Protein 8VZO (pdb70)

Radius of gyration: 27.66 Å; Cα contacts (8 Å, |Δi|>4): 1252; chains: 3; bounding box: 53×48×89 Å

GO terms:
  GO:0005886 plasma membrane (C, IDA)
  GO:0015871 choline transport (P, IDA)
  GO:0015220 choline transmembrane transporter activity (F, IDA)
  GO:0150104 transport across blood-brain barrier (P, IDA)
  GO:0031966 mitochondrial membrane (C, EXP)
  GO:0005515 protein binding (F, IPI)
  GO:0033265 choline binding (F, IDA)
  GO:0001701 in utero embryonic development (P, IMP)
  GO:0002040 sprouting angiogenesis (P, IMP)
  GO:0010467 gene expression (P, IMP)
  GO:0015871 choline transport (P, IMP)
  GO:0150104 transport across blood-brain barrier (P, IMP)
  GO:0030324 lung development (P, IMP)
  GO:0097102 endothelial tip cell fate specification (P, IMP)
  GO:0007420 brain development (P, IMP)

InterPro domains:
  IPR011701 Major facilitator superfamily [PF07690] (115-476)
  IPR020846 Major facilitator superfamily domain [PS50850] (110-515)
  IPR036259 MFS transporter superfamily [G3DSA:1.20.1250.20] (101-304)
  IPR036259 MFS transporter superfamily [G3DSA:1.20.1250.20] (325-524)
  IPR036259 MFS transporter superfamily [SSF103473] (97-521)
  IPR049680 Choline/ethanolamine transporter FLVCR1-2/SLC49-like [PTHR10924] (92-529)

Sequence (615 aa):
SVIKVSKRRWVVVLVFSCYSLCNAFQWIQYGSINNIFMNFYGVSAFAIDWLSMCYMLTYIPLLLPVAWMLEKFGLRTIAITGSALNCLGAWVKLGSLEPHLFPVTMVGQVICSVAQVFILGMPSRIASVWFGADEVSTACSVAVFGNQLGIAIGFLVPPVLVPNIKDPEKLAYHISIMFYIIGGVATFLFILVIIVFKEKPKHPPSRAQSLSYASYLSSIVRLFKNLNFVLLVITYGLNAGAFYALSTLLNRMVILHFPGEEVNAGRIGLTIVIAGMFGAMISGIWLDKSKTYKETTLVVYIMTLVGMVVYTFTLNLNHLWVVFITAGTLGFFMTGYLPLGFEFAVELTYPESEGVSSGLLNVSAQVFGIVFTISQGQIIDNHGTMFGNIFLCVFLALGSALTAFIKSDLRRQRANEISEVQLVESGGGLVQPGGSLRLSCAASGFNLSSYSIHWVRQAPGKGLEWVASISSYYGSTSYADSVKGRFTISADTSKNTAYLQMNSLRAEDTAVYYCARSSRYEFFYSNSWWYWPAMDYWGQGTLVTSSAVAWYQQKPGKAPKLLIYSASSLYSGVPSRFSGSRSGTDFTLTISSLQPEDFATYYCQQSYVNPITFG

Foldseek 3Di:
DDAAADPLLVVQLVLLLQVLLLLLLQLCLCVLCVVLLCLLQVHDSVLSVCLNVLLLVLLLPCLLVLVVCCVVPFLLVLLLQLLVLLLQLLVQCLVQLHSNRSVSNSVSSNSSSNSVSSRQLCQLLSLQQRPEFLCSLQSSLSNLLSNLNSNLVSSVPNCVQAPSDNPNVVNSVSVNVVSVVSSVSSVVSSVVSVVSVDRGDPRRNYLLSNVLVVPSVVLVVVLCVQLLLVLLLQLLQLLLLLVLLCLVCQLVLLCVQPPPCNVLSSVLSSLLSVLLSVLSNVLSNVCSVVVPLLVVLLVLLVQLLVLLVQLLVCSNPSDSVSSSVSSNSNSNSSNNNLSSSLVQQCQSSVSRRSSSSSSSSSSSNSVSNVVLNVVLVVCCVPPRNSVSSVVSSVSSVVSSVSSNVNDSRGRSVVSD/DQPDWAWAKDFADEADALGKTKIKIAIPRDFLQFWKKWKWWAAPPGGIHTAWIARNPVRDIGGDPVQPPQKDWAADRVRSMIMIIRRGDDPVNFTWIKMFIWPWTDDPPTDPVPPRIDGDGIHPTGTHD/DQQKWKWWDAPPGDTHTAAGSQFHGDPPHPPLWGKHDDPPDIDIGRNDQDPPNPTDMWMWGPPDDVIDID

Structure (mmCIF, N/CA/C/O backbone):
data_8VZO
#
_entry.id   8VZO
#
loop_
_entity.id
_entity.type
_entity.pdbx_description
1 polymer 'Feline leukemia virus subgroup C cellular receptor 2'
2 polymer 'Fab FLV23 heavy chain'
3 polymer 'Fab FLV23 light chain'
4 non-polymer 'CHOLINE ION'
#
loop_
_atom_site.group_PDB
_atom_site.id
_atom_site.type_symbol
_atom_site.label_atom_id
_atom_site.label_alt_id
_atom_site.label_comp_id
_atom_site.label_asym_id
_atom_site.label_entity_id
_atom_site.label_seq_id
_atom_site.pdbx_PDB_ins_code
_atom_site.Cartn_x
_atom_site.Cartn_y
_atom_site.Cartn_z
_atom_site.occupancy
_atom_site.B_iso_or_equiv
_atom_site.auth_seq_id
_atom_site.auth_comp_id
_atom_site.auth_asym_id
_atom_site.auth_atom_id
_atom_site.pdbx_PDB_model_num
ATOM 1 N N . SER A 1 99 ? 126.362 141.411 111.153 1.00 60.25 99 SER A N 1
ATOM 2 C CA . SER A 1 99 ? 126.611 141.295 109.721 1.00 60.25 99 SER A CA 1
ATOM 3 C C . SER A 1 99 ? 128.007 140.744 109.453 1.00 60.25 99 SER A C 1
ATOM 4 O O . SER A 1 99 ? 128.159 139.592 109.043 1.00 60.25 99 SER A O 1
ATOM 7 N N . VAL A 1 100 ? 129.026 141.567 109.687 1.00 53.01 100 VAL A N 1
ATOM 8 C CA . VAL A 1 100 ? 130.415 141.167 109.509 1.00 53.01 100 VAL A CA 1
ATOM 9 C C . VAL A 1 100 ? 131.144 141.371 110.831 1.00 53.01 100 VAL A C 1
ATOM 10 O O . VAL A 1 100 ? 130.977 142.405 111.489 1.00 53.01 100 VAL A O 1
ATOM 14 N N . ILE A 1 101 ? 131.797 140.327 111.287 1.00 47.79 101 ILE A N 1
ATOM 15 C CA . ILE A 1 101 ? 132.525 140.391 112.575 1.00 47.79 101 ILE A CA 1
ATOM 16 C C . ILE A 1 101 ? 133.985 140.211 112.174 1.00 47.79 101 ILE A C 1
ATOM 17 O O . ILE A 1 101 ? 134.335 139.128 111.704 1.00 47.79 101 ILE A O 1
ATOM 22 N N . LYS A 1 102 ? 134.765 141.281 112.248 1.00 47.89 102 LYS A N 1
ATOM 23 C CA . LYS A 1 102 ? 136.204 141.246 111.901 1.00 47.89 102 LYS A CA 1
ATOM 24 C C . LYS A 1 102 ? 136.991 141.910 113.020 1.00 47.89 102 LYS A C 1
ATOM 25 O O . LYS A 1 102 ? 136.507 142.894 113.575 1.00 47.89 102 LYS A O 1
ATOM 31 N N . VAL A 1 103 ? 138.152 141.373 113.342 1.00 44.44 103 VAL A N 1
ATOM 32 C CA . VAL A 1 103 ? 139.064 141.974 114.356 1.00 44.44 103 VAL A CA 1
ATOM 33 C C . VAL A 1 103 ? 140.164 142.740 113.624 1.00 44.44 103 VAL A C 1
ATOM 34 O O . VAL A 1 103 ? 140.532 142.347 112.526 1.00 44.44 103 VAL A O 1
ATOM 38 N N . SER A 1 104 ? 140.618 143.841 114.190 1.00 41.98 104 SER A N 1
ATOM 39 C CA . SER A 1 104 ? 141.709 144.628 113.650 1.00 41.98 104 SER A CA 1
ATOM 40 C C . SER A 1 104 ? 142.918 144.436 114.545 1.00 41.98 104 SER A C 1
ATOM 41 O O . SER A 1 104 ? 142.812 143.931 115.660 1.00 41.98 104 SER A O 1
ATOM 44 N N . LYS A 1 105 ? 144.080 144.847 114.053 1.00 42.61 105 LYS A N 1
ATOM 45 C CA . LYS A 1 105 ? 145.318 144.744 114.808 1.00 42.61 105 LYS A CA 1
ATOM 46 C C . LYS A 1 105 ? 145.517 145.912 115.764 1.00 42.61 105 LYS A C 1
ATOM 47 O O . LYS A 1 105 ? 146.422 145.869 116.599 1.00 42.61 105 LYS A O 1
ATOM 53 N N . ARG A 1 106 ? 144.685 146.949 115.672 1.00 42.60 106 ARG A N 1
ATOM 54 C CA . ARG A 1 106 ? 144.813 148.081 116.582 1.00 42.60 106 ARG A CA 1
ATOM 55 C C . ARG A 1 106 ? 144.325 147.719 117.979 1.00 42.60 106 ARG A C 1
ATOM 56 O O . ARG A 1 106 ? 144.513 148.483 118.931 1.00 42.60 106 ARG A O 1
ATOM 64 N N . ARG A 1 107 ? 143.683 146.559 118.120 1.00 41.45 107 ARG A N 1
ATOM 65 C CA . ARG A 1 107 ? 143.235 146.082 119.421 1.00 41.45 107 ARG A CA 1
ATOM 66 C C . ARG A 1 107 ? 144.415 145.963 120.377 1.00 41.45 107 ARG A C 1
ATOM 67 O O . ARG A 1 107 ? 144.322 146.356 121.544 1.00 41.45 107 ARG A O 1
ATOM 75 N N . TRP A 1 108 ? 145.539 145.451 119.866 1.00 42.29 108 TRP A N 1
ATOM 76 C CA . TRP A 1 108 ? 146.752 145.294 120.703 1.00 42.29 108 TRP A CA 1
ATOM 77 C C . TRP A 1 108 ? 147.265 146.677 121.080 1.00 42.29 108 TRP A C 1
ATOM 78 O O . TRP A 1 108 ? 147.598 146.905 122.258 1.00 42.29 108 TRP A O 1
ATOM 89 N N . VAL A 1 109 ? 147.317 147.524 120.074 1.00 41.60 109 VAL A N 1
ATOM 90 C CA . VAL A 1 109 ? 147.835 148.887 120.248 1.00 41.60 109 VAL A CA 1
ATOM 91 C C . VAL A 1 109 ? 147.013 149.541 121.331 1.00 41.60 109 VAL A C 1
ATOM 92 O O . VAL A 1 109 ? 147.612 150.156 122.188 1.00 41.60 109 VAL A O 1
ATOM 96 N N . VAL A 1 110 ? 145.713 149.468 121.255 1.00 40.77 110 VAL A N 1
ATOM 97 C CA . VAL A 1 110 ? 144.847 150.127 122.265 1.00 40.77 110 VAL A CA 1
ATOM 98 C C . VAL A 1 110 ? 145.067 149.453 123.622 1.00 40.77 110 VAL A C 1
ATOM 99 O O . VAL A 1 110 ? 145.205 150.180 124.603 1.00 40.77 110 VAL A O 1
ATOM 103 N N . VAL A 1 111 ? 145.126 148.126 123.681 1.00 41.57 111 VAL A N 1
ATOM 104 C CA . VAL A 1 111 ? 145.261 147.428 124.994 1.00 41.57 111 VAL A CA 1
ATOM 105 C C . VAL A 1 111 ? 146.616 147.787 125.616 1.00 41.57 111 VAL A C 1
ATOM 106 O O . VAL A 1 111 ? 146.642 148.079 126.804 1.00 41.57 111 VAL A O 1
ATOM 110 N N . LEU A 1 112 ? 147.679 147.802 124.819 1.00 41.45 112 LEU A N 1
ATOM 111 C CA . LEU A 1 112 ? 149.038 148.158 125.289 1.00 41.45 112 LEU A CA 1
ATOM 112 C C . LEU A 1 112 ? 149.129 149.610 125.750 1.00 41.45 112 LEU A C 1
ATOM 113 O O . LEU A 1 112 ? 149.807 149.853 126.732 1.00 41.45 112 LEU A O 1
ATOM 118 N N . VAL A 1 113 ? 148.485 150.538 125.058 1.00 40.66 113 VAL A N 1
ATOM 119 C CA . VAL A 1 113 ? 148.518 151.958 125.474 1.00 40.66 113 VAL A CA 1
ATOM 120 C C . VAL A 1 113 ? 147.731 152.087 126.769 1.00 40.66 113 VAL A C 1
ATOM 121 O O . VAL A 1 113 ? 148.206 152.811 127.628 1.00 40.66 113 VAL A O 1
ATOM 125 N N . PHE A 1 114 ? 146.582 151.441 126.888 1.00 41.39 114 PHE A N 1
ATOM 126 C CA . PHE A 1 114 ? 145.843 151.480 128.160 1.00 41.39 114 PHE A CA 1
ATOM 127 C C . PHE A 1 114 ? 146.621 150.811 129.281 1.00 41.39 114 PHE A C 1
ATOM 128 O O . PHE A 1 114 ? 146.669 151.380 130.360 1.00 41.39 114 PHE A O 1
ATOM 136 N N . SER A 1 115 ? 147.239 149.682 129.009 1.00 41.47 115 SER A N 1
ATOM 137 C CA . SER A 1 115 ? 147.921 148.880 130.040 1.00 41.47 115 SER A CA 1
ATOM 138 C C . SER A 1 115 ? 149.138 149.637 130.525 1.00 41.47 115 SER A C 1
ATOM 139 O O . SER A 1 115 ? 149.466 149.531 131.693 1.00 41.47 115 SER A O 1
ATOM 142 N N . CYS A 1 116 ? 149.717 150.418 129.639 1.00 42.25 116 CYS A N 1
ATOM 143 C CA . CYS A 1 116 ? 150.885 151.206 129.994 1.00 42.25 116 CYS A CA 1
ATOM 144 C C . CYS A 1 116 ? 150.545 152.425 130.836 1.00 42.25 116 CYS A C 1
ATOM 145 O O . CYS A 1 116 ? 151.244 152.696 131.820 1.00 42.25 116 CYS A O 1
ATOM 148 N N . TYR A 1 117 ? 149.484 153.168 130.522 1.00 41.13 117 TYR A N 1
ATOM 149 C CA . TYR A 1 117 ? 149.206 154.273 131.434 1.00 41.13 117 TYR A CA 1
ATOM 150 C C . TYR A 1 117 ? 148.460 153.826 132.686 1.00 41.13 117 TYR A C 1
ATOM 151 O O . TYR A 1 117 ? 148.493 154.539 133.692 1.00 41.13 117 TYR A O 1
ATOM 160 N N . SER A 1 118 ? 147.861 152.636 132.683 1.00 41.86 118 SER A N 1
ATOM 161 C CA . SER A 1 118 ? 147.425 152.025 133.933 1.00 41.86 118 SER A CA 1
ATOM 162 C C . SER A 1 118 ? 148.620 151.650 134.803 1.00 41.86 118 SER A C 1
ATOM 163 O O . SER A 1 118 ? 148.585 151.820 136.027 1.00 41.86 118 SER A O 1
ATOM 166 N N . LEU A 1 119 ? 149.688 151.146 134.179 1.00 42.59 119 LEU A N 1
ATOM 167 C CA . LEU A 1 119 ? 150.955 150.935 134.870 1.00 42.59 119 LEU A CA 1
ATOM 168 C C . LEU A 1 119 ? 151.477 152.238 135.462 1.00 42.59 119 LEU A C 1
ATOM 169 O O . LEU A 1 119 ? 151.942 152.273 136.605 1.00 42.59 119 LEU A O 1
ATOM 174 N N . CYS A 1 120 ? 151.408 153.323 134.689 1.00 42.55 120 CYS A N 1
ATOM 175 C CA . CYS A 1 120 ? 151.890 154.613 135.178 1.00 42.55 120 CYS A CA 1
ATOM 176 C C . CYS A 1 120 ? 151.055 155.113 136.356 1.00 42.55 120 CYS A C 1
ATOM 177 O O . CYS A 1 120 ? 151.598 155.636 137.337 1.00 42.55 120 CYS A O 1
ATOM 180 N N . ASN A 1 121 ? 149.732 154.963 136.275 1.00 42.61 121 ASN A N 1
ATOM 181 C CA . ASN A 1 121 ? 148.859 155.363 137.374 1.00 42.61 121 ASN A CA 1
ATOM 182 C C . ASN A 1 121 ? 149.148 154.552 138.630 1.00 42.61 121 ASN A C 1
ATOM 183 O O . ASN A 1 121 ? 149.241 155.104 139.734 1.00 42.61 121 ASN A O 1
ATOM 188 N N . ALA A 1 122 ? 149.363 153.264 138.496 1.00 43.03 122 ALA A N 1
ATOM 189 C CA . ALA A 1 122 ? 149.639 152.386 139.634 1.00 43.03 122 ALA A CA 1
ATOM 190 C C . ALA A 1 122 ? 151.015 152.720 140.204 1.00 43.03 122 ALA A C 1
ATOM 191 O O . ALA A 1 122 ? 151.171 152.623 141.395 1.00 43.03 122 ALA A O 1
ATOM 193 N N . PHE A 1 123 ? 151.954 153.154 139.385 1.00 43.28 123 PHE A N 1
ATOM 194 C CA . PHE A 1 123 ? 153.259 153.624 139.889 1.00 43.28 123 PHE A CA 1
ATOM 195 C C . PHE A 1 123 ? 153.051 154.876 140.755 1.00 43.28 123 PHE A C 1
ATOM 196 O O . PHE A 1 123 ? 153.667 154.919 141.806 1.00 43.28 123 PHE A O 1
ATOM 204 N N . GLN A 1 124 ? 152.232 155.832 140.336 1.00 42.65 124 GLN A N 1
ATOM 205 C CA . GLN A 1 124 ? 151.956 157.100 141.067 1.00 42.65 124 GLN A CA 1
ATOM 206 C C . GLN A 1 124 ? 151.295 156.812 142.408 1.00 42.65 124 GLN A C 1
ATOM 207 O O . GLN A 1 124 ? 151.571 157.538 143.350 1.00 42.65 124 GLN A O 1
ATOM 213 N N . TRP A 1 125 ? 150.408 155.847 142.465 1.00 44.49 125 TRP A N 1
ATOM 214 C CA . TRP A 1 125 ? 149.793 155.426 143.728 1.00 44.49 125 TRP A CA 1
ATOM 215 C C . TRP A 1 125 ? 150.836 154.994 144.743 1.00 44.49 125 TRP A C 1
ATOM 216 O O . TRP A 1 125 ? 150.680 155.404 145.889 1.00 44.49 125 TRP A O 1
ATOM 227 N N . ILE A 1 126 ? 151.865 154.240 144.370 1.00 45.03 126 ILE A N 1
ATOM 228 C CA . ILE A 1 126 ? 152.785 153.627 145.367 1.00 45.03 126 ILE A CA 1
ATOM 229 C C . ILE A 1 126 ? 154.124 154.356 145.477 1.00 45.03 126 ILE A C 1
ATOM 230 O O . ILE A 1 126 ? 154.881 153.986 146.337 1.00 45.03 126 ILE A O 1
ATOM 235 N N . GLN A 1 127 ? 154.423 155.288 144.567 1.00 44.06 127 GLN A N 1
ATOM 236 C CA . GLN A 1 127 ? 155.775 155.917 144.563 1.00 44.06 127 GLN A CA 1
ATOM 237 C C . GLN A 1 127 ? 156.073 156.544 145.930 1.00 44.06 127 GLN A C 1
ATOM 238 O O . GLN A 1 127 ? 157.196 156.342 146.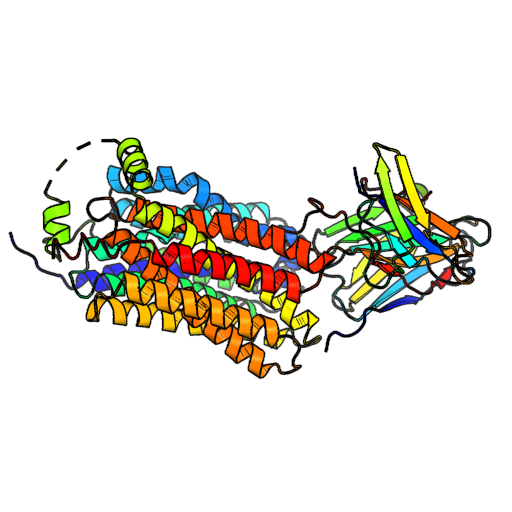433 1.00 44.06 127 GLN A O 1
ATOM 244 N N . TYR A 1 128 ? 155.110 157.267 146.508 1.00 44.20 128 TYR A N 1
ATOM 245 C CA . TYR A 1 128 ? 155.357 157.974 147.794 1.00 44.20 128 TYR A CA 1
ATOM 246 C C . TYR A 1 128 ? 155.666 156.959 148.894 1.00 44.20 128 TYR A C 1
ATOM 247 O O . TYR A 1 128 ? 156.582 157.215 149.700 1.00 44.20 128 TYR A O 1
ATOM 256 N N . GLY A 1 129 ? 154.942 155.836 148.917 1.00 45.16 129 GLY A N 1
ATOM 257 C CA . GLY A 1 129 ? 155.128 154.834 149.985 1.00 45.16 129 GLY A CA 1
ATOM 258 C C . GLY A 1 129 ? 156.477 154.144 149.894 1.00 45.16 129 GLY A C 1
ATOM 259 O O . GLY A 1 129 ? 157.165 154.060 150.928 1.00 45.16 129 GLY A O 1
ATOM 260 N N . SER A 1 130 ? 156.840 153.656 148.706 1.00 45.74 130 SER A N 1
ATOM 261 C CA . SER A 1 130 ? 158.120 152.943 148.519 1.00 45.74 130 SER A CA 1
ATOM 262 C C . SER A 1 130 ? 159.233 153.675 149.272 1.00 45.74 130 SER A C 1
ATOM 263 O O . SER A 1 130 ? 160.115 152.999 149.781 1.00 45.74 130 SER A O 1
ATOM 266 N N . ILE A 1 131 ? 159.230 155.004 149.272 1.00 44.91 131 ILE A N 1
ATOM 267 C CA . ILE A 1 131 ? 160.262 155.827 149.957 1.00 44.91 131 ILE A CA 1
ATOM 268 C C . ILE A 1 131 ? 159.560 156.761 150.950 1.00 44.91 131 ILE A C 1
ATOM 269 O O . ILE A 1 131 ? 159.941 157.914 151.009 1.00 44.91 131 ILE A O 1
ATOM 274 N N . ASN A 1 132 ? 158.660 156.240 151.769 1.00 46.22 132 ASN A N 1
ATOM 275 C CA . ASN A 1 132 ? 157.837 157.035 152.708 1.00 46.22 132 ASN A CA 1
ATOM 276 C C . ASN A 1 132 ? 158.691 157.795 153.707 1.00 46.22 132 ASN A C 1
ATOM 277 O O . ASN A 1 132 ? 158.373 158.949 153.968 1.00 46.22 132 ASN A O 1
ATOM 282 N N . ASN A 1 133 ? 159.737 157.170 154.217 1.00 47.62 133 ASN A N 1
ATOM 283 C CA . ASN A 1 133 ? 160.543 157.758 155.294 1.00 47.62 133 ASN A CA 1
ATOM 284 C C . ASN A 1 133 ? 161.374 158.845 154.676 1.00 47.62 133 ASN A C 1
ATOM 285 O O . ASN A 1 133 ? 161.807 159.738 155.374 1.00 47.62 133 ASN A O 1
ATOM 290 N N . ILE A 1 134 ? 161.591 158.730 153.382 1.00 46.23 134 ILE A N 1
ATOM 291 C CA . ILE A 1 134 ? 162.311 159.805 152.717 1.00 46.23 134 ILE A CA 1
ATOM 292 C C . ILE A 1 134 ? 161.416 161.009 152.478 1.00 46.23 134 ILE A C 1
ATOM 293 O O . ILE A 1 134 ? 161.883 162.149 152.572 1.00 46.23 134 ILE A O 1
ATOM 298 N N . PHE A 1 135 ? 160.133 160.791 152.193 1.00 45.25 135 PHE A N 1
ATOM 299 C CA . PHE A 1 135 ? 159.187 161.880 152.009 1.00 45.25 135 PHE A CA 1
ATOM 300 C C . PHE A 1 135 ? 158.718 162.490 153.319 1.00 45.25 135 PHE A C 1
ATOM 301 O O . PHE A 1 135 ? 158.322 163.660 153.331 1.00 45.25 135 PHE A O 1
ATOM 309 N N . MET A 1 136 ? 158.813 161.716 154.405 1.00 45.45 136 MET A N 1
ATOM 310 C CA . MET A 1 136 ? 158.448 162.240 155.740 1.00 45.45 136 MET A CA 1
ATOM 311 C C . MET A 1 136 ? 159.469 163.320 156.064 1.00 45.45 136 MET A C 1
ATOM 312 O O . MET A 1 136 ? 159.048 164.416 156.399 1.00 45.45 136 MET A O 1
ATOM 317 N N . ASN A 1 137 ? 160.738 163.053 155.895 1.00 47.31 137 ASN A N 1
ATOM 318 C CA . ASN A 1 137 ? 161.840 164.002 156.138 1.00 47.31 137 ASN A CA 1
ATOM 319 C C . ASN A 1 137 ? 161.878 165.163 155.160 1.00 47.31 137 ASN A C 1
ATOM 320 O O . ASN A 1 137 ? 162.087 166.283 155.592 1.00 47.31 137 ASN A O 1
ATOM 325 N N . PHE A 1 138 ? 161.695 164.896 153.889 1.00 43.09 138 PHE A N 1
ATOM 326 C CA . PHE A 1 138 ? 161.688 165.973 152.867 1.00 43.09 138 PHE A CA 1
ATOM 327 C C . PHE A 1 138 ? 160.607 166.979 153.167 1.00 43.09 138 PHE A C 1
ATOM 328 O O . PHE A 1 138 ? 160.903 168.139 153.109 1.00 43.09 138 PHE A O 1
ATOM 336 N N . TYR A 1 139 ? 159.426 166.528 153.554 1.00 43.38 139 TYR A N 1
ATOM 337 C CA . TYR A 1 139 ? 158.318 167.441 153.801 1.00 43.38 139 TYR A CA 1
ATOM 338 C C . TYR A 1 139 ? 158.150 167.806 155.267 1.00 43.38 139 TYR A C 1
ATOM 339 O O . TYR A 1 139 ? 157.547 168.841 155.566 1.00 43.38 139 TYR A O 1
ATOM 348 N N . GLY A 1 140 ? 158.669 166.998 156.182 1.00 42.72 140 GLY A N 1
ATOM 349 C CA . GLY A 1 140 ? 158.466 167.263 157.590 1.00 42.72 140 GLY A CA 1
ATOM 350 C C . GLY A 1 140 ? 157.101 166.836 158.068 1.00 42.72 140 GLY A C 1
ATOM 351 O O . GLY A 1 140 ? 156.543 167.460 158.977 1.00 42.72 140 GLY A O 1
ATOM 352 N N . VAL A 1 141 ? 156.546 165.786 157.475 1.00 42.05 141 VAL A N 1
ATOM 353 C CA . VAL A 1 141 ? 155.210 165.320 157.797 1.00 42.05 141 VAL A CA 1
ATOM 354 C C . VAL A 1 141 ? 155.310 163.934 158.426 1.00 42.05 141 VAL A C 1
ATOM 355 O O . VAL A 1 141 ? 156.385 163.350 158.533 1.00 42.05 141 VAL A O 1
ATOM 359 N N . SER A 1 142 ? 154.162 163.444 158.820 1.00 42.39 142 SER A N 1
ATOM 360 C CA . SER A 1 142 ? 154.088 162.153 159.501 1.00 42.39 142 SER A CA 1
ATOM 361 C C . SER A 1 142 ? 153.965 161.030 158.487 1.00 42.39 142 SER A C 1
ATOM 362 O O . SER A 1 142 ? 153.772 161.313 157.325 1.00 42.39 142 SER A O 1
ATOM 365 N N . ALA A 1 143 ? 154.138 159.818 158.931 1.00 42.56 143 ALA A N 1
ATOM 366 C CA . ALA A 1 143 ? 153.866 158.649 158.108 1.00 42.56 143 ALA A CA 1
ATOM 367 C C . ALA A 1 143 ? 152.369 158.592 157.807 1.00 42.56 143 ALA A C 1
ATOM 368 O O . ALA A 1 143 ? 152.032 158.046 156.790 1.00 42.56 143 ALA A O 1
ATOM 370 N N . PHE A 1 144 ? 151.531 159.214 158.627 1.00 41.59 144 PHE A N 1
ATOM 371 C CA . PHE A 1 144 ? 150.074 159.294 158.433 1.00 41.59 144 PHE A CA 1
ATOM 372 C C . PHE A 1 144 ? 149.819 160.168 157.213 1.00 41.59 144 PHE A C 1
ATOM 373 O O . PHE A 1 144 ? 149.034 159.792 156.344 1.00 41.59 144 PHE A O 1
ATOM 381 N N . ALA A 1 145 ? 150.463 161.316 157.190 1.00 42.27 145 ALA A N 1
ATOM 382 C CA . ALA A 1 145 ? 150.297 162.232 156.070 1.00 42.27 145 ALA A CA 1
ATOM 383 C C . ALA A 1 145 ? 150.758 161.599 154.764 1.00 42.27 145 ALA A C 1
ATOM 384 O O . ALA A 1 145 ? 150.174 161.849 153.704 1.00 42.27 145 ALA A O 1
ATOM 386 N N . ILE A 1 146 ? 151.854 160.858 154.743 1.00 42.90 146 ILE A N 1
ATOM 387 C CA . ILE A 1 146 ? 152.358 160.196 153.512 1.00 42.90 146 ILE A CA 1
ATOM 388 C C . ILE A 1 146 ? 151.428 159.047 153.118 1.00 42.90 146 ILE A C 1
ATOM 389 O O . ILE A 1 146 ? 151.341 158.752 151.943 1.00 42.90 146 ILE A O 1
ATOM 394 N N . ASP A 1 147 ? 150.822 158.351 154.059 1.00 43.32 147 ASP A N 1
ATOM 395 C CA . ASP A 1 147 ? 149.821 157.292 153.761 1.00 43.32 147 ASP A CA 1
ATOM 396 C C . ASP A 1 147 ? 148.605 157.889 153.044 1.00 43.32 147 ASP A C 1
ATOM 397 O O . ASP A 1 147 ? 148.147 157.283 152.120 1.00 43.32 147 ASP A O 1
ATOM 402 N N . TRP A 1 148 ? 148.075 159.009 153.504 1.00 43.15 148 TRP A N 1
ATOM 403 C CA . TRP A 1 148 ? 146.914 159.686 152.888 1.00 43.15 148 TRP A CA 1
ATOM 404 C C . TRP A 1 148 ? 147.104 159.777 151.390 1.00 43.15 148 TRP A C 1
ATOM 405 O O . TRP A 1 148 ? 146.137 159.731 150.644 1.00 43.15 148 TRP A O 1
ATOM 416 N N . LEU A 1 149 ? 148.328 159.934 150.969 1.00 43.20 149 LEU A N 1
ATOM 417 C CA . LEU A 1 149 ? 148.662 159.906 149.521 1.00 43.20 149 LEU A CA 1
ATOM 418 C C . LEU A 1 149 ? 148.184 158.577 148.920 1.00 43.20 149 LEU A C 1
ATOM 419 O O . LEU A 1 149 ? 147.567 158.611 147.841 1.00 43.20 149 LEU A O 1
ATOM 424 N N . SER A 1 150 ? 148.449 157.439 149.569 1.00 44.69 150 SER A N 1
ATOM 425 C CA . SER A 1 150 ? 148.062 156.131 148.971 1.00 44.69 150 SER A CA 1
ATOM 426 C C . SER A 1 150 ? 146.578 155.857 149.242 1.00 44.69 150 SER A C 1
ATOM 427 O O . SER A 1 150 ? 145.910 155.292 148.356 1.00 44.69 150 SER A O 1
ATOM 430 N N . MET A 1 151 ? 146.048 156.363 150.299 1.00 44.54 151 MET A N 1
ATOM 431 C CA . MET A 1 151 ? 144.669 156.060 150.670 1.00 44.54 151 MET A CA 1
ATOM 432 C C . MET A 1 151 ? 143.704 156.901 149.864 1.00 44.54 151 MET A C 1
ATOM 433 O O . MET A 1 151 ? 142.574 156.534 149.748 1.00 44.54 151 MET A O 1
ATOM 438 N N . CYS A 1 152 ? 144.163 158.020 149.392 1.00 44.19 152 CYS A N 1
ATOM 439 C CA . CYS A 1 152 ? 143.294 158.897 148.561 1.00 44.19 152 CYS A CA 1
ATOM 440 C C . CYS A 1 152 ? 142.912 158.164 147.270 1.00 44.19 152 CYS A C 1
ATOM 441 O O . CYS A 1 152 ? 141.769 158.353 146.824 1.00 44.19 152 CYS A O 1
ATOM 444 N N . TYR A 1 153 ? 143.729 157.287 146.698 1.00 44.14 153 TYR A N 1
ATOM 445 C CA . TYR A 1 153 ? 143.304 156.621 145.437 1.00 44.14 153 TYR A CA 1
ATOM 446 C C . TYR A 1 153 ? 142.063 155.848 145.695 1.00 44.14 153 TYR A C 1
ATOM 447 O O . TYR A 1 153 ? 141.099 155.874 144.926 1.00 44.14 153 TYR A O 1
ATOM 456 N N . MET A 1 154 ? 142.044 155.223 146.825 1.00 45.24 154 MET A N 1
ATOM 457 C CA . MET A 1 154 ? 140.933 154.274 147.171 1.00 45.24 154 MET A CA 1
ATOM 458 C C . MET A 1 154 ? 139.645 154.971 147.579 1.00 45.24 154 MET A C 1
ATOM 459 O O . MET A 1 154 ? 138.580 154.485 147.271 1.00 45.24 154 MET A O 1
ATOM 464 N N . LEU A 1 155 ? 139.762 156.105 148.265 1.00 45.49 155 LEU A N 1
ATOM 465 C CA . LEU A 1 155 ? 138.549 156.869 148.650 1.00 45.49 155 LEU A CA 1
ATOM 466 C C . LEU A 1 155 ? 137.803 157.547 147.499 1.00 45.49 155 LEU A C 1
ATOM 467 O O . LEU A 1 155 ? 136.569 157.453 147.484 1.00 45.49 155 LEU A O 1
ATOM 472 N N . THR A 1 156 ? 138.525 158.149 146.555 1.00 45.78 156 THR A N 1
ATOM 473 C CA . THR A 1 156 ? 137.931 158.786 145.351 1.00 45.78 156 THR A CA 1
ATOM 474 C C . THR A 1 156 ? 137.078 157.827 144.524 1.00 45.78 156 THR A C 1
ATOM 475 O O . THR A 1 156 ? 136.064 158.268 144.021 1.00 45.78 156 THR A O 1
ATOM 479 N N . TYR A 1 157 ? 137.495 156.579 144.377 1.00 45.34 157 TYR A N 1
ATOM 480 C CA . TYR A 1 157 ? 136.812 155.626 143.477 1.00 45.34 157 TYR A CA 1
ATOM 481 C C . TYR A 1 157 ? 135.409 155.316 143.884 1.00 45.34 157 TYR A C 1
ATOM 482 O O . TYR A 1 157 ? 134.543 155.286 143.013 1.00 45.34 157 TYR A O 1
ATOM 491 N N . ILE A 1 158 ? 135.169 155.123 145.169 1.00 46.37 158 ILE A N 1
ATOM 492 C CA . ILE A 1 158 ? 133.813 154.693 145.603 1.00 46.37 158 ILE A CA 1
ATOM 493 C C . ILE A 1 158 ? 132.797 155.744 145.157 1.00 46.37 158 ILE A C 1
ATOM 494 O O . ILE A 1 158 ? 131.788 155.338 144.588 1.00 46.37 158 ILE A O 1
ATOM 499 N N . PRO A 1 159 ? 132.992 157.066 145.351 1.00 47.21 159 PRO A N 1
ATOM 500 C CA . PRO A 1 159 ? 131.944 158.022 144.941 1.00 47.21 159 PRO A CA 1
ATOM 501 C C . PRO A 1 159 ? 131.878 158.259 143.426 1.00 47.21 159 PRO A C 1
ATOM 502 O O . PRO A 1 159 ? 130.788 158.297 142.888 1.00 47.21 159 PRO A O 1
ATOM 506 N N . LEU A 1 160 ? 133.043 158.517 142.853 1.00 47.52 160 LEU A N 1
ATOM 507 C CA . LEU A 1 160 ? 133.121 158.938 141.449 1.00 47.52 160 LEU A CA 1
ATOM 508 C C . LEU A 1 160 ? 132.874 157.777 140.509 1.00 47.52 160 LEU A C 1
ATOM 509 O O . LEU A 1 160 ? 132.783 158.039 139.340 1.00 47.52 160 LEU A O 1
ATOM 514 N N . LEU A 1 161 ? 132.686 156.576 141.016 1.00 48.62 161 LEU A N 1
ATOM 515 C CA . LEU A 1 161 ? 132.359 155.479 140.076 1.00 48.62 161 LEU A CA 1
ATOM 516 C C . LEU A 1 161 ? 131.061 155.775 139.322 1.00 48.62 161 LEU A C 1
ATOM 517 O O . LEU A 1 161 ? 131.105 155.762 138.098 1.00 48.62 161 LEU A O 1
ATOM 522 N N . LEU A 1 162 ? 129.954 156.039 140.009 1.00 50.70 162 LEU A N 1
ATOM 523 C CA . LEU A 1 162 ? 128.701 156.183 139.269 1.00 50.70 162 LEU A CA 1
ATOM 524 C C . LEU A 1 162 ? 128.736 157.298 138.230 1.00 50.70 162 LEU A C 1
ATOM 525 O O . LEU A 1 162 ? 128.310 157.055 137.089 1.00 50.70 162 LEU A O 1
ATOM 530 N N . PRO A 1 163 ? 129.228 158.509 138.523 1.00 49.33 163 PRO A N 1
ATOM 531 C CA . PRO A 1 163 ? 129.349 159.503 137.446 1.00 49.33 163 PRO A CA 1
ATOM 532 C C . PRO A 1 163 ? 130.318 159.105 136.346 1.00 49.33 163 PRO A C 1
ATOM 533 O O . PRO A 1 163 ? 130.062 159.404 135.175 1.00 49.33 163 PRO A O 1
ATOM 537 N N . VAL A 1 164 ? 131.424 158.439 136.678 1.00 48.41 164 VAL A N 1
ATOM 538 C CA . VAL A 1 164 ? 132.379 158.046 135.645 1.00 48.41 164 VAL A CA 1
ATOM 539 C C . VAL A 1 164 ? 131.788 156.981 134.727 1.00 48.41 164 VAL A C 1
ATOM 540 O O . VAL A 1 164 ? 131.907 157.076 133.499 1.00 48.41 164 VAL A O 1
ATOM 544 N N . ALA A 1 165 ? 131.049 156.023 135.263 1.00 49.67 165 ALA A N 1
ATOM 545 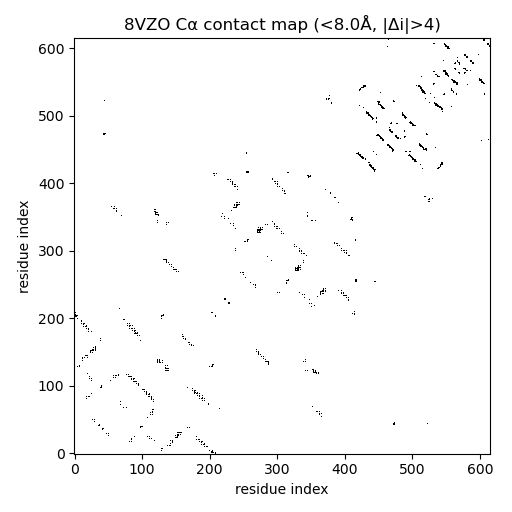C CA . ALA A 1 165 ? 130.407 154.996 134.413 1.00 49.67 165 ALA A CA 1
ATOM 546 C C . ALA A 1 165 ? 129.285 155.579 133.557 1.00 49.67 165 ALA A C 1
ATOM 547 O O . ALA A 1 165 ? 128.996 154.978 132.536 1.00 49.67 165 ALA A O 1
ATOM 549 N N . TRP A 1 166 ? 128.674 156.689 133.941 1.00 51.52 166 TRP A N 1
ATOM 550 C CA . TRP A 1 166 ? 127.658 157.380 133.126 1.00 51.52 166 TRP A CA 1
ATOM 551 C C . TRP A 1 166 ? 128.350 158.028 131.961 1.00 51.52 166 TRP A C 1
ATOM 552 O O . TRP A 1 166 ? 127.889 157.853 130.821 1.00 51.52 166 TRP A O 1
ATOM 563 N N . MET A 1 167 ? 129.391 158.776 132.188 1.00 50.37 167 MET A N 1
ATOM 564 C CA . MET A 1 167 ? 130.194 159.388 131.136 1.00 50.37 167 MET A CA 1
ATOM 565 C C . MET A 1 167 ? 130.622 158.265 130.214 1.00 50.37 167 MET A C 1
ATOM 566 O O . MET A 1 167 ? 130.610 158.465 129.047 1.00 50.37 167 MET A O 1
ATOM 571 N N . LEU A 1 168 ? 130.863 157.083 130.750 1.00 48.66 168 LEU A N 1
ATOM 572 C CA . LEU A 1 168 ? 131.237 156.044 129.801 1.00 48.66 168 LEU A CA 1
ATOM 573 C C . LEU A 1 168 ? 130.172 155.851 128.730 1.00 48.66 168 LEU A C 1
ATOM 574 O O . LEU A 1 168 ? 130.490 155.861 127.537 1.00 48.66 168 LEU A O 1
ATOM 579 N N . GLU A 1 169 ? 128.913 155.675 129.124 1.00 51.98 169 GLU A N 1
ATOM 580 C CA . GLU A 1 169 ? 127.851 155.449 128.153 1.00 51.98 169 GLU A CA 1
ATOM 581 C C . GLU A 1 169 ? 127.321 156.736 127.547 1.00 51.98 169 GLU A C 1
ATOM 582 O O . GLU A 1 169 ? 126.756 156.706 126.449 1.00 51.98 169 GLU A O 1
ATOM 588 N N . LYS A 1 170 ? 127.486 157.866 128.233 1.00 50.99 170 LYS A N 1
ATOM 589 C CA . LYS A 1 170 ? 126.990 159.128 127.703 1.00 50.99 170 LYS A CA 1
ATOM 590 C C . LYS A 1 170 ? 127.969 159.737 126.709 1.00 50.99 170 LYS A C 1
ATOM 591 O O . LYS A 1 170 ? 127.557 160.449 125.786 1.00 50.99 170 LYS A O 1
ATOM 597 N N . PHE A 1 171 ? 129.264 159.460 126.868 1.00 47.69 171 PHE A N 1
ATOM 598 C CA . PHE A 1 171 ? 130.288 160.081 126.044 1.00 47.69 171 PHE A CA 1
ATOM 599 C C . PHE A 1 171 ? 131.131 159.104 125.242 1.00 47.69 171 PHE A C 1
ATOM 600 O O . PHE A 1 171 ? 131.541 159.450 124.130 1.00 47.69 171 PHE A O 1
ATOM 608 N N . GLY A 1 172 ? 131.401 157.913 125.752 1.00 43.86 172 GLY A N 1
ATOM 609 C CA . GLY A 1 172 ? 132.123 156.903 125.011 1.00 43.86 172 GLY A CA 1
ATOM 610 C C . GLY A 1 172 ? 133.380 156.454 125.727 1.00 43.86 172 GLY A C 1
ATOM 611 O O . GLY A 1 172 ? 133.682 156.869 126.843 1.00 43.86 172 GLY A O 1
ATOM 612 N N . LEU A 1 173 ? 134.121 155.586 125.045 1.00 42.32 173 LEU A N 1
ATOM 613 C CA . LEU A 1 173 ? 135.334 155.005 125.593 1.00 42.32 173 LEU A CA 1
ATOM 614 C C . LEU A 1 173 ? 136.590 155.763 125.199 1.00 42.32 173 LEU A C 1
ATOM 615 O O . LEU A 1 173 ? 137.593 155.675 125.913 1.00 42.32 173 LEU A O 1
ATOM 620 N N . ARG A 1 174 ? 136.532 156.512 124.098 1.00 43.39 174 ARG A N 1
ATOM 621 C CA . ARG A 1 174 ? 137.697 157.367 123.755 1.00 43.39 174 ARG A CA 1
ATOM 622 C C . ARG A 1 174 ? 137.723 158.527 124.755 1.00 43.39 174 ARG A C 1
ATOM 623 O O . ARG A 1 174 ? 138.811 158.830 125.277 1.00 43.39 174 ARG A O 1
ATOM 631 N N . THR A 1 175 ? 136.559 159.127 125.032 1.00 41.69 175 THR A N 1
ATOM 632 C CA . THR A 1 175 ? 136.503 160.211 125.997 1.00 41.69 175 THR A CA 1
ATOM 633 C C . THR A 1 175 ? 137.015 159.772 127.358 1.00 41.69 175 THR A C 1
ATOM 634 O O . THR A 1 175 ? 137.773 160.506 127.993 1.00 41.69 175 THR A O 1
ATOM 638 N N . ILE A 1 176 ? 136.630 158.577 127.807 1.00 41.63 176 ILE A N 1
ATOM 639 C CA . ILE A 1 176 ? 137.110 158.066 129.085 1.00 41.63 176 ILE A CA 1
ATOM 640 C C . ILE A 1 176 ? 138.614 157.846 129.044 1.00 41.63 176 ILE A C 1
ATOM 641 O O . ILE A 1 176 ? 139.325 158.156 130.006 1.00 41.63 176 ILE A O 1
ATOM 646 N N . ALA A 1 177 ? 139.130 157.336 127.925 1.00 40.97 177 ALA A N 1
ATOM 647 C CA . ALA A 1 177 ? 140.569 157.128 127.798 1.00 40.97 177 ALA A CA 1
ATOM 648 C C . ALA A 1 177 ? 141.327 158.448 127.820 1.00 40.97 177 ALA A C 1
ATOM 649 O O . ALA A 1 177 ? 142.333 158.578 128.525 1.00 40.97 177 ALA A O 1
ATOM 651 N N . ILE A 1 178 ? 140.862 159.436 127.053 1.00 40.89 178 ILE A N 1
ATOM 652 C CA . ILE A 1 178 ? 141.519 160.736 127.038 1.00 40.89 178 ILE A CA 1
ATOM 653 C C . ILE A 1 178 ? 141.455 161.384 128.410 1.00 40.89 178 ILE A C 1
ATOM 654 O O . ILE A 1 178 ? 142.443 161.957 128.874 1.00 40.89 178 ILE A O 1
ATOM 659 N N . THR A 1 179 ? 140.312 161.291 129.095 1.00 40.28 179 THR A N 1
ATOM 660 C CA . THR A 1 179 ? 140.183 161.902 130.413 1.00 40.28 179 THR A CA 1
ATOM 661 C C . THR A 1 179 ? 141.206 161.231 131.315 1.00 40.28 179 THR A C 1
ATOM 662 O O . THR A 1 179 ? 142.054 161.903 131.909 1.00 40.28 179 THR A O 1
ATOM 666 N N . GLY A 1 180 ? 141.151 159.905 131.421 1.00 39.37 180 GLY A N 1
ATOM 667 C CA . GLY A 1 180 ? 142.022 159.209 132.349 1.00 39.37 180 GLY A CA 1
ATOM 668 C C . GLY A 1 180 ? 143.486 159.497 132.096 1.00 39.37 180 GLY A C 1
ATOM 669 O O . GLY A 1 180 ? 144.246 159.776 133.028 1.00 39.37 180 GLY A O 1
ATOM 670 N N . SER A 1 181 ? 143.899 159.459 130.828 1.00 40.41 181 SER A N 1
ATOM 671 C CA . SER A 1 181 ? 145.290 159.736 130.489 1.00 40.41 181 SER A CA 1
ATOM 672 C C . SER A 1 181 ? 145.669 161.175 130.820 1.00 40.41 181 SER A C 1
ATOM 673 O O . SER A 1 181 ? 146.754 161.430 131.354 1.00 40.41 181 SER A O 1
ATOM 676 N N . ALA A 1 182 ? 144.820 162.134 130.508 1.00 39.92 182 ALA A N 1
ATOM 677 C CA . ALA A 1 182 ? 145.065 163.558 130.791 1.00 39.92 182 ALA A CA 1
ATOM 678 C C . ALA A 1 182 ? 145.195 163.828 132.290 1.00 39.92 182 ALA A C 1
ATOM 679 O O . ALA A 1 182 ? 146.051 164.603 132.659 1.00 39.92 182 ALA A O 1
ATOM 681 N N . LEU A 1 183 ? 144.328 163.269 133.108 1.00 39.77 183 LEU A N 1
ATOM 682 C CA . LEU A 1 183 ? 144.387 163.411 134.571 1.00 39.77 183 LEU A CA 1
ATOM 683 C C . LEU A 1 183 ? 145.678 162.782 135.094 1.00 39.77 183 LEU A C 1
ATOM 684 O O . LEU A 1 183 ? 146.239 163.341 136.021 1.00 39.77 183 LEU A O 1
ATOM 689 N N . ASN A 1 184 ? 146.087 161.641 134.548 1.00 40.66 184 ASN A N 1
ATOM 690 C CA . ASN A 1 184 ? 147.327 160.947 134.957 1.00 40.66 184 ASN A CA 1
ATOM 691 C C . ASN A 1 184 ? 148.493 161.858 134.595 1.00 40.66 184 ASN A C 1
ATOM 692 O O . ASN A 1 184 ? 149.412 161.927 135.388 1.00 40.66 184 ASN A O 1
ATOM 697 N N . CYS A 1 185 ? 148.405 162.558 133.468 1.00 41.98 185 CYS A N 1
ATOM 698 C CA . CYS A 1 185 ? 149.450 163.502 133.090 1.00 41.98 185 CYS A CA 1
ATOM 699 C C . CYS A 1 185 ? 149.435 164.747 133.967 1.00 41.98 185 CYS A C 1
ATOM 700 O O . CYS A 1 185 ? 150.494 165.215 134.399 1.00 41.98 185 CYS A O 1
ATOM 703 N N . LEU A 1 186 ? 148.251 165.288 134.256 1.00 41.40 186 LEU A N 1
ATOM 704 C CA . LEU A 1 186 ? 148.119 166.464 135.105 1.00 41.40 186 LEU A CA 1
ATOM 705 C C . LEU A 1 186 ? 148.547 166.201 136.538 1.00 41.40 186 LEU A C 1
ATOM 706 O O . LEU A 1 186 ? 149.285 167.009 137.108 1.00 41.40 186 LEU A O 1
ATOM 711 N N . GLY A 1 187 ? 148.104 165.074 137.099 1.00 40.02 187 GLY A N 1
ATOM 712 C CA . GLY A 1 187 ? 148.541 164.712 138.459 1.00 40.02 187 GLY A CA 1
ATOM 713 C C . GLY A 1 187 ? 150.055 164.748 138.563 1.00 40.02 187 GLY A C 1
ATOM 714 O O . GLY A 1 187 ? 150.567 165.414 139.477 1.00 40.02 187 GLY A O 1
ATOM 715 N N . ALA A 1 188 ? 150.724 164.176 137.583 1.00 40.93 188 ALA A N 1
ATOM 716 C CA . ALA A 1 188 ? 152.181 164.038 137.483 1.00 40.93 188 ALA A CA 1
ATOM 717 C C . ALA A 1 188 ? 152.944 165.337 137.373 1.00 40.93 188 ALA A C 1
ATOM 718 O O . ALA A 1 188 ? 154.025 165.360 137.875 1.00 40.93 188 ALA A O 1
ATOM 720 N N . TRP A 1 189 ? 152.456 166.306 136.681 1.00 40.43 189 TRP A N 1
ATOM 721 C CA . TRP A 1 189 ? 153.089 167.606 136.472 1.00 40.43 189 TRP A CA 1
ATOM 722 C C . TRP A 1 189 ? 152.856 168.560 137.576 1.00 40.43 189 TRP A C 1
ATOM 723 O O . TRP A 1 189 ? 153.631 169.464 137.710 1.00 40.43 189 TRP A O 1
ATOM 734 N N . VAL A 1 190 ? 151.810 168.364 138.350 1.00 41.41 190 VAL A N 1
ATOM 735 C CA . VAL A 1 190 ? 151.438 169.279 139.434 1.00 41.41 190 VAL A CA 1
ATOM 736 C C . VAL A 1 190 ? 152.409 168.942 140.549 1.00 41.41 190 VAL A C 1
ATOM 737 O O . VAL A 1 190 ? 152.737 169.805 141.302 1.00 41.41 190 VAL A O 1
ATOM 741 N N . LYS A 1 191 ? 152.913 167.717 140.543 1.00 40.68 191 LYS A N 1
ATOM 742 C CA . LYS A 1 191 ? 153.919 167.217 141.525 1.00 40.68 191 LYS A CA 1
ATOM 743 C C . LYS A 1 191 ? 155.330 167.770 141.271 1.00 40.68 191 LYS A C 1
ATOM 744 O O . LYS A 1 191 ? 156.185 167.379 141.996 1.00 40.68 191 LYS A O 1
ATOM 750 N N . LEU A 1 192 ? 155.546 168.722 140.379 1.00 40.74 192 LEU A N 1
ATOM 751 C CA . LEU A 1 192 ? 156.791 169.492 140.153 1.00 40.74 192 LEU A CA 1
ATOM 752 C C . LEU A 1 192 ? 156.699 170.876 140.802 1.00 40.74 192 LEU A C 1
ATOM 753 O O . LEU A 1 192 ? 157.716 171.528 140.730 1.00 40.74 192 LEU A O 1
ATOM 758 N N . GLY A 1 193 ? 155.566 171.356 141.348 1.00 42.03 193 GLY A N 1
ATOM 759 C CA . GLY A 1 193 ? 155.442 172.507 142.211 1.00 42.03 193 GLY A CA 1
ATOM 760 C C . GLY A 1 193 ? 155.307 172.083 143.653 1.00 42.03 193 GLY A C 1
ATOM 761 O O . GLY A 1 193 ? 154.842 172.845 144.502 1.00 42.03 193 GLY A O 1
ATOM 762 N N . SER A 1 194 ? 155.786 170.870 143.906 1.00 41.47 194 SER A N 1
ATOM 763 C CA . SER A 1 194 ? 155.838 170.273 145.256 1.00 41.47 194 SER A CA 1
ATOM 764 C C . SER A 1 194 ? 157.279 169.989 145.720 1.00 41.47 194 SER A C 1
ATOM 765 O O . SER A 1 194 ? 157.374 169.377 146.774 1.00 41.47 194 SER A O 1
ATOM 768 N N . LEU A 1 195 ? 158.292 170.325 144.917 1.00 42.33 195 LEU A N 1
ATOM 769 C CA . LEU A 1 195 ? 159.693 169.936 145.245 1.00 42.33 195 LEU A CA 1
ATOM 770 C C . LEU A 1 195 ? 160.284 170.823 146.344 1.00 42.33 195 LEU A C 1
ATOM 771 O O . LEU A 1 195 ? 161.524 170.928 146.399 1.00 42.33 195 LEU A O 1
ATOM 776 N N . GLU A 1 196 ? 159.444 171.453 147.167 1.00 44.21 196 GLU A N 1
ATOM 777 C CA . GLU A 1 196 ? 159.987 172.221 148.322 1.00 44.21 196 GLU A CA 1
ATOM 778 C C . GLU A 1 196 ? 159.396 171.642 149.610 1.00 44.21 196 GLU A C 1
ATOM 779 O O . GLU A 1 196 ? 158.176 171.404 149.647 1.00 44.21 196 GLU A O 1
ATOM 785 N N . PRO A 1 197 ? 160.218 171.372 150.644 1.00 43.81 197 PRO A N 1
ATOM 786 C CA . PRO A 1 197 ? 159.736 170.781 151.892 1.00 43.81 197 PRO A CA 1
ATOM 787 C C . PRO A 1 197 ? 158.369 171.300 152.355 1.00 43.81 197 PRO A C 1
ATOM 788 O O . PRO A 1 197 ? 157.659 170.556 152.998 1.00 43.81 197 PRO A O 1
ATOM 792 N N . HIS A 1 198 ? 158.032 172.549 152.027 1.00 44.04 198 HIS A N 1
ATOM 793 C CA . HIS A 1 198 ? 156.773 173.123 152.550 1.00 44.04 198 HIS A CA 1
ATOM 794 C C . HIS A 1 198 ? 155.657 173.031 151.553 1.00 44.04 198 HIS A C 1
ATOM 795 O O . HIS A 1 198 ? 154.724 173.678 151.837 1.00 44.04 198 HIS A O 1
ATOM 802 N N . LEU A 1 199 ? 155.722 172.166 150.550 1.00 42.91 199 LEU A N 1
ATOM 803 C CA . LEU A 1 199 ? 154.744 172.059 149.460 1.00 42.91 199 LEU A CA 1
ATOM 804 C C . LEU A 1 199 ? 154.088 170.688 149.457 1.00 42.91 199 LEU A C 1
ATOM 805 O O . LEU A 1 199 ? 153.797 170.235 148.390 1.00 42.91 199 LEU A O 1
ATOM 810 N N . PHE A 1 200 ? 153.814 170.065 150.603 1.00 42.61 200 PHE A N 1
ATOM 811 C CA . PHE A 1 200 ? 152.963 168.888 150.734 1.00 42.61 200 PHE A CA 1
ATOM 812 C C . PHE A 1 200 ? 151.515 169.050 150.281 1.00 42.61 200 PHE A C 1
ATOM 813 O O . PHE A 1 200 ? 150.984 168.105 149.670 1.00 42.61 200 PHE A O 1
ATOM 821 N N . PRO A 1 201 ? 150.811 170.168 150.561 1.00 43.17 201 PRO A N 1
ATOM 822 C CA . PRO A 1 201 ? 149.469 170.343 149.995 1.00 43.17 201 PRO A CA 1
ATOM 823 C C . PRO A 1 201 ? 149.416 170.137 148.491 1.00 43.17 201 PRO A C 1
ATOM 824 O O . PRO A 1 201 ? 148.461 169.554 147.973 1.00 43.17 201 PRO A O 1
ATOM 828 N N . VAL A 1 202 ? 150.449 170.578 147.782 1.00 42.92 202 VAL A N 1
ATOM 829 C CA . VAL A 1 202 ? 150.440 170.511 146.326 1.00 42.92 202 VAL A CA 1
ATOM 830 C C . VAL A 1 202 ? 150.675 169.091 145.823 1.00 42.92 202 VAL A C 1
ATOM 831 O O . VAL A 1 202 ? 150.037 168.658 144.860 1.00 42.92 202 VAL A O 1
ATOM 835 N N . THR A 1 203 ? 151.522 168.305 146.407 1.00 43.26 203 THR A N 1
ATOM 836 C CA . THR A 1 203 ? 151.693 166.862 146.105 1.00 43.26 203 THR A CA 1
ATOM 837 C C . THR A 1 203 ? 150.391 166.095 146.341 1.00 43.26 203 THR A C 1
ATOM 838 O O . THR A 1 203 ? 150.176 165.155 145.602 1.00 43.26 203 THR A O 1
ATOM 842 N N . MET A 1 204 ? 149.639 166.377 147.389 1.00 44.41 204 MET A N 1
ATOM 843 C CA . MET A 1 204 ? 148.300 165.815 147.667 1.00 44.41 204 MET A CA 1
ATOM 844 C C . MET A 1 204 ? 147.331 166.261 146.566 1.00 44.41 204 MET A C 1
ATOM 845 O O . MET A 1 204 ? 146.628 165.403 146.052 1.00 44.41 204 MET A O 1
ATOM 850 N N . VAL A 1 205 ? 147.341 167.525 146.171 1.00 41.92 205 VAL A N 1
ATOM 851 C CA . VAL A 1 205 ? 146.547 168.006 145.016 1.00 41.92 205 VAL A CA 1
ATOM 852 C C . VAL A 1 205 ? 146.877 167.146 143.802 1.00 41.92 205 VAL A C 1
ATOM 853 O O . VAL A 1 205 ? 145.951 166.777 143.086 1.00 41.92 205 VAL A O 1
ATOM 857 N N . GLY A 1 206 ? 148.140 166.819 143.607 1.00 40.69 206 GLY A N 1
ATOM 858 C CA . GLY A 1 206 ? 148.569 165.959 142.519 1.00 40.69 206 GLY A CA 1
ATOM 859 C C . GLY A 1 206 ? 148.070 164.540 142.667 1.00 40.69 206 GLY A C 1
ATOM 860 O O . GLY A 1 206 ? 147.583 163.935 141.708 1.00 40.69 206 GLY A O 1
ATOM 861 N N . GLN A 1 207 ? 148.161 163.998 143.875 1.00 41.44 207 GLN A N 1
ATOM 862 C CA . GLN A 1 207 ? 147.741 162.622 144.081 1.00 41.44 207 GLN A CA 1
ATOM 863 C C . GLN A 1 207 ? 146.223 162.480 144.062 1.00 41.44 207 GLN A C 1
ATOM 864 O O . GLN A 1 207 ? 145.714 161.420 143.695 1.00 41.44 207 GLN A O 1
ATOM 870 N N . VAL A 1 208 ? 145.479 163.533 144.405 1.00 41.53 208 VAL A N 1
ATOM 871 C CA . VAL A 1 208 ? 144.024 163.460 144.262 1.00 41.53 208 VAL A CA 1
ATOM 872 C C . VAL A 1 208 ? 143.729 163.379 142.765 1.00 41.53 208 VAL A C 1
ATOM 873 O O . VAL A 1 208 ? 142.995 162.484 142.310 1.00 41.53 208 VAL A O 1
ATOM 877 N N . ILE A 1 209 ? 144.300 164.289 141.974 1.00 40.46 209 ILE A N 1
ATOM 878 C CA . ILE A 1 209 ? 144.062 164.248 140.532 1.00 40.46 209 ILE A CA 1
ATOM 879 C C . ILE A 1 209 ? 144.386 162.864 139.977 1.00 40.46 209 ILE A C 1
ATOM 880 O O . ILE A 1 209 ? 143.637 162.309 139.159 1.00 40.46 209 ILE A O 1
ATOM 885 N N . CYS A 1 210 ? 145.491 162.297 140.388 1.00 41.43 210 CYS A N 1
ATOM 886 C CA . CYS A 1 210 ? 145.888 160.924 140.014 1.00 41.43 210 CYS A CA 1
ATOM 887 C C . CYS A 1 210 ? 144.886 159.891 140.549 1.00 41.43 210 CYS A C 1
ATOM 888 O O . CYS A 1 210 ? 144.773 158.849 139.934 1.00 41.43 210 CYS A O 1
ATOM 891 N N . SER A 1 211 ? 144.180 160.155 141.652 1.00 42.84 211 SER A N 1
ATOM 892 C CA . SER A 1 211 ? 143.121 159.276 142.131 1.00 42.84 211 SER A CA 1
ATOM 893 C C . SER A 1 211 ? 141.909 159.311 141.213 1.00 42.84 211 SER A C 1
ATOM 894 O O . SER A 1 211 ? 141.325 158.263 140.921 1.00 42.84 211 SER A O 1
ATOM 897 N N . VAL A 1 212 ? 141.527 160.500 140.774 1.00 41.66 212 VAL A N 1
ATOM 898 C CA . VAL A 1 212 ? 140.340 160.689 139.904 1.00 41.66 212 VAL A CA 1
ATOM 899 C C . VAL A 1 212 ? 140.608 160.000 138.577 1.00 41.6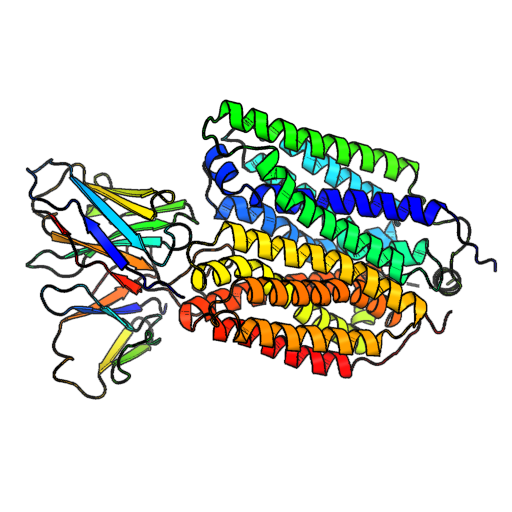6 212 VAL A C 1
ATOM 900 O O . VAL A 1 212 ? 139.676 159.439 138.028 1.00 41.66 212 VAL A O 1
ATOM 904 N N . ALA A 1 213 ? 141.856 159.949 138.146 1.00 40.94 213 ALA A N 1
ATOM 905 C CA . ALA A 1 213 ? 142.235 159.333 136.866 1.00 40.94 213 ALA A CA 1
ATOM 906 C C . ALA A 1 213 ? 141.983 157.842 136.926 1.00 40.94 213 ALA A C 1
ATOM 907 O O . ALA A 1 213 ? 141.628 157.321 135.907 1.00 40.94 213 ALA A O 1
ATOM 909 N N . GLN A 1 214 ? 142.171 157.214 138.074 1.00 42.46 214 GLN A N 1
ATOM 910 C CA . GLN A 1 214 ? 141.973 155.764 138.290 1.00 42.46 214 GLN A CA 1
ATOM 911 C C . GLN A 1 214 ? 140.509 155.378 138.081 1.00 42.46 214 GLN A C 1
ATOM 912 O O . GLN A 1 214 ? 140.269 154.268 137.642 1.00 42.46 214 GLN A O 1
ATOM 918 N N . VAL A 1 215 ? 139.580 156.219 138.508 1.00 43.33 215 VAL A N 1
ATOM 919 C CA . VAL A 1 215 ? 138.133 155.936 138.313 1.00 43.33 215 VAL A CA 1
ATOM 920 C C . VAL A 1 215 ? 137.849 155.799 136.820 1.00 43.33 215 VAL A C 1
ATOM 921 O O . VAL A 1 215 ? 136.960 155.019 136.487 1.00 43.33 215 VAL A O 1
ATOM 925 N N . PHE A 1 216 ? 138.658 156.408 135.968 1.00 40.84 216 PHE A N 1
ATOM 926 C CA . PHE A 1 216 ? 138.513 156.272 134.502 1.00 40.84 216 PHE A CA 1
ATOM 927 C C . PHE A 1 216 ? 139.384 155.140 133.952 1.00 40.84 216 PHE A C 1
ATOM 928 O O . PHE A 1 216 ? 139.434 155.025 132.744 1.00 40.84 216 PHE A O 1
ATOM 936 N N . ILE A 1 217 ? 140.136 154.435 134.782 1.00 42.64 217 ILE A N 1
ATOM 937 C CA . ILE A 1 217 ? 141.038 153.327 134.371 1.00 42.64 217 ILE A CA 1
ATOM 938 C C . ILE A 1 217 ? 140.693 151.964 134.991 1.00 42.64 217 ILE A C 1
ATOM 939 O O . ILE A 1 217 ? 140.619 151.010 134.247 1.00 42.64 217 ILE A O 1
ATOM 944 N N . LEU A 1 218 ? 140.425 151.868 136.287 1.00 45.17 218 LEU A N 1
ATOM 945 C CA . LEU A 1 218 ? 140.352 150.552 136.989 1.00 45.17 218 LEU A CA 1
ATOM 946 C C . LEU A 1 218 ? 139.272 149.573 136.494 1.00 45.17 218 LEU A C 1
ATOM 947 O O . LEU A 1 218 ? 139.569 148.383 136.469 1.00 45.17 218 LEU A O 1
ATOM 952 N N . GLY A 1 219 ? 138.073 150.023 136.158 1.00 46.04 219 GLY A N 1
ATOM 953 C CA . GLY A 1 219 ? 137.031 149.074 135.731 1.00 46.04 219 GLY A CA 1
ATOM 954 C C . GLY A 1 219 ? 136.921 148.973 134.233 1.00 46.04 219 GLY A C 1
ATOM 955 O O . GLY A 1 219 ? 136.093 148.199 133.752 1.00 46.04 219 GLY A O 1
ATOM 956 N N . MET A 1 220 ? 137.698 149.768 133.509 1.00 45.65 220 MET A N 1
ATOM 957 C CA . MET A 1 220 ? 137.690 149.766 132.026 1.00 45.65 220 MET A CA 1
ATOM 958 C C . MET A 1 220 ? 138.265 148.590 131.234 1.00 45.65 220 MET A C 1
ATOM 959 O O . MET A 1 220 ? 137.846 148.439 130.112 1.00 45.65 220 MET A O 1
ATOM 964 N N . PRO A 1 221 ? 139.182 147.751 131.747 1.00 45.81 221 PRO A N 1
ATOM 965 C CA . PRO A 1 221 ? 139.629 146.539 131.053 1.00 45.81 221 PRO A CA 1
ATOM 966 C C . PRO A 1 221 ? 138.592 145.680 130.313 1.00 45.81 221 PRO A C 1
ATOM 967 O O . PRO A 1 221 ? 138.864 145.301 129.219 1.00 45.81 221 PRO A O 1
ATOM 971 N N . SER A 1 222 ? 137.465 145.380 130.936 1.00 45.70 222 SER A N 1
ATOM 972 C CA . SER A 1 222 ? 136.404 144.558 130.324 1.00 45.70 222 SER A CA 1
ATOM 973 C C . SER A 1 222 ? 135.614 145.303 129.240 1.00 45.70 222 SER A C 1
ATOM 974 O O . SER A 1 222 ? 135.180 144.622 128.372 1.00 45.70 222 SER A O 1
ATOM 977 N N . ARG A 1 223 ? 135.510 146.632 129.328 1.00 46.16 223 ARG A N 1
ATOM 978 C CA . ARG A 1 223 ? 134.851 147.419 128.254 1.00 46.16 223 ARG A CA 1
ATOM 979 C C . ARG A 1 223 ? 135.760 147.385 127.023 1.00 46.16 223 ARG A C 1
ATOM 980 O O . ARG A 1 223 ? 135.257 147.118 125.922 1.00 46.16 223 ARG A O 1
ATOM 988 N N . ILE A 1 224 ? 137.056 147.621 127.218 1.00 44.41 224 ILE A N 1
ATOM 989 C CA . ILE A 1 224 ? 138.023 147.620 126.105 1.00 44.41 224 ILE A CA 1
ATOM 990 C C . ILE A 1 224 ? 138.067 146.217 125.495 1.00 44.41 224 ILE A C 1
ATOM 991 O O . ILE A 1 224 ? 138.050 146.157 124.293 1.00 44.41 224 ILE A O 1
ATOM 996 N N . ALA A 1 225 ? 138.039 145.157 126.283 1.00 44.17 225 ALA A N 1
ATOM 997 C CA . ALA A 1 225 ? 138.070 143.791 125.754 1.00 44.17 225 ALA A CA 1
ATOM 998 C C . ALA A 1 225 ? 136.838 143.610 124.889 1.00 44.17 225 ALA A C 1
ATOM 999 O O . ALA A 1 225 ? 136.954 143.165 123.771 1.00 44.17 225 ALA A O 1
ATOM 1001 N N . SER A 1 226 ? 135.704 144.021 125.417 1.00 44.32 226 SER A N 1
ATOM 1002 C CA . SER A 1 226 ? 134.462 143.808 124.684 1.00 44.32 226 SER A CA 1
ATOM 1003 C C . SER A 1 226 ? 134.460 144.582 123.373 1.00 44.32 226 SER A C 1
ATOM 1004 O O . SER A 1 226 ? 133.995 144.085 122.342 1.00 44.32 226 SER A O 1
ATOM 1007 N N . VAL A 1 227 ? 134.988 145.805 123.392 1.00 43.96 227 VAL A N 1
ATOM 1008 C CA . VAL A 1 227 ? 134.898 146.671 122.223 1.00 43.96 227 VAL A CA 1
ATOM 1009 C C . VAL A 1 227 ? 135.874 146.227 121.146 1.00 43.96 227 VAL A C 1
ATOM 1010 O O . VAL A 1 227 ? 135.545 146.219 119.955 1.00 43.96 227 VAL A O 1
ATOM 1014 N N . TRP A 1 228 ? 137.087 145.842 121.542 1.00 42.72 228 TRP A N 1
ATOM 1015 C CA . TRP A 1 228 ? 138.165 145.637 120.589 1.00 42.72 228 TRP A CA 1
ATOM 1016 C C . TRP A 1 228 ? 138.524 144.185 120.336 1.00 42.72 228 TRP A C 1
ATOM 1017 O O . TRP A 1 228 ? 138.950 143.866 119.224 1.00 42.72 228 TRP A O 1
ATOM 1028 N N . PHE A 1 229 ? 138.347 143.298 121.306 1.00 43.19 229 PHE A N 1
ATOM 1029 C CA . PHE A 1 229 ? 138.792 141.919 121.189 1.00 43.19 229 PHE A CA 1
ATOM 1030 C C . PHE A 1 229 ? 137.596 141.012 120.961 1.00 43.19 229 PHE A C 1
ATOM 1031 O O . PHE A 1 229 ? 136.525 141.233 121.534 1.00 43.19 229 PHE A O 1
ATOM 1039 N N . GLY A 1 230 ? 137.780 140.003 120.120 1.00 44.62 230 GLY A N 1
ATOM 1040 C CA . GLY A 1 230 ? 136.714 139.094 119.780 1.00 44.62 230 GLY A CA 1
ATOM 1041 C C . GLY A 1 230 ? 136.656 137.911 120.717 1.00 44.62 230 GLY A C 1
ATOM 1042 O O . GLY A 1 230 ? 137.427 137.784 121.669 1.00 44.62 230 GLY A O 1
ATOM 1043 N N . ALA A 1 231 ? 135.766 136.965 120.413 1.00 47.78 231 ALA A N 1
ATOM 1044 C CA . ALA A 1 231 ? 135.667 135.744 121.247 1.00 47.78 231 ALA A CA 1
ATOM 1045 C C . ALA A 1 231 ? 137.021 135.026 121.310 1.00 47.78 231 ALA A C 1
ATOM 1046 O O . ALA A 1 231 ? 137.790 135.147 120.331 1.00 47.78 231 ALA A O 1
ATOM 1048 N N . ASP A 1 232 ? 137.299 134.317 122.412 1.00 49.26 232 ASP A N 1
ATOM 1049 C CA . ASP A 1 232 ? 138.555 133.523 122.567 1.00 49.26 232 ASP A CA 1
ATOM 1050 C C . ASP A 1 232 ? 139.768 134.437 122.789 1.00 49.26 232 ASP A C 1
ATOM 1051 O O . ASP A 1 232 ? 140.897 133.909 122.765 1.00 49.26 232 ASP A O 1
ATOM 1056 N N . GLU A 1 233 ? 139.556 135.738 123.003 1.00 46.08 233 GLU A N 1
ATOM 1057 C CA . GLU A 1 233 ? 140.684 136.651 123.349 1.00 46.08 233 GLU A CA 1
ATOM 1058 C C . GLU A 1 233 ? 140.192 137.799 124.244 1.00 46.08 233 GLU A C 1
ATOM 1059 O O . GLU A 1 233 ? 141.041 138.592 124.697 1.00 46.08 233 GLU A O 1
ATOM 1065 N N . VAL A 1 234 ? 138.897 137.863 124.550 1.00 45.84 234 VAL A N 1
ATOM 1066 C CA . VAL A 1 234 ? 138.310 138.969 125.373 1.00 45.84 234 VAL A CA 1
ATOM 1067 C C . VAL A 1 234 ? 138.805 138.853 126.810 1.00 45.84 234 VAL A C 1
ATOM 1068 O O . VAL A 1 234 ? 139.192 139.849 127.371 1.00 45.84 234 VAL A O 1
ATOM 1072 N N . SER A 1 235 ? 138.778 137.659 127.378 1.00 44.66 235 SER A N 1
ATOM 1073 C CA . SER A 1 235 ? 139.316 137.456 128.736 1.00 44.66 235 SER A CA 1
ATOM 1074 C C . SER A 1 235 ? 140.808 137.733 128.889 1.00 44.66 235 SER A C 1
ATOM 1075 O O . SER A 1 235 ? 141.225 137.959 130.010 1.00 44.66 235 SER A O 1
ATOM 1078 N N . THR A 1 236 ? 141.575 137.737 127.800 1.00 44.57 236 THR A N 1
ATOM 1079 C CA . THR A 1 236 ? 143.044 137.928 127.846 1.00 44.57 236 THR A CA 1
ATOM 1080 C C . THR A 1 236 ? 143.402 139.425 127.790 1.00 44.57 236 THR A C 1
ATOM 1081 O O . THR A 1 236 ? 144.353 139.788 128.488 1.00 44.57 236 THR A O 1
ATOM 1085 N N . ALA A 1 237 ? 142.697 140.276 127.020 1.00 44.32 237 ALA A N 1
ATOM 1086 C CA . ALA A 1 237 ? 142.917 141.717 127.052 1.00 44.32 237 ALA A CA 1
ATOM 1087 C C . ALA A 1 237 ? 142.674 142.274 128.451 1.00 44.32 237 ALA A C 1
ATOM 1088 O O . ALA A 1 237 ? 143.438 143.114 128.948 1.00 44.32 237 ALA A O 1
ATOM 1090 N N . CYS A 1 238 ? 141.583 141.807 129.048 1.00 45.40 238 CYS A N 1
ATOM 1091 C CA . CYS A 1 238 ? 141.220 142.221 130.415 1.00 45.40 238 CYS A CA 1
ATOM 1092 C C . CYS A 1 238 ? 142.358 141.865 131.367 1.00 45.40 238 CYS A C 1
ATOM 1093 O O . CYS A 1 238 ? 142.610 142.626 132.294 1.00 45.40 238 CYS A O 1
ATOM 1096 N N . SER A 1 239 ? 143.032 140.754 131.111 1.00 44.41 239 SER A N 1
ATOM 1097 C CA . SER A 1 239 ? 144.137 140.314 131.984 1.00 44.41 239 SER A CA 1
ATOM 1098 C C . SER A 1 239 ? 145.414 141.062 131.619 1.00 44.41 239 SER A C 1
ATOM 1099 O O . SER A 1 239 ? 146.261 141.182 132.490 1.00 44.41 239 SER A O 1
ATOM 1102 N N . VAL A 1 240 ? 145.548 141.541 130.389 1.00 43.15 240 VAL A N 1
ATOM 1103 C CA . VAL A 1 240 ? 146.741 142.289 129.929 1.00 43.15 240 VAL A CA 1
ATOM 1104 C C . VAL A 1 240 ? 146.657 143.651 130.594 1.00 43.15 240 VAL A C 1
ATOM 1105 O O . VAL A 1 240 ? 147.707 144.231 130.893 1.00 43.15 240 VAL A O 1
ATOM 1109 N N . ALA A 1 241 ? 145.448 144.095 130.894 1.00 43.85 241 ALA A N 1
ATOM 1110 C CA . ALA A 1 241 ? 145.289 145.376 131.576 1.00 43.85 241 ALA A CA 1
ATOM 1111 C C . ALA A 1 241 ? 145.540 145.250 133.077 1.00 43.85 241 ALA A C 1
ATOM 1112 O O . ALA A 1 241 ? 146.239 146.085 133.674 1.00 43.85 241 ALA A O 1
ATOM 1114 N N . VAL A 1 242 ? 144.905 144.259 133.675 1.00 43.94 242 VAL A N 1
ATOM 1115 C CA . VAL A 1 242 ? 145.134 143.983 135.115 1.00 43.94 242 VAL A CA 1
ATOM 1116 C C . VAL A 1 242 ? 146.639 143.802 135.307 1.00 43.94 242 VAL A C 1
ATOM 1117 O O . VAL A 1 242 ? 147.134 144.312 136.288 1.00 43.94 242 VAL A O 1
ATOM 1121 N N . PHE A 1 243 ? 147.320 143.145 134.383 1.00 44.14 243 PHE A N 1
ATOM 1122 C CA . PHE A 1 243 ? 148.787 142.956 134.435 1.00 44.14 243 PHE A CA 1
ATOM 1123 C C . PHE A 1 243 ? 149.508 144.300 134.350 1.00 44.14 243 PHE A C 1
ATOM 1124 O O . PHE A 1 243 ? 150.489 144.474 135.059 1.00 44.14 243 PHE A O 1
ATOM 1132 N N . GLY A 1 244 ? 149.049 145.193 133.489 1.00 43.12 244 GLY A N 1
ATOM 1133 C CA . GLY A 1 244 ? 149.645 146.523 133.353 1.00 43.12 244 GLY A CA 1
ATOM 1134 C C . GLY A 1 244 ? 149.574 147.246 134.663 1.00 43.12 244 GLY A C 1
ATOM 1135 O O . GLY A 1 244 ? 150.525 147.883 135.021 1.00 43.12 244 GLY A O 1
ATOM 1136 N N . ASN A 1 245 ? 148.519 147.013 135.413 1.00 43.06 245 ASN A N 1
ATOM 1137 C CA . ASN A 1 245 ? 148.362 147.665 136.709 1.00 43.06 245 ASN A CA 1
ATOM 1138 C C . ASN A 1 245 ? 149.281 147.039 137.754 1.00 43.06 245 ASN A C 1
ATOM 1139 O O . ASN A 1 245 ? 149.970 147.743 138.506 1.00 43.06 245 ASN A O 1
ATOM 1144 N N . GLN A 1 246 ? 149.364 145.747 137.756 1.00 44.35 246 GLN A N 1
ATOM 1145 C CA . GLN A 1 246 ? 150.143 145.068 138.785 1.00 44.35 246 GLN A CA 1
ATOM 1146 C C . GLN A 1 246 ? 151.612 145.329 138.534 1.00 44.35 246 GLN A C 1
ATOM 1147 O O . GLN A 1 246 ? 152.309 145.593 139.475 1.00 44.35 246 GLN A O 1
ATOM 1153 N N . LEU A 1 247 ? 152.002 145.369 137.276 1.00 44.84 247 LEU A N 1
ATOM 1154 C CA . LEU A 1 247 ? 153.397 145.633 136.952 1.00 44.84 247 LEU A CA 1
ATOM 1155 C C . LEU A 1 247 ? 153.789 147.055 137.317 1.00 44.84 247 LEU A C 1
ATOM 1156 O O . LEU A 1 247 ? 154.920 147.287 137.749 1.00 44.84 247 LEU A O 1
ATOM 1161 N N . GLY A 1 248 ? 152.867 148.016 137.269 1.00 43.90 248 GLY A N 1
ATOM 1162 C CA . GLY A 1 248 ? 153.153 149.374 137.757 1.00 43.90 248 GLY A CA 1
ATOM 1163 C C . GLY A 1 248 ? 153.318 149.440 139.255 1.00 43.90 248 GLY A C 1
ATOM 1164 O O . GLY A 1 248 ? 154.119 150.246 139.688 1.00 43.90 248 GLY A O 1
ATOM 1165 N N . ILE A 1 249 ? 152.548 148.678 140.022 1.00 44.39 249 ILE A N 1
ATOM 1166 C CA . ILE A 1 249 ? 152.713 148.561 141.496 1.00 44.39 249 ILE A CA 1
ATOM 1167 C C . ILE A 1 249 ? 154.078 147.942 141.812 1.00 44.39 249 ILE A C 1
ATOM 1168 O O . ILE A 1 249 ? 154.721 148.420 142.733 1.00 44.39 249 ILE A O 1
ATOM 1173 N N . ALA A 1 250 ? 154.496 146.939 141.054 1.00 45.26 250 ALA A N 1
ATOM 1174 C CA . ALA A 1 250 ? 155.794 146.278 141.243 1.00 45.26 250 ALA A CA 1
ATOM 1175 C C . ALA A 1 250 ? 156.891 147.262 140.910 1.00 45.26 250 ALA A C 1
ATOM 1176 O O . ALA A 1 250 ? 157.750 147.507 141.726 1.00 45.26 250 ALA A O 1
ATOM 1178 N N . ILE A 1 251 ? 156.898 147.678 139.661 1.00 45.13 251 ILE A N 1
ATOM 1179 C CA . ILE A 1 251 ? 157.973 148.622 139.236 1.00 45.13 251 ILE A CA 1
ATOM 1180 C C . ILE A 1 251 ? 158.100 149.686 140.329 1.00 45.13 251 ILE A C 1
ATOM 1181 O O . ILE A 1 251 ? 159.241 150.065 140.658 1.00 45.13 251 ILE A O 1
ATOM 1186 N N . GLY A 1 252 ? 156.976 150.250 140.784 1.00 45.72 252 GLY A N 1
ATOM 1187 C CA . GLY A 1 252 ? 156.896 151.318 141.804 1.00 45.72 252 GLY A CA 1
ATOM 1188 C C . GLY A 1 252 ? 157.488 150.979 143.147 1.00 45.72 252 GLY A C 1
ATOM 1189 O O . GLY A 1 252 ? 157.759 151.899 143.875 1.00 45.72 252 GLY A O 1
ATOM 1190 N N . PHE A 1 253 ? 157.457 149.734 143.560 1.00 46.84 253 PHE A N 1
ATOM 1191 C CA . PHE A 1 253 ? 158.188 149.267 144.752 1.00 46.84 253 PHE A CA 1
ATOM 1192 C C . PHE A 1 253 ? 159.682 149.392 144.493 1.00 46.84 253 PHE A C 1
ATOM 1193 O O . PHE A 1 253 ? 160.415 149.676 145.417 1.00 46.84 253 PHE A O 1
ATOM 1201 N N . LEU A 1 254 ? 160.111 149.095 143.281 1.00 45.26 254 LEU A N 1
ATOM 1202 C CA . LEU A 1 254 ? 161.550 149.026 142.955 1.00 45.26 254 LEU A CA 1
ATOM 1203 C C . LEU A 1 254 ? 162.147 150.341 142.456 1.00 45.26 254 LEU A C 1
ATOM 1204 O O . LEU A 1 254 ? 163.335 150.507 142.710 1.00 45.26 254 LEU A O 1
ATOM 1209 N N . VAL A 1 255 ? 161.404 151.203 141.741 1.00 44.75 255 VAL A N 1
ATOM 1210 C CA . VAL A 1 255 ? 162.072 152.425 141.178 1.00 44.75 255 VAL A CA 1
ATOM 1211 C C . VAL A 1 255 ? 162.408 153.543 142.185 1.00 44.75 255 VAL A C 1
ATOM 1212 O O . VAL A 1 255 ? 163.553 154.035 142.125 1.00 44.75 255 VAL A O 1
ATOM 1216 N N . PRO A 1 256 ? 161.537 153.946 143.139 1.00 43.67 256 PRO A N 1
ATOM 1217 C CA . PRO A 1 256 ? 161.848 155.080 144.029 1.00 43.67 256 PRO A CA 1
ATOM 1218 C C . PRO A 1 256 ? 163.064 154.886 144.949 1.00 43.67 256 PRO A C 1
ATOM 1219 O O . PRO A 1 256 ? 163.826 155.827 145.066 1.00 43.67 256 PRO A O 1
ATOM 1223 N N . PRO A 1 257 ? 163.297 153.715 145.586 1.00 43.12 257 PRO A N 1
ATOM 1224 C CA . PRO A 1 257 ? 164.506 153.524 146.380 1.00 43.12 257 PRO A CA 1
ATOM 1225 C C . PRO A 1 257 ? 165.755 153.626 145.498 1.00 43.12 257 PRO A C 1
ATOM 1226 O O . PRO A 1 257 ? 166.786 153.999 146.024 1.00 43.12 257 PRO A O 1
ATOM 1230 N N . VAL A 1 258 ? 165.726 153.277 144.228 1.00 44.60 258 VAL A N 1
ATOM 1231 C CA . VAL A 1 258 ? 166.913 153.431 143.347 1.00 44.60 258 VAL A CA 1
ATOM 1232 C C . VAL A 1 258 ? 167.088 154.903 142.960 1.00 44.60 258 VAL A C 1
ATOM 1233 O O . VAL A 1 258 ? 168.210 155.373 142.984 1.00 44.60 258 VAL A O 1
ATOM 1237 N N . LEU A 1 259 ? 166.045 155.564 142.512 1.00 44.62 259 LEU A N 1
ATOM 1238 C CA . LEU A 1 259 ? 166.072 156.960 142.040 1.00 44.62 259 LEU A CA 1
ATOM 1239 C C . LEU A 1 259 ? 166.384 157.956 143.171 1.00 44.62 259 LEU A C 1
ATOM 1240 O O . LEU A 1 259 ? 166.955 159.015 142.862 1.00 44.62 259 LEU A O 1
ATOM 1245 N N . VAL A 1 260 ? 165.875 157.719 144.383 1.00 45.10 260 VAL A N 1
ATOM 1246 C CA . VAL A 1 260 ? 166.032 158.665 145.526 1.00 45.10 260 VAL A CA 1
ATOM 1247 C C . VAL A 1 260 ? 166.772 157.976 146.666 1.00 45.10 260 VAL A C 1
ATOM 1248 O O . VAL A 1 260 ? 166.230 157.028 147.216 1.00 45.10 260 VAL A O 1
ATOM 1252 N N . PRO A 1 261 ? 167.987 158.420 147.043 1.00 47.29 261 PRO A N 1
ATOM 1253 C CA . PRO A 1 261 ? 168.704 157.860 148.192 1.00 47.29 261 PRO A CA 1
ATOM 1254 C C . PRO A 1 261 ? 168.160 158.361 149.516 1.00 47.29 261 PRO A C 1
ATOM 1255 O O . PRO A 1 261 ? 167.488 159.394 149.573 1.00 47.29 261 PRO A O 1
ATOM 1259 N N . ASN A 1 262 ? 168.459 157.670 150.600 1.00 51.11 262 ASN A N 1
ATOM 1260 C CA . ASN A 1 262 ? 168.021 158.124 151.944 1.00 51.11 262 ASN A CA 1
ATOM 1261 C C . ASN A 1 262 ? 169.010 159.124 152.545 1.00 51.11 262 ASN A C 1
ATOM 1262 O O . ASN A 1 262 ? 169.470 158.884 153.661 1.00 51.11 262 ASN A O 1
ATOM 1267 N N . ILE A 1 263 ? 169.273 160.212 151.812 1.00 51.38 263 ILE A N 1
ATOM 1268 C CA . ILE A 1 263 ? 170.127 161.317 152.335 1.00 51.38 263 ILE A CA 1
ATOM 1269 C C . ILE A 1 263 ? 169.163 162.339 152.948 1.00 51.38 263 ILE A C 1
ATOM 1270 O O . ILE A 1 263 ? 167.995 162.365 152.519 1.00 51.38 263 ILE A O 1
ATOM 1275 N N . LYS A 1 264 ? 169.612 163.130 153.923 1.00 54.13 264 LYS A N 1
ATOM 1276 C CA . LYS A 1 264 ? 168.684 164.069 154.622 1.00 54.13 264 LYS A CA 1
ATOM 1277 C C . LYS A 1 264 ? 168.733 165.496 154.097 1.00 54.13 264 LYS A C 1
ATOM 1278 O O . LYS A 1 264 ? 167.925 166.314 154.521 1.00 54.13 264 LYS A O 1
ATOM 1284 N N . ASP A 1 265 ? 169.662 165.756 153.207 1.00 53.75 265 ASP A N 1
ATOM 1285 C CA . ASP A 1 265 ? 169.858 167.075 152.623 1.00 53.75 265 ASP A CA 1
ATOM 1286 C C . ASP A 1 265 ? 168.615 167.559 151.891 1.00 53.75 265 ASP A C 1
ATOM 1287 O O . ASP A 1 265 ? 168.251 166.977 150.865 1.00 53.75 265 ASP A O 1
ATOM 1292 N N . PRO A 1 266 ? 167.943 168.608 152.370 1.00 53.02 266 PRO A N 1
ATOM 1293 C CA . PRO A 1 266 ? 166.687 169.042 151.746 1.00 53.02 266 PRO A CA 1
ATOM 1294 C C . PRO A 1 266 ? 166.829 169.526 150.315 1.00 53.02 266 PRO A C 1
ATOM 1295 O O . PRO A 1 266 ? 165.818 169.609 149.611 1.00 53.02 266 PRO A O 1
ATOM 1299 N N . GLU A 1 267 ? 168.040 169.839 149.862 1.00 53.14 267 GLU A N 1
ATOM 1300 C CA . GLU A 1 267 ? 168.246 170.380 148.526 1.00 53.14 267 GLU A CA 1
ATOM 1301 C C . GLU A 1 267 ? 168.635 169.320 147.508 1.00 53.14 267 GLU A C 1
ATOM 1302 O O . GLU A 1 267 ? 168.195 169.391 146.357 1.00 53.14 267 GLU A O 1
ATOM 1308 N N . LYS A 1 268 ? 169.445 168.341 147.902 1.00 50.08 268 LYS A N 1
ATOM 1309 C CA . LYS A 1 268 ? 169.776 167.209 147.051 1.00 50.08 268 LYS A CA 1
ATOM 1310 C C . LYS A 1 268 ? 168.660 166.175 147.005 1.00 50.08 268 LYS A C 1
ATOM 1311 O O . LYS A 1 268 ? 168.455 165.547 145.958 1.00 50.08 268 LYS A O 1
ATOM 1317 N N . LEU A 1 269 ? 167.861 166.018 148.031 1.00 46.53 269 LEU A N 1
ATOM 1318 C CA . LEU A 1 269 ? 166.708 165.087 147.953 1.00 46.53 269 LEU A CA 1
ATOM 1319 C C . LEU A 1 269 ? 165.689 165.698 146.996 1.00 46.53 269 LEU A C 1
ATOM 1320 O O . LEU A 1 269 ? 165.109 164.981 146.226 1.00 46.53 269 LEU A O 1
ATOM 1325 N N . ALA A 1 270 ? 165.481 166.996 147.050 1.00 44.86 270 ALA A N 1
ATOM 1326 C CA . ALA A 1 270 ? 164.616 167.573 146.037 1.00 44.86 270 ALA A CA 1
ATOM 1327 C C . ALA A 1 270 ? 165.104 167.287 144.632 1.00 44.86 270 ALA A C 1
ATOM 1328 O O . ALA A 1 270 ? 164.283 167.004 143.758 1.00 44.86 270 ALA A O 1
ATOM 1330 N N . TYR A 1 271 ? 166.418 167.333 144.401 1.00 44.49 271 TYR A N 1
ATOM 1331 C CA . TYR A 1 271 ? 166.953 166.989 143.089 1.00 44.49 271 TYR A CA 1
ATOM 1332 C C . TYR A 1 271 ? 166.724 165.527 142.755 1.00 44.49 271 TYR A C 1
ATOM 1333 O O . TYR A 1 271 ? 166.541 165.184 141.585 1.00 44.49 271 TYR A O 1
ATOM 1342 N N . HIS A 1 272 ? 166.728 164.655 143.758 1.00 43.38 272 HIS A N 1
ATOM 1343 C CA . HIS A 1 272 ? 166.535 163.232 143.499 1.00 43.38 272 HIS A CA 1
ATOM 1344 C C . HIS A 1 272 ? 165.068 162.883 143.291 1.00 43.38 272 HIS A C 1
ATOM 1345 O O . HIS A 1 272 ? 164.753 161.936 142.566 1.00 43.38 272 HIS A O 1
ATOM 1352 N N . ILE A 1 273 ? 164.142 163.692 143.807 1.00 42.78 273 ILE A N 1
ATOM 1353 C CA . ILE A 1 273 ? 162.677 163.480 143.570 1.00 42.78 273 ILE A CA 1
ATOM 1354 C C . ILE A 1 273 ? 162.262 164.141 142.245 1.00 42.78 273 ILE A C 1
ATOM 1355 O O . ILE A 1 273 ? 161.343 163.625 141.640 1.00 42.78 273 ILE A O 1
ATOM 1360 N N . SER A 1 274 ? 162.949 165.185 141.797 1.00 42.18 274 SER A N 1
ATOM 1361 C CA . SER A 1 274 ? 162.716 165.855 140.503 1.00 42.18 274 SER A CA 1
ATOM 1362 C C . SER A 1 274 ? 162.889 164.832 139.402 1.00 42.18 274 SER A C 1
ATOM 1363 O O . SER A 1 274 ? 162.086 164.851 138.471 1.00 42.18 274 SER A O 1
ATOM 1366 N N . ILE A 1 275 ? 163.896 163.955 139.531 1.00 42.91 275 ILE A N 1
ATOM 1367 C CA . ILE A 1 275 ? 164.231 163.015 138.428 1.00 42.91 275 ILE A CA 1
ATOM 1368 C C . ILE A 1 275 ? 163.195 161.898 138.377 1.00 42.91 275 ILE A C 1
ATOM 1369 O O . ILE A 1 275 ? 162.923 161.443 137.294 1.00 42.91 275 ILE A O 1
ATOM 1374 N N . MET A 1 276 ? 162.564 161.550 139.476 1.00 41.04 276 MET A N 1
ATOM 1375 C CA . MET A 1 276 ? 161.452 160.611 139.422 1.00 41.04 276 MET A CA 1
ATOM 1376 C C . MET A 1 276 ? 160.206 161.287 138.881 1.00 41.04 276 MET A C 1
ATOM 1377 O O . MET A 1 276 ? 159.520 160.752 138.000 1.00 41.04 276 MET A O 1
ATOM 1382 N N . PHE A 1 277 ? 159.903 162.480 139.396 1.00 41.79 277 PHE A N 1
ATOM 1383 C CA . PHE A 1 277 ? 158.709 163.186 138.951 1.00 41.79 277 PHE A CA 1
ATOM 1384 C C . PHE A 1 277 ? 158.786 163.524 137.467 1.00 41.79 277 PHE A C 1
ATOM 1385 O O . PHE A 1 277 ? 157.782 163.445 136.756 1.00 41.79 277 PHE A O 1
ATOM 1393 N N . TYR A 1 278 ? 159.980 163.855 136.972 1.00 41.25 278 TYR A N 1
ATOM 1394 C CA . TYR A 1 278 ? 160.162 164.143 135.550 1.00 41.25 278 TYR A CA 1
ATOM 1395 C C . TYR A 1 278 ? 159.971 162.894 134.699 1.00 41.25 278 TYR A C 1
ATOM 1396 O O . TYR A 1 278 ? 159.324 162.943 133.649 1.00 41.25 278 TYR A O 1
ATOM 1405 N N . ILE A 1 279 ? 160.535 161.766 135.132 1.00 41.04 279 ILE A N 1
ATOM 1406 C CA . ILE A 1 279 ? 160.373 160.522 134.383 1.00 41.04 279 ILE A CA 1
ATOM 1407 C C . ILE A 1 279 ? 158.873 160.304 134.248 1.00 41.04 279 ILE A C 1
ATOM 1408 O O . ILE A 1 279 ? 158.336 160.219 133.134 1.00 41.04 279 ILE A O 1
ATOM 1413 N N . ILE A 1 280 ? 158.179 160.224 135.349 1.00 41.72 280 ILE A N 1
ATOM 1414 C CA . ILE A 1 280 ? 156.765 159.829 135.322 1.00 41.72 280 ILE A CA 1
ATOM 1415 C C . ILE A 1 280 ? 155.954 160.867 134.535 1.00 41.72 280 ILE A C 1
ATOM 1416 O O . ILE A 1 280 ? 155.137 160.466 133.734 1.00 41.72 280 ILE A O 1
ATOM 1421 N N . GLY A 1 281 ? 156.214 162.144 134.720 1.00 40.49 281 GLY A N 1
ATOM 1422 C CA . GLY A 1 281 ? 155.511 163.135 133.925 1.00 40.49 281 GLY A CA 1
ATOM 1423 C C . GLY A 1 281 ? 155.715 162.930 132.438 1.00 40.49 281 GLY A C 1
ATOM 1424 O O . GLY A 1 281 ? 154.771 163.038 131.652 1.00 40.49 281 GLY A O 1
ATOM 1425 N N . GLY A 1 282 ? 156.958 162.702 132.046 1.00 39.46 282 GLY A N 1
ATOM 1426 C CA . GLY A 1 282 ? 157.280 162.500 130.643 1.00 39.46 282 GLY A CA 1
ATOM 1427 C C . GLY A 1 282 ? 156.825 161.189 130.042 1.00 39.46 282 GLY A C 1
ATOM 1428 O O . GLY A 1 282 ? 156.889 161.086 128.845 1.00 39.46 282 GLY A O 1
ATOM 1429 N N . VAL A 1 283 ? 156.383 160.234 130.816 1.00 39.80 283 VAL A N 1
ATOM 1430 C CA . VAL A 1 283 ? 155.836 158.976 130.295 1.00 39.80 283 VAL A CA 1
ATOM 1431 C C . VAL A 1 283 ? 154.326 159.134 130.276 1.00 39.80 283 VAL A C 1
ATOM 1432 O O . VAL A 1 283 ? 153.754 158.697 129.324 1.00 39.80 283 VAL A O 1
ATOM 1436 N N . ALA A 1 284 ? 153.732 159.808 131.253 1.00 40.61 284 ALA A N 1
ATOM 1437 C CA . ALA A 1 284 ? 152.281 160.064 131.298 1.00 40.61 284 ALA A CA 1
ATOM 1438 C C . ALA A 1 284 ? 151.924 161.012 130.165 1.00 40.61 284 ALA A C 1
ATOM 1439 O O . ALA A 1 284 ? 150.831 160.873 129.616 1.00 40.61 284 ALA A O 1
ATOM 1441 N N . THR A 1 285 ? 152.831 161.919 129.810 1.00 40.26 285 THR A N 1
ATOM 1442 C CA . THR A 1 285 ? 152.558 162.757 128.649 1.00 40.26 285 THR A CA 1
ATOM 1443 C C . THR A 1 285 ? 152.629 161.946 127.361 1.00 40.26 285 THR A C 1
ATOM 1444 O O . THR A 1 285 ? 151.780 162.089 126.470 1.00 40.26 285 THR A O 1
ATOM 1448 N N . PHE A 1 286 ? 153.634 161.077 127.250 1.00 40.79 286 PHE A N 1
ATOM 1449 C CA . PHE A 1 286 ? 153.784 160.261 126.054 1.00 40.79 286 PHE A CA 1
ATOM 1450 C C . PHE A 1 286 ? 152.601 159.315 125.882 1.00 40.79 286 PHE A C 1
ATOM 1451 O O . PHE A 1 286 ? 152.070 159.158 124.775 1.00 40.79 286 PHE A O 1
ATOM 1459 N N . LEU A 1 287 ? 152.166 158.680 126.971 1.00 41.29 287 LEU A N 1
ATOM 1460 C CA . LEU A 1 287 ? 151.032 157.769 126.883 1.00 41.29 287 LEU A CA 1
ATOM 1461 C C . LEU A 1 287 ? 149.740 158.522 126.601 1.00 41.29 287 LEU A C 1
ATOM 1462 O O . LEU A 1 287 ? 148.868 158.020 125.886 1.00 41.29 287 LEU A O 1
ATOM 1467 N N . PHE A 1 288 ? 149.611 159.736 127.132 1.00 41.15 288 PHE A N 1
ATOM 1468 C CA . PHE A 1 288 ? 148.468 160.585 126.820 1.00 41.15 288 PHE A CA 1
ATOM 1469 C C . PHE A 1 288 ? 148.407 160.884 125.327 1.00 41.15 288 PHE A C 1
ATOM 1470 O O . PHE A 1 288 ? 147.342 160.797 124.698 1.00 41.15 288 PHE A O 1
ATOM 1478 N N . ILE A 1 289 ? 149.489 161.420 124.761 1.00 42.41 289 ILE A N 1
ATOM 1479 C CA . ILE A 1 289 ? 149.499 161.886 123.345 1.00 42.41 289 ILE A CA 1
ATOM 1480 C C . ILE A 1 289 ? 149.206 160.725 122.397 1.00 42.41 289 ILE A C 1
ATOM 1481 O O . ILE A 1 289 ? 148.512 160.961 121.420 1.00 42.41 289 ILE A O 1
ATOM 1486 N N . LEU A 1 290 ? 149.645 159.510 122.717 1.00 42.18 290 LEU A N 1
ATOM 1487 C CA . LEU A 1 290 ? 149.352 158.292 121.907 1.00 42.18 290 LEU A CA 1
ATOM 1488 C C . LEU A 1 290 ? 147.871 157.938 122.018 1.00 42.18 290 LEU A C 1
ATOM 1489 O O . LEU A 1 290 ? 147.274 157.711 120.984 1.00 42.18 290 LEU A O 1
ATOM 1494 N N . VAL A 1 291 ? 147.313 157.912 123.216 1.00 41.48 291 VAL A N 1
ATOM 1495 C CA . VAL A 1 291 ? 145.883 157.592 123.451 1.00 41.48 291 VAL A CA 1
ATOM 1496 C C . VAL A 1 291 ? 145.095 158.538 122.572 1.00 41.48 291 VAL A C 1
ATOM 1497 O O . VAL A 1 291 ? 144.129 158.132 121.931 1.00 41.48 291 VAL A O 1
ATOM 1501 N N . ILE A 1 292 ? 145.423 159.813 122.495 1.00 42.65 292 ILE A N 1
ATOM 1502 C CA . ILE A 1 292 ? 144.745 160.757 121.561 1.00 42.65 292 ILE A CA 1
ATOM 1503 C C . ILE A 1 292 ? 145.076 160.367 120.117 1.00 42.65 292 ILE A C 1
ATOM 1504 O O . ILE A 1 292 ? 144.251 160.620 119.260 1.00 42.65 292 ILE A O 1
ATOM 1509 N N . ILE A 1 293 ? 146.198 159.704 119.860 1.00 43.18 293 ILE A N 1
ATOM 1510 C CA . ILE A 1 293 ? 146.470 159.379 118.460 1.00 43.18 293 ILE A CA 1
ATOM 1511 C C . ILE A 1 293 ? 145.800 158.082 118.016 1.00 43.18 293 ILE A C 1
ATOM 1512 O O . ILE A 1 293 ? 145.234 158.008 116.919 1.00 43.18 293 ILE A O 1
ATOM 1517 N N . VAL A 1 294 ? 145.985 157.043 118.842 1.00 43.38 294 VAL A N 1
ATOM 1518 C CA . VAL A 1 294 ? 145.619 155.662 118.418 1.00 43.38 294 VAL A CA 1
ATOM 1519 C C . VAL A 1 294 ? 144.392 155.085 119.126 1.00 43.38 294 VAL A C 1
ATOM 1520 O O . VAL A 1 294 ? 143.953 153.993 118.707 1.00 43.38 294 VAL A O 1
ATOM 1524 N N . PHE A 1 295 ? 143.814 155.771 120.112 1.00 43.85 295 PHE A N 1
ATOM 1525 C CA . PHE A 1 295 ? 142.683 155.080 120.783 1.00 43.85 295 PHE A CA 1
ATOM 1526 C C . PHE A 1 295 ? 141.406 155.410 120.016 1.00 43.85 295 PHE A C 1
ATOM 1527 O O . PHE A 1 295 ? 140.846 156.503 120.211 1.00 43.85 295 PHE A O 1
ATOM 1535 N N . LYS A 1 296 ? 140.975 154.484 119.157 1.00 46.48 296 LYS A N 1
ATOM 1536 C CA . LYS A 1 296 ? 139.685 154.658 118.440 1.00 46.48 296 LYS A CA 1
ATOM 1537 C C . LYS A 1 296 ? 138.551 154.396 119.435 1.00 46.48 296 LYS A C 1
ATOM 1538 O O . LYS A 1 296 ? 138.762 153.618 120.385 1.00 46.48 296 LYS A O 1
ATOM 1544 N N . GLU A 1 297 ? 137.399 155.025 119.227 1.00 46.41 297 GLU A N 1
ATOM 1545 C CA . GLU A 1 297 ? 136.230 154.781 120.108 1.00 46.41 297 GLU A CA 1
ATOM 1546 C C . GLU A 1 297 ? 135.682 153.372 119.858 1.00 46.41 297 GLU A C 1
ATOM 1547 O O . GLU A 1 297 ? 135.040 152.827 120.781 1.00 46.41 297 GLU A O 1
ATOM 1553 N N . LYS A 1 298 ? 136.002 152.756 118.712 1.00 46.11 298 LYS A N 1
ATOM 1554 C CA . LYS A 1 298 ? 135.354 151.481 118.365 1.00 46.11 298 LYS A CA 1
ATOM 1555 C C . LYS A 1 298 ? 136.064 151.068 117.106 1.00 46.11 298 LYS A C 1
ATOM 1556 O O . LYS A 1 298 ? 136.468 151.931 116.355 1.00 46.11 298 LYS A O 1
ATOM 1562 N N . PRO A 1 299 ? 136.343 149.784 116.904 1.00 44.88 299 PRO A N 1
ATOM 1563 C CA . PRO A 1 299 ? 136.847 149.400 115.587 1.00 44.88 299 PRO A CA 1
ATOM 1564 C C . PRO A 1 299 ? 135.786 149.636 114.519 1.00 44.88 299 PRO A C 1
ATOM 1565 O O . PRO A 1 299 ? 134.675 150.077 114.795 1.00 44.88 299 PRO A O 1
ATOM 1569 N N . LYS A 1 300 ? 136.157 149.340 113.273 1.00 48.62 300 LYS A N 1
ATOM 1570 C CA . LYS A 1 300 ? 135.224 149.516 112.166 1.00 48.62 300 LYS A CA 1
ATOM 1571 C C . LYS A 1 300 ? 134.099 148.494 112.234 1.00 48.62 300 LYS A C 1
ATOM 1572 O O . LYS A 1 300 ? 132.925 148.831 112.050 1.00 48.62 300 LYS A O 1
ATOM 1578 N N . HIS A 1 301 ? 134.440 147.235 112.498 1.00 48.33 301 HIS A N 1
ATOM 1579 C CA . HIS A 1 301 ? 133.477 146.158 112.644 1.00 48.33 301 HIS A CA 1
ATOM 1580 C C . HIS A 1 301 ? 133.538 145.590 114.054 1.00 48.33 301 HIS A C 1
ATOM 1581 O O . HIS A 1 301 ? 134.595 145.616 114.690 1.00 48.33 301 HIS A O 1
ATOM 1588 N N . PRO A 1 302 ? 132.425 145.082 114.574 1.00 44.75 302 PRO A N 1
ATOM 1589 C CA . PRO A 1 302 ? 132.447 144.437 115.884 1.00 44.75 302 PRO A CA 1
ATOM 1590 C C . PRO A 1 302 ? 133.351 143.221 115.872 1.00 44.75 302 PRO A C 1
ATOM 1591 O O . PRO A 1 302 ? 133.263 142.381 114.966 1.00 44.75 302 PRO A O 1
ATOM 1595 N N . PRO A 1 303 ? 134.240 143.089 116.854 1.00 42.98 303 PRO A N 1
ATOM 1596 C CA . PRO A 1 303 ? 135.179 141.965 116.873 1.00 42.98 303 PRO A CA 1
ATOM 1597 C C . PRO A 1 303 ? 134.542 140.632 117.216 1.00 42.98 303 PRO A C 1
ATOM 1598 O O . PRO A 1 303 ? 135.183 139.594 117.030 1.00 42.98 303 PRO A O 1
ATOM 1602 N N . SER A 1 304 ? 133.304 140.644 117.701 1.00 43.60 304 SER A N 1
ATOM 1603 C CA . SER A 1 304 ? 132.645 139.440 118.174 1.00 43.60 304 SER A CA 1
ATOM 1604 C C . SER A 1 304 ? 131.181 139.509 117.785 1.00 43.60 304 SER A C 1
ATOM 1605 O O . SER A 1 304 ? 130.684 140.562 117.385 1.00 43.60 304 SER A O 1
ATOM 1608 N N . ARG A 1 305 ? 130.506 138.367 117.877 1.00 46.18 305 ARG A N 1
ATOM 1609 C CA . ARG A 1 305 ? 129.071 138.322 117.642 1.00 46.18 305 ARG A CA 1
ATOM 1610 C C . ARG A 1 305 ? 128.276 138.851 118.823 1.00 46.18 305 ARG A C 1
ATOM 1611 O O . ARG A 1 305 ? 127.154 139.327 118.633 1.00 46.18 305 ARG A O 1
ATOM 1619 N N . ALA A 1 306 ? 128.833 138.793 120.031 1.00 44.87 306 ALA A N 1
ATOM 1620 C CA . ALA A 1 306 ? 128.169 139.389 121.180 1.00 44.87 306 ALA A CA 1
ATOM 1621 C C . ALA A 1 306 ? 128.239 140.906 121.138 1.00 44.87 306 ALA A C 1
ATOM 1622 O O . ALA A 1 306 ? 127.259 141.581 121.473 1.00 44.87 306 ALA A O 1
ATOM 1624 N N . GLN A 1 307 ? 129.377 141.461 120.729 1.00 44.89 307 GLN A N 1
ATOM 1625 C CA . GLN A 1 307 ? 129.483 142.905 120.575 1.00 44.89 307 GLN A CA 1
ATOM 1626 C C . GLN A 1 307 ? 128.611 143.413 119.438 1.00 44.89 307 GLN A C 1
ATOM 1627 O O . GLN A 1 307 ? 128.056 144.512 119.524 1.00 44.89 307 GLN A O 1
ATOM 1633 N N . SER A 1 308 ? 128.402 142.630 118.406 1.00 45.22 308 SER A N 1
ATOM 1634 C CA . SER A 1 308 ? 127.577 143.035 117.258 1.00 45.22 308 SER A CA 1
ATOM 1635 C C . SER A 1 308 ? 126.129 143.174 117.683 1.00 45.22 308 SER A C 1
ATOM 1636 O O . SER A 1 308 ? 125.452 144.010 117.098 1.00 45.22 308 SER A O 1
ATOM 1639 N N . LEU A 1 309 ? 125.682 142.410 118.674 1.00 46.95 309 LEU A N 1
ATOM 1640 C CA . LEU A 1 309 ? 124.272 142.347 119.093 1.00 46.95 309 LEU A CA 1
ATOM 1641 C C . LEU A 1 309 ? 124.067 143.278 120.258 1.00 46.95 309 LEU A C 1
ATOM 1642 O O . LEU A 1 309 ? 122.970 143.784 120.406 1.00 46.95 309 LEU A O 1
ATOM 1647 N N . SER A 1 310 ? 125.116 143.544 121.010 1.00 47.64 310 SER A N 1
ATOM 1648 C CA . SER A 1 310 ? 125.030 144.539 122.085 1.00 47.64 310 SER A CA 1
ATOM 1649 C C . SER A 1 310 ? 124.688 145.856 121.421 1.00 47.64 310 SER A C 1
ATOM 1650 O O . SER A 1 310 ? 123.863 146.599 121.968 1.00 47.64 310 SER A O 1
ATOM 1653 N N . TYR A 1 311 ? 125.267 146.108 120.269 1.00 47.58 311 TYR A N 1
ATOM 1654 C CA . TYR A 1 311 ? 125.089 147.368 119.564 1.00 47.58 311 TYR A CA 1
ATOM 1655 C C . TYR A 1 311 ? 123.717 147.505 118.930 1.00 47.58 311 TYR A C 1
ATOM 1656 O O . TYR A 1 311 ? 123.282 148.631 118.674 1.00 47.58 311 TYR A O 1
ATOM 1665 N N . ALA A 1 312 ? 123.027 146.396 118.675 1.00 51.99 312 ALA A N 1
ATOM 1666 C CA . ALA A 1 312 ? 121.751 146.406 117.975 1.00 51.99 312 ALA A CA 1
ATOM 1667 C C . ALA A 1 312 ? 120.582 146.082 118.897 1.00 51.99 312 ALA A C 1
ATOM 1668 O O . ALA A 1 312 ? 119.444 145.965 118.433 1.00 51.99 312 ALA A O 1
ATOM 1670 N N . SER A 1 319 ? 117.696 154.780 130.838 1.00 63.52 319 SER A N 1
ATOM 1671 C CA . SER A 1 319 ? 118.113 155.373 132.103 1.00 63.52 319 SER A CA 1
ATOM 1672 C C . SER A 1 319 ? 119.334 154.665 132.682 1.00 63.52 319 SER A C 1
ATOM 1673 O O . SER A 1 319 ? 119.480 153.447 132.548 1.00 63.52 319 SER A O 1
ATOM 1676 N N . TYR A 1 320 ? 120.216 155.433 133.324 1.00 55.51 320 TYR A N 1
ATOM 1677 C CA . TYR A 1 320 ? 121.374 154.857 133.996 1.00 55.51 320 TYR A CA 1
ATOM 1678 C C . TYR A 1 320 ? 120.967 154.163 135.293 1.00 55.51 320 TYR A C 1
ATOM 1679 O O . TYR A 1 320 ? 121.434 153.057 135.601 1.00 55.51 320 TYR A O 1
ATOM 1688 N N . LEU A 1 321 ? 120.071 154.791 136.055 1.00 57.07 321 LEU A N 1
ATOM 1689 C CA . LEU A 1 321 ? 119.608 154.205 137.304 1.00 57.07 321 LEU A CA 1
ATOM 1690 C C . LEU A 1 321 ? 118.739 152.980 137.072 1.00 57.07 321 LEU A C 1
ATOM 1691 O O . LEU A 1 321 ? 118.733 152.070 137.904 1.00 57.07 321 LEU A O 1
ATOM 1696 N N . SER A 1 322 ? 118.017 152.928 135.952 1.00 56.13 322 SER A N 1
ATOM 1697 C CA . SER A 1 322 ? 117.279 151.717 135.614 1.00 56.13 322 SER A CA 1
ATOM 1698 C C . SER A 1 322 ? 118.225 150.546 135.411 1.00 56.13 322 SER A C 1
ATOM 1699 O O . SER A 1 322 ? 117.949 149.429 135.858 1.00 56.13 322 SER A O 1
ATOM 1702 N N . SER A 1 323 ? 119.335 150.790 134.791 1.00 54.32 323 SER A N 1
ATOM 1703 C CA . SER A 1 323 ? 120.315 149.725 134.494 1.00 54.32 323 SER A CA 1
ATOM 1704 C C . SER A 1 323 ? 121.038 149.347 135.771 1.00 54.32 323 SER A C 1
ATOM 1705 O O . SER A 1 323 ? 121.367 148.210 135.907 1.00 54.32 323 SER A O 1
ATOM 1708 N N . ILE A 1 324 ? 121.208 150.289 136.691 1.00 54.01 324 ILE A N 1
ATOM 1709 C CA . ILE A 1 324 ? 121.811 149.972 138.022 1.00 54.01 324 ILE A CA 1
ATOM 1710 C C . ILE A 1 324 ? 120.789 149.200 138.858 1.00 54.01 324 ILE A C 1
ATOM 1711 O O . ILE A 1 324 ? 121.210 148.359 139.630 1.00 54.01 324 ILE A O 1
ATOM 1716 N N . VAL A 1 325 ? 119.496 149.470 138.663 1.00 53.21 325 VAL A N 1
ATOM 1717 C CA . VAL A 1 325 ? 118.432 148.725 139.399 1.00 53.21 325 VAL A CA 1
ATOM 1718 C C . VAL A 1 325 ? 118.465 147.275 138.903 1.00 53.21 325 VAL A C 1
ATOM 1719 O O . VAL A 1 325 ? 118.433 146.363 139.754 1.00 53.21 325 VAL A O 1
ATOM 1723 N N . ARG A 1 326 ? 118.594 147.069 137.591 1.00 52.94 326 ARG A N 1
ATOM 1724 C CA . ARG A 1 326 ? 118.549 145.759 136.899 1.00 52.94 326 ARG A CA 1
ATOM 1725 C C . ARG A 1 326 ? 119.732 144.851 137.208 1.00 52.94 326 ARG A C 1
ATOM 1726 O O . ARG A 1 326 ? 119.543 143.678 137.078 1.00 52.94 326 ARG A O 1
ATOM 1734 N N . LEU A 1 327 ? 120.906 145.398 137.484 1.00 50.01 327 LEU A N 1
ATOM 1735 C CA . LEU A 1 327 ? 122.105 144.635 137.927 1.00 50.01 327 LEU A CA 1
ATOM 1736 C C . LEU A 1 327 ? 121.979 144.169 139.379 1.00 50.01 327 LEU A C 1
ATOM 1737 O O . LEU A 1 327 ? 122.707 143.233 139.760 1.00 50.01 327 LEU A O 1
ATOM 1742 N N . PHE A 1 328 ? 121.080 144.782 140.149 1.00 51.53 328 PHE A N 1
ATOM 1743 C CA . PHE A 1 328 ? 120.969 144.464 141.592 1.00 51.53 328 PHE A CA 1
ATOM 1744 C C . PHE A 1 328 ? 119.688 143.679 141.807 1.00 51.53 328 PHE A C 1
ATOM 1745 O O . PHE A 1 328 ? 119.363 143.391 142.956 1.00 51.53 328 PHE A O 1
ATOM 1753 N N . LYS A 1 329 ? 118.979 143.384 140.730 1.00 52.03 329 LYS A N 1
ATOM 1754 C CA . LYS A 1 329 ? 117.770 142.538 140.761 1.00 52.03 329 LYS A CA 1
ATOM 1755 C C . LYS A 1 329 ? 118.253 141.205 140.185 1.00 52.03 329 LYS A C 1
ATOM 1756 O O . LYS A 1 329 ? 117.476 140.274 140.134 1.00 52.03 329 LYS A O 1
ATOM 1762 N N . ASN A 1 330 ? 119.528 141.148 139.802 1.00 48.30 330 ASN A N 1
ATOM 1763 C CA . ASN A 1 330 ? 120.211 139.931 139.294 1.00 48.30 330 ASN A CA 1
ATOM 1764 C C . ASN A 1 330 ? 121.018 139.280 140.418 1.00 48.30 330 ASN A C 1
ATOM 1765 O O . ASN A 1 330 ? 122.061 139.836 140.753 1.00 48.30 330 ASN A O 1
ATOM 1770 N N . LEU A 1 331 ? 120.570 138.141 140.957 1.00 46.68 331 LEU A N 1
ATOM 1771 C CA . LEU A 1 331 ? 121.176 137.440 142.129 1.00 46.68 331 LEU A CA 1
ATOM 1772 C C . LEU A 1 331 ? 122.583 136.939 141.869 1.00 46.68 331 LEU A C 1
ATOM 1773 O O . LEU A 1 331 ? 123.367 136.941 142.810 1.00 46.68 331 LEU A O 1
ATOM 1778 N N . ASN A 1 332 ? 122.892 136.556 140.651 1.00 44.68 332 ASN A N 1
ATOM 1779 C CA . ASN A 1 332 ? 124.209 135.966 140.320 1.00 44.68 332 ASN A CA 1
ATOM 1780 C C . ASN A 1 332 ? 125.240 137.076 140.325 1.00 44.68 332 ASN A C 1
ATOM 1781 O O . ASN A 1 332 ? 126.377 136.793 140.675 1.00 44.68 332 ASN A O 1
ATOM 1786 N N . PHE A 1 333 ? 124.828 138.308 140.049 1.00 44.00 333 PHE A N 1
ATOM 1787 C CA . PHE A 1 333 ? 125.730 139.484 140.076 1.00 44.00 333 PHE A CA 1
ATOM 1788 C C . PHE A 1 333 ? 125.816 140.034 141.496 1.00 44.00 333 PHE A C 1
ATOM 1789 O O . PHE A 1 333 ? 126.870 140.518 141.863 1.00 44.00 333 PHE A O 1
ATOM 1797 N N . VAL A 1 334 ? 124.754 139.925 142.279 1.00 43.20 334 VAL A N 1
ATOM 1798 C CA . VAL A 1 334 ? 124.847 140.334 143.678 1.00 43.20 334 VAL A CA 1
ATOM 1799 C C . VAL A 1 334 ? 125.816 139.428 144.425 1.00 43.20 334 VAL A C 1
ATOM 1800 O O . VAL A 1 334 ? 126.687 139.893 145.176 1.00 43.20 334 VAL A O 1
ATOM 1804 N N . LEU A 1 335 ? 125.672 138.116 144.229 1.00 41.52 335 LEU A N 1
ATOM 1805 C CA . LEU A 1 335 ? 126.597 137.169 144.833 1.00 41.52 335 LEU A CA 1
ATOM 1806 C C . LEU A 1 335 ? 128.023 137.449 144.398 1.00 41.52 335 LEU A C 1
ATOM 1807 O O . LEU A 1 335 ? 128.950 137.380 145.211 1.00 41.52 335 LEU A O 1
ATOM 1812 N N . LEU A 1 336 ? 128.221 137.774 143.120 1.00 41.36 336 LEU A N 1
ATOM 1813 C CA . LEU A 1 336 ? 129.571 138.008 142.621 1.00 41.36 336 LEU A CA 1
ATOM 1814 C C . LEU A 1 336 ? 130.150 139.294 143.186 1.00 41.36 336 LEU A C 1
ATOM 1815 O O . LEU A 1 336 ? 131.339 139.362 143.491 1.00 41.36 336 LEU A O 1
ATOM 1820 N N . VAL A 1 337 ? 129.320 140.322 143.352 1.00 40.45 337 VAL A N 1
ATOM 1821 C CA . VAL A 1 337 ? 129.782 141.561 143.974 1.00 40.45 337 VAL A CA 1
ATOM 1822 C C . VAL A 1 337 ? 130.244 141.285 145.398 1.00 40.45 337 VAL A C 1
ATOM 1823 O O . VAL A 1 337 ? 131.343 141.677 145.805 1.00 40.45 337 VAL A O 1
ATOM 1827 N N . ILE A 1 338 ? 129.429 140.551 146.158 1.00 40.61 338 ILE A N 1
ATOM 1828 C CA . ILE A 1 338 ? 129.775 140.260 147.549 1.00 40.61 338 ILE A CA 1
ATOM 1829 C C . ILE A 1 338 ? 131.050 139.427 147.625 1.00 40.61 338 ILE A C 1
ATOM 1830 O O . ILE A 1 338 ? 131.955 139.718 148.414 1.00 40.61 338 ILE A O 1
ATOM 1835 N N . THR A 1 339 ? 131.143 138.379 146.805 1.00 39.90 339 THR A N 1
ATOM 1836 C CA . THR A 1 339 ? 132.263 137.449 146.910 1.00 39.90 339 THR A CA 1
ATOM 1837 C C . THR A 1 339 ? 133.550 138.054 146.363 1.00 39.90 339 THR A C 1
ATOM 1838 O O . THR A 1 339 ? 134.630 137.843 146.928 1.00 39.90 339 THR A O 1
ATOM 1842 N N . TYR A 1 340 ? 133.459 138.795 145.261 1.00 40.99 340 TYR A N 1
ATOM 1843 C CA . TYR A 1 340 ? 134.590 139.564 144.770 1.00 40.99 340 TYR A CA 1
ATOM 1844 C C . TYR A 1 340 ? 135.075 140.547 145.818 1.00 40.99 340 TYR A C 1
ATOM 1845 O O . TYR A 1 340 ? 136.284 140.695 146.024 1.00 40.99 340 TYR A O 1
ATOM 1854 N N . GLY A 1 341 ? 134.150 141.234 146.488 1.00 39.54 341 GLY A N 1
ATOM 1855 C CA . GLY A 1 341 ? 134.548 142.125 147.556 1.00 39.54 341 GLY A CA 1
ATOM 1856 C C . GLY A 1 341 ? 135.267 141.398 148.668 1.00 39.54 341 GLY A C 1
ATOM 1857 O O . GLY A 1 341 ? 136.325 141.833 149.112 1.00 39.54 341 GLY A O 1
ATOM 1858 N N . LEU A 1 342 ? 134.709 140.275 149.123 1.00 38.29 342 LEU A N 1
ATOM 1859 C CA . LEU A 1 342 ? 135.346 139.493 150.178 1.00 38.29 342 LEU A CA 1
ATOM 1860 C C . LEU A 1 342 ? 136.764 139.108 149.792 1.00 38.29 342 LEU A C 1
ATOM 1861 O O . LEU A 1 342 ? 137.714 139.379 150.531 1.00 38.29 342 LEU A O 1
ATOM 1866 N N . ASN A 1 343 ? 136.930 138.519 148.609 1.00 40.72 343 ASN A N 1
ATOM 1867 C CA . ASN A 1 343 ? 138.238 138.032 148.181 1.00 40.72 343 ASN A CA 1
ATOM 1868 C C . ASN A 1 343 ? 139.234 139.176 148.007 1.00 40.72 343 ASN A C 1
ATOM 1869 O O . ASN A 1 343 ? 140.326 139.161 148.586 1.00 40.72 343 ASN A O 1
ATOM 1874 N N . ALA A 1 344 ? 138.876 140.184 147.208 1.00 40.94 344 ALA A N 1
ATOM 1875 C CA . ALA A 1 344 ? 139.815 141.260 146.917 1.00 40.94 344 ALA A CA 1
ATOM 1876 C C . ALA A 1 344 ? 140.093 142.125 148.141 1.00 40.94 344 ALA A C 1
ATOM 1877 O O . ALA A 1 344 ? 141.217 142.611 148.315 1.00 40.94 344 ALA A O 1
ATOM 1879 N N . GLY A 1 345 ? 139.108 142.308 149.019 1.00 39.78 345 GLY A N 1
ATOM 1880 C CA . GLY A 1 345 ? 139.345 143.076 150.223 1.00 39.78 345 GLY A CA 1
ATOM 1881 C C . GLY A 1 345 ? 140.158 142.311 151.242 1.00 39.78 345 GLY A C 1
ATOM 1882 O O . GLY A 1 345 ? 140.932 142.903 151.994 1.00 39.78 345 GLY A O 1
ATOM 1883 N N . ALA A 1 346 ? 140.000 140.987 151.286 1.00 39.59 346 ALA A N 1
ATOM 1884 C CA . ALA A 1 346 ? 140.902 140.184 152.092 1.00 39.59 346 ALA A CA 1
ATOM 1885 C C . ALA A 1 346 ? 142.313 140.251 151.548 1.00 39.59 346 ALA A C 1
ATOM 1886 O O . ALA A 1 346 ? 143.273 140.270 152.319 1.00 39.59 346 ALA A O 1
ATOM 1888 N N . PHE A 1 347 ? 142.453 140.307 150.227 1.00 41.96 347 PHE A N 1
ATOM 1889 C CA . PHE A 1 347 ? 143.760 140.511 149.617 1.00 41.96 347 PHE A CA 1
ATOM 1890 C C . PHE A 1 347 ? 144.362 141.843 150.047 1.00 41.96 347 PHE A C 1
ATOM 1891 O O . PHE A 1 347 ? 145.550 141.924 150.383 1.00 41.96 347 PHE A O 1
ATOM 1899 N N . TYR A 1 348 ? 143.566 142.886 149.998 1.00 41.71 348 TYR A N 1
ATOM 1900 C CA . TYR A 1 348 ? 144.006 144.217 150.446 1.00 41.71 348 TYR A CA 1
ATOM 1901 C C . TYR A 1 348 ? 144.407 144.167 151.912 1.00 41.71 348 TYR A C 1
ATOM 1902 O O . TYR A 1 348 ? 145.460 144.666 152.177 1.00 41.71 348 TYR A O 1
ATOM 1911 N N . ALA A 1 349 ? 143.590 143.600 152.801 1.00 40.90 349 ALA A N 1
ATOM 1912 C CA . ALA A 1 349 ? 143.882 143.556 154.230 1.00 40.90 349 ALA A CA 1
ATOM 1913 C C . ALA A 1 349 ? 145.087 142.646 154.428 1.00 40.90 349 ALA A C 1
ATOM 1914 O O . ALA A 1 349 ? 145.873 142.838 155.360 1.00 40.90 349 ALA A O 1
ATOM 1916 N N . LEU A 1 350 ? 145.268 141.679 153.568 1.00 42.58 350 LEU A N 1
ATOM 1917 C CA . LEU A 1 350 ? 146.435 140.805 153.706 1.00 42.58 350 LEU A CA 1
ATOM 1918 C C . LEU A 1 350 ? 147.686 141.583 153.353 1.00 42.58 350 LEU A C 1
ATOM 1919 O O . LEU A 1 350 ? 148.636 141.522 154.085 1.00 42.58 350 LEU A O 1
ATOM 1924 N N . SER A 1 351 ? 147.674 142.235 152.223 1.00 42.74 351 SER A N 1
ATOM 1925 C CA . SER A 1 351 ? 148.851 143.058 151.823 1.00 42.74 351 SER A CA 1
ATOM 1926 C C . SER A 1 351 ? 149.222 144.224 152.743 1.00 42.74 351 SER A C 1
ATOM 1927 O O . SER A 1 351 ? 150.424 144.441 152.941 1.00 42.74 351 SER A O 1
ATOM 1930 N N . THR A 1 352 ? 148.243 144.937 153.279 1.00 43.02 352 THR A N 1
ATOM 1931 C CA . THR A 1 352 ? 148.447 146.082 154.207 1.00 43.02 352 THR A CA 1
ATOM 1932 C C . THR A 1 352 ? 149.123 145.585 155.487 1.00 43.02 352 THR A C 1
ATOM 1933 O O . THR A 1 352 ? 149.969 146.320 156.007 1.00 43.02 352 THR A O 1
ATOM 1937 N N . LEU A 1 353 ? 148.735 144.423 155.943 1.00 43.21 353 LEU A N 1
ATOM 1938 C CA . LEU A 1 353 ? 149.240 143.958 157.235 1.00 43.21 353 LEU A CA 1
ATOM 1939 C C . LEU A 1 353 ? 150.340 142.924 157.070 1.00 43.21 353 LEU A C 1
ATOM 1940 O O . LEU A 1 353 ? 150.793 142.446 158.059 1.00 43.21 353 LEU A O 1
ATOM 1945 N N . LEU A 1 354 ? 150.796 142.690 155.857 1.00 43.96 354 LEU A N 1
ATOM 1946 C CA . LEU A 1 354 ? 151.821 141.649 155.610 1.00 43.96 354 LEU A CA 1
ATOM 1947 C C . LEU A 1 354 ? 153.155 142.032 156.220 1.00 43.96 354 LEU A C 1
ATOM 1948 O O . LEU A 1 354 ? 153.785 141.183 156.867 1.00 43.96 354 LEU A O 1
ATOM 1953 N N . ASN A 1 355 ? 153.583 143.279 156.007 1.00 46.20 355 ASN A N 1
ATOM 1954 C CA . ASN A 1 355 ? 154.877 143.752 156.565 1.00 46.20 355 ASN A CA 1
ATOM 1955 C C . ASN A 1 355 ? 154.793 143.583 158.085 1.00 46.20 355 ASN A C 1
ATOM 1956 O O . ASN A 1 355 ? 155.698 142.946 158.657 1.00 46.20 355 ASN A O 1
ATOM 1961 N N . ARG A 1 356 ? 153.745 144.090 158.730 1.00 44.09 356 ARG A N 1
ATOM 1962 C CA . ARG A 1 356 ? 153.572 144.026 160.196 1.00 44.09 356 ARG A CA 1
ATOM 1963 C C . ARG A 1 356 ? 153.717 142.595 160.683 1.00 44.09 356 ARG A C 1
ATOM 1964 O O . ARG A 1 356 ? 154.411 142.396 161.682 1.00 44.09 356 ARG A O 1
ATOM 1972 N N . MET A 1 357 ? 153.087 141.647 160.007 1.00 44.42 357 MET A N 1
ATOM 1973 C CA . MET A 1 357 ? 153.216 140.211 160.369 1.00 44.42 357 MET A CA 1
ATOM 1974 C C . MET A 1 357 ? 154.666 139.722 160.322 1.00 44.42 357 MET A C 1
ATOM 1975 O O . MET A 1 357 ? 155.132 139.169 161.336 1.00 44.42 357 MET A O 1
ATOM 1980 N N . VAL A 1 358 ? 155.354 139.926 159.195 1.00 45.42 358 VAL A N 1
ATOM 1981 C CA . VAL A 1 358 ? 156.731 139.377 159.052 1.00 45.42 358 VAL A CA 1
ATOM 1982 C C . VAL A 1 358 ? 157.687 140.009 160.072 1.00 45.42 358 VAL A C 1
ATOM 1983 O O . VAL A 1 358 ? 158.582 139.297 160.513 1.00 45.42 358 VAL A O 1
ATOM 1987 N N . ILE A 1 359 ? 157.518 141.280 160.427 1.00 46.11 359 ILE A N 1
ATOM 1988 C CA . ILE A 1 359 ? 158.368 141.939 161.459 1.00 46.11 359 ILE A CA 1
ATOM 1989 C C . ILE A 1 359 ? 157.996 141.394 162.829 1.00 46.11 359 ILE A C 1
ATOM 1990 O O . ILE A 1 359 ? 158.900 141.284 163.605 1.00 46.11 359 ILE A O 1
ATOM 1995 N N . LEU A 1 360 ? 156.750 141.060 163.100 1.00 43.96 360 LEU A N 1
ATOM 1996 C CA . LEU A 1 360 ? 156.418 140.452 164.383 1.00 43.96 360 LEU A CA 1
ATOM 1997 C C . LEU A 1 360 ? 157.055 139.090 164.464 1.00 43.96 360 LEU A C 1
ATOM 1998 O O . LEU A 1 360 ? 157.687 138.805 165.445 1.00 43.96 360 LEU A O 1
ATOM 2003 N N . HIS A 1 361 ? 156.977 138.335 163.393 1.00 43.30 361 HIS A N 1
ATOM 2004 C CA . HIS A 1 361 ? 157.422 136.956 163.510 1.00 43.30 361 HIS A CA 1
ATOM 2005 C C . HIS A 1 361 ? 158.862 136.733 163.090 1.00 43.30 361 HIS A C 1
ATOM 2006 O O . HIS A 1 361 ? 159.460 135.737 163.506 1.00 43.30 361 HIS A O 1
ATOM 2013 N N . PHE A 1 362 ? 159.434 137.630 162.291 1.00 45.26 362 PHE A N 1
ATOM 2014 C CA . PHE A 1 362 ? 160.844 137.589 161.910 1.00 45.26 362 PHE A CA 1
ATOM 2015 C C . PHE A 1 362 ? 161.438 138.965 162.184 1.00 45.26 362 PHE A C 1
ATOM 2016 O O . PHE A 1 362 ? 161.662 139.756 161.258 1.00 45.26 362 PHE A O 1
ATOM 2024 N N . PRO A 1 363 ? 161.698 139.284 163.454 1.00 48.12 363 PRO A N 1
ATOM 2025 C CA . PRO A 1 363 ? 162.149 140.636 163.802 1.00 48.12 363 PRO A CA 1
ATOM 2026 C C . PRO A 1 363 ? 163.572 140.914 163.352 1.00 48.12 363 PRO A C 1
ATOM 2027 O O . PRO A 1 363 ? 164.513 140.240 163.783 1.00 48.12 363 PRO A O 1
ATOM 2031 N N . GLY A 1 364 ? 163.740 141.901 162.482 1.00 50.90 364 GLY A N 1
ATOM 2032 C CA . GLY A 1 364 ? 165.046 142.198 161.937 1.00 50.90 364 GLY A CA 1
ATOM 2033 C C . GLY A 1 364 ? 165.113 141.948 160.448 1.00 50.90 364 GLY A C 1
ATOM 2034 O O . GLY A 1 364 ? 166.093 142.309 159.792 1.00 50.90 364 GLY A O 1
ATOM 2035 N N . GLU A 1 365 ? 163.995 141.464 159.883 1.00 52.58 365 GLU A N 1
ATOM 2036 C CA . GLU A 1 365 ? 163.890 141.027 158.470 1.00 52.58 365 GLU A CA 1
ATOM 2037 C C . GLU A 1 365 ? 163.040 141.991 157.645 1.00 52.58 365 GLU A C 1
ATOM 2038 O O . GLU A 1 365 ? 162.161 141.527 156.948 1.00 52.58 365 GLU A O 1
ATOM 2044 N N . GLU A 1 366 ? 163.297 143.287 157.755 1.00 52.91 366 GLU A N 1
ATOM 2045 C CA . GLU A 1 366 ? 162.586 144.343 156.983 1.00 52.91 366 GLU A CA 1
ATOM 2046 C C . GLU A 1 366 ? 162.864 144.217 155.478 1.00 52.91 366 GLU A C 1
ATOM 2047 O O . GLU A 1 366 ? 161.975 144.522 154.691 1.00 52.91 366 GLU A O 1
ATOM 2053 N N . VAL A 1 367 ? 164.093 143.890 155.107 1.00 51.94 367 VAL A N 1
ATOM 2054 C CA . VAL A 1 367 ? 164.435 143.736 153.665 1.00 51.94 367 VAL A CA 1
ATOM 2055 C C . VAL A 1 367 ? 163.543 142.642 153.101 1.00 51.94 367 VAL A C 1
ATOM 2056 O O . VAL A 1 367 ? 162.937 142.868 152.056 1.00 51.94 367 VAL A O 1
ATOM 2060 N N . ASN A 1 368 ? 163.440 141.529 153.830 1.00 49.48 368 ASN A N 1
ATOM 2061 C CA . ASN A 1 368 ? 162.663 140.395 153.354 1.00 49.48 368 ASN A CA 1
ATOM 2062 C C . ASN A 1 368 ? 161.153 140.546 153.427 1.00 49.48 368 ASN A C 1
ATOM 2063 O O . ASN A 1 368 ? 160.451 139.900 152.651 1.00 49.48 368 ASN A O 1
ATOM 2068 N N . ALA A 1 369 ? 160.634 141.406 154.303 1.00 48.83 369 ALA A N 1
ATOM 2069 C CA . ALA A 1 369 ? 159.206 141.706 154.269 1.00 48.83 369 ALA A CA 1
ATOM 2070 C C . ALA A 1 369 ? 158.818 142.397 152.963 1.00 48.83 369 ALA A C 1
ATOM 2071 O O . ALA A 1 369 ? 157.831 142.018 152.311 1.00 48.83 369 ALA A O 1
ATOM 2073 N N . GLY A 1 370 ? 159.583 143.416 152.565 1.00 49.49 370 GLY A N 1
ATOM 2074 C CA . GLY A 1 370 ? 159.355 144.040 151.276 1.00 49.49 370 GLY A CA 1
ATOM 2075 C C . GLY A 1 370 ? 159.561 143.085 150.120 1.00 49.49 370 GLY A C 1
ATOM 2076 O O . GLY A 1 370 ? 158.829 143.140 149.126 1.00 49.49 370 GLY A O 1
ATOM 2077 N N . ARG A 1 371 ? 160.546 142.193 150.232 1.00 48.90 371 ARG A N 1
ATOM 2078 C CA . ARG A 1 371 ? 160.725 141.176 149.205 1.00 48.90 371 ARG A CA 1
ATOM 2079 C C . ARG A 1 371 ? 159.508 140.267 149.115 1.00 48.90 371 ARG A C 1
ATOM 2080 O O . ARG A 1 371 ? 159.110 139.863 148.019 1.00 48.90 371 ARG A O 1
ATOM 2088 N N . ILE A 1 372 ? 158.900 139.940 150.256 1.00 46.45 372 ILE A N 1
ATOM 2089 C CA . ILE A 1 372 ? 157.723 139.079 150.258 1.00 46.45 372 ILE A CA 1
ATOM 2090 C C . ILE A 1 372 ? 156.558 139.776 149.571 1.00 46.45 372 ILE A C 1
ATOM 2091 O O . ILE A 1 372 ? 155.837 139.170 148.766 1.00 46.45 372 ILE A O 1
ATOM 2096 N N . GLY A 1 373 ? 156.402 141.088 149.766 1.00 47.28 373 GLY A N 1
ATOM 2097 C CA . GLY A 1 373 ? 155.407 141.902 149.050 1.00 47.28 373 GLY A CA 1
ATOM 2098 C C . GLY A 1 373 ? 155.639 141.961 147.554 1.00 47.28 373 GLY A C 1
ATOM 2099 O O . GLY A 1 373 ? 154.660 141.954 146.827 1.00 47.28 373 GLY A O 1
ATOM 2100 N N . LEU A 1 374 ? 156.876 142.015 147.100 1.00 47.45 374 LEU A N 1
ATOM 2101 C CA . LEU A 1 374 ? 157.205 141.992 145.667 1.00 47.45 374 LEU A CA 1
ATOM 2102 C C . LEU A 1 374 ? 156.825 140.621 145.135 1.00 47.45 374 LEU A C 1
ATOM 2103 O O . LEU A 1 374 ? 156.291 140.567 144.027 1.00 47.45 374 LEU A O 1
ATOM 2108 N N . THR A 1 375 ? 157.078 139.561 145.893 1.00 46.45 375 THR A N 1
ATOM 2109 C CA . THR A 1 375 ? 156.719 138.182 145.494 1.00 46.45 375 THR A CA 1
ATOM 2110 C C . THR A 1 375 ? 155.198 138.105 145.320 1.00 46.45 375 THR A C 1
ATOM 2111 O O . THR A 1 375 ? 154.759 137.633 144.290 1.00 46.45 375 THR A O 1
ATOM 2115 N N . ILE A 1 376 ? 154.440 138.639 146.271 1.00 45.85 376 ILE A N 1
ATOM 2116 C CA . ILE A 1 376 ? 152.966 138.687 146.118 1.00 45.85 376 ILE A CA 1
ATOM 2117 C C . ILE A 1 376 ? 152.603 139.370 144.802 1.00 45.85 376 ILE A C 1
ATOM 2118 O O . ILE A 1 376 ? 151.699 138.877 144.115 1.00 45.85 376 ILE A O 1
ATOM 2123 N N . VAL A 1 377 ? 153.187 140.507 144.453 1.00 46.45 377 VAL A N 1
ATOM 2124 C CA . VAL A 1 377 ? 152.715 141.271 143.258 1.00 46.45 377 VAL A CA 1
ATOM 2125 C C . VAL A 1 377 ? 153.269 140.678 141.963 1.00 46.45 377 VAL A C 1
ATOM 2126 O O . VAL A 1 377 ? 152.595 140.783 140.936 1.00 46.45 377 VAL A O 1
ATOM 2130 N N . ILE A 1 378 ? 154.438 140.081 142.019 1.00 46.04 378 ILE A N 1
ATOM 2131 C CA . ILE A 1 378 ? 155.031 139.443 140.825 1.00 46.04 378 ILE A CA 1
ATOM 2132 C C . ILE A 1 378 ? 154.292 138.136 140.529 1.00 46.04 378 ILE A C 1
ATOM 2133 O O . ILE A 1 378 ? 153.924 137.944 139.366 1.00 46.04 378 ILE A O 1
ATOM 2138 N N . ALA A 1 379 ? 154.056 137.280 141.524 1.00 45.14 379 ALA A N 1
ATOM 2139 C CA . ALA A 1 379 ? 153.292 136.028 141.368 1.00 45.14 379 ALA A CA 1
ATOM 2140 C C . ALA A 1 379 ? 151.909 136.373 140.864 1.00 45.14 379 ALA A C 1
ATOM 2141 O O . ALA A 1 379 ? 151.365 135.652 140.046 1.00 45.14 379 ALA A O 1
ATOM 2143 N N . GLY A 1 380 ? 151.405 137.488 141.316 1.00 45.40 380 GLY A N 1
ATOM 2144 C CA . GLY A 1 380 ? 150.094 137.962 140.921 1.00 45.40 380 GLY A CA 1
ATOM 2145 C C . GLY A 1 380 ? 150.023 138.348 139.459 1.00 45.40 380 GLY A C 1
ATOM 2146 O O . GLY A 1 380 ? 149.013 138.115 138.800 1.00 45.40 380 GLY A O 1
ATOM 2147 N N . MET A 1 381 ? 151.067 138.985 138.927 1.00 46.33 381 MET A N 1
ATOM 2148 C CA . MET A 1 381 ? 151.098 139.348 137.489 1.00 46.33 381 MET A CA 1
ATOM 2149 C C . MET A 1 381 ? 150.971 138.090 136.642 1.00 46.33 381 MET A C 1
ATOM 2150 O O . MET A 1 381 ? 150.253 138.125 135.640 1.00 46.33 381 MET A O 1
ATOM 2155 N N . PHE A 1 382 ? 151.615 137.014 137.047 1.00 47.57 382 PHE A N 1
ATOM 2156 C CA . PHE A 1 382 ? 151.622 135.768 136.253 1.00 47.57 382 PHE A CA 1
ATOM 2157 C C . PHE A 1 382 ? 150.258 135.098 136.315 1.00 47.57 382 PHE A C 1
ATOM 2158 O O . PHE A 1 382 ? 149.789 134.589 135.291 1.00 47.57 382 PHE A O 1
ATOM 2166 N N . GLY A 1 383 ? 149.661 135.083 137.499 1.00 44.82 383 GLY A N 1
ATOM 2167 C CA . GLY A 1 383 ? 148.374 134.422 137.686 1.00 44.82 383 GLY A CA 1
ATOM 2168 C C . GLY A 1 383 ? 147.341 135.225 136.976 1.00 44.82 383 GLY A C 1
ATOM 2169 O O . GLY A 1 383 ? 146.412 134.634 136.427 1.00 44.82 383 GLY A O 1
ATOM 2170 N N . ALA A 1 384 ? 147.381 136.558 136.974 1.00 44.86 384 ALA A N 1
ATOM 2171 C CA . ALA A 1 384 ? 146.427 137.400 136.199 1.00 44.86 384 ALA A CA 1
ATOM 2172 C C . ALA A 1 384 ? 146.397 136.964 134.743 1.00 44.86 384 ALA A C 1
ATOM 2173 O O . ALA A 1 384 ? 145.310 136.793 134.203 1.00 44.86 384 ALA A O 1
ATOM 2175 N N . MET A 1 385 ? 147.563 136.815 134.146 1.00 44.52 385 MET A N 1
ATOM 2176 C CA . MET A 1 385 ? 147.697 136.414 132.732 1.00 44.52 385 MET A CA 1
ATOM 2177 C C . MET A 1 385 ? 147.145 135.026 132.482 1.00 44.52 385 MET A C 1
ATOM 2178 O O . MET A 1 385 ? 146.337 134.878 131.587 1.00 44.52 385 MET A O 1
ATOM 2183 N N . ILE A 1 386 ? 147.633 134.050 133.205 1.00 44.44 386 ILE A N 1
ATOM 2184 C CA . ILE A 1 386 ? 147.222 132.639 133.004 1.00 44.44 386 ILE A CA 1
ATOM 2185 C C . ILE A 1 386 ? 145.756 132.398 133.326 1.00 44.44 386 ILE A C 1
ATOM 2186 O O . ILE A 1 386 ? 145.140 131.585 132.646 1.00 44.44 386 ILE A O 1
ATOM 2191 N N . SER A 1 387 ? 145.235 133.045 134.361 1.00 44.82 387 SER A N 1
ATOM 2192 C CA . SER A 1 387 ? 143.795 132.868 134.519 1.00 44.82 387 SER A CA 1
ATOM 2193 C C . SER A 1 387 ? 143.046 133.289 133.263 1.00 44.82 387 SER A C 1
ATOM 2194 O O . SER A 1 387 ? 142.128 132.595 132.816 1.00 44.82 387 SER A O 1
ATOM 2197 N N . GLY A 1 388 ? 143.429 134.420 132.671 1.00 44.75 388 GLY A N 1
ATOM 2198 C CA . GLY A 1 388 ? 142.770 134.861 131.455 1.00 44.75 388 GLY A CA 1
ATOM 2199 C C . GLY A 1 388 ? 143.073 133.987 130.259 1.00 44.75 388 GLY A C 1
ATOM 2200 O O . GLY A 1 388 ? 142.191 133.739 129.427 1.00 44.75 388 GLY A O 1
ATOM 2201 N N . ILE A 1 389 ? 144.316 133.510 130.147 1.00 46.02 389 ILE A N 1
ATOM 2202 C CA . ILE A 1 389 ? 144.654 132.624 129.039 1.00 46.02 389 ILE A CA 1
ATOM 2203 C C . ILE A 1 389 ? 143.935 131.290 129.189 1.00 46.02 389 ILE A C 1
ATOM 2204 O O . ILE A 1 389 ? 143.619 130.622 128.198 1.00 46.02 389 ILE A O 1
ATOM 2209 N N . TRP A 1 390 ? 143.653 130.884 130.427 1.00 44.26 390 TRP A N 1
ATOM 2210 C CA . TRP A 1 390 ? 142.852 129.686 130.651 1.00 44.26 390 TRP A CA 1
ATOM 2211 C C . TRP A 1 390 ? 141.386 129.949 130.348 1.00 44.26 390 TRP A C 1
ATOM 2212 O O . TRP A 1 390 ? 140.684 129.073 129.835 1.00 44.26 390 TRP A O 1
ATOM 2223 N N . LEU A 1 391 ? 140.789 131.103 130.551 1.00 45.75 391 LEU A N 1
ATOM 2224 C CA . LEU A 1 391 ? 139.329 131.294 130.362 1.00 45.75 391 LEU A CA 1
ATOM 2225 C C . LEU A 1 391 ? 138.924 131.468 128.897 1.00 45.75 391 LEU A C 1
ATOM 2226 O O . LEU A 1 391 ? 137.856 131.083 128.531 1.00 45.75 391 LEU A O 1
ATOM 2231 N N . ASP A 1 392 ? 139.798 132.047 128.105 1.00 48.39 392 ASP A N 1
ATOM 2232 C CA . ASP A 1 392 ? 139.490 132.295 126.678 1.00 48.39 392 ASP A CA 1
ATOM 2233 C C . ASP A 1 392 ? 139.740 131.005 125.905 1.00 48.39 392 ASP A C 1
ATOM 2234 O O . ASP A 1 392 ? 139.291 130.939 124.761 1.00 48.39 392 ASP A O 1
ATOM 2239 N N . LYS A 1 393 ? 140.349 130.010 126.543 1.00 49.01 393 LYS A N 1
ATOM 2240 C CA . LYS A 1 393 ? 140.466 128.673 125.923 1.00 49.01 393 LYS A CA 1
ATOM 2241 C C . LYS A 1 393 ? 139.280 127.824 126.372 1.00 49.01 393 LYS A C 1
ATOM 2242 O O . LYS A 1 393 ? 138.462 127.472 125.515 1.00 49.01 393 LYS A O 1
ATOM 2248 N N . SER A 1 394 ? 139.226 127.474 127.659 1.00 47.22 394 SER A N 1
ATOM 2249 C CA . SER A 1 394 ? 138.135 126.652 128.252 1.00 47.22 394 SER A CA 1
ATOM 2250 C C . SER A 1 394 ? 136.726 127.249 128.371 1.00 47.22 394 SER A C 1
ATOM 2251 O O . SER A 1 394 ? 135.774 126.463 128.280 1.00 47.22 394 SER A O 1
ATOM 2254 N N . LYS A 1 395 ? 136.601 128.557 128.605 1.00 47.41 395 LYS A N 1
ATOM 2255 C CA . LYS A 1 395 ? 135.284 129.207 128.877 1.00 47.41 395 LYS A CA 1
ATOM 2256 C C . LYS A 1 395 ? 134.667 128.640 130.165 1.00 47.41 395 LYS A C 1
ATOM 2257 O O . LYS A 1 395 ? 133.436 128.683 130.289 1.00 47.41 395 LYS A O 1
ATOM 2263 N N . THR A 1 396 ? 135.495 128.142 131.092 1.00 45.21 396 THR A N 1
ATOM 2264 C CA . THR A 1 396 ? 135.008 127.592 132.351 1.00 45.21 396 THR A CA 1
ATOM 2265 C C . THR A 1 396 ? 134.985 128.662 133.431 1.00 45.21 396 THR A C 1
ATOM 2266 O O . THR A 1 396 ? 135.789 128.616 134.363 1.00 45.21 396 THR A O 1
ATOM 2270 N N . TYR A 1 397 ? 134.036 129.603 133.387 1.00 44.34 397 TYR A N 1
ATOM 2271 C CA . TYR A 1 397 ? 133.984 130.794 134.293 1.00 44.34 397 TYR A CA 1
ATOM 2272 C C . TYR A 1 397 ? 133.340 130.438 135.645 1.00 44.34 397 TYR A C 1
ATOM 2273 O O . TYR A 1 397 ? 133.839 131.012 136.569 1.00 44.34 397 TYR A O 1
ATOM 2282 N N . LYS A 1 398 ? 132.301 129.642 135.843 1.00 43.92 398 LYS A N 1
ATOM 2283 C CA . LYS A 1 398 ? 131.829 129.337 137.218 1.00 43.92 398 LYS A CA 1
ATOM 2284 C C . LYS A 1 398 ? 132.810 128.346 137.851 1.00 43.92 398 LYS A C 1
ATOM 2285 O O . LYS A 1 398 ? 133.142 128.580 138.996 1.00 43.92 398 LYS A O 1
ATOM 2291 N N . GLU A 1 399 ? 133.237 127.285 137.162 1.00 44.80 399 GLU A N 1
ATOM 2292 C CA . GLU A 1 399 ? 134.232 126.376 137.766 1.00 44.80 399 GLU A CA 1
ATOM 2293 C C . GLU A 1 399 ? 135.623 126.929 138.004 1.00 44.80 399 GLU A C 1
ATOM 2294 O O . GLU A 1 399 ? 136.221 126.554 138.976 1.00 44.80 399 GLU A O 1
ATOM 2300 N N . THR A 1 400 ? 136.082 127.833 137.191 1.00 43.05 400 THR A N 1
ATOM 2301 C CA . THR A 1 400 ? 137.395 128.435 137.452 1.00 43.05 400 THR A CA 1
ATOM 2302 C C . THR A 1 400 ? 137.263 129.276 138.709 1.00 43.05 400 THR A C 1
ATOM 2303 O O . THR A 1 400 ? 138.056 129.079 139.625 1.00 43.05 400 THR A O 1
ATOM 2307 N N 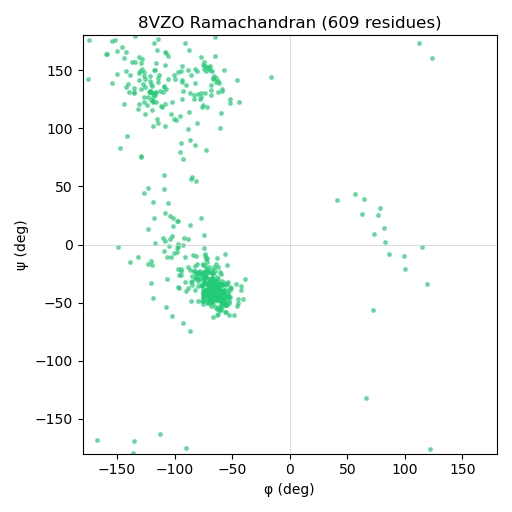. THR A 1 401 ? 136.281 130.171 138.739 1.00 42.36 401 THR A N 1
ATOM 2308 C CA . THR A 1 401 ? 136.000 131.102 139.857 1.00 42.36 401 THR A CA 1
ATOM 2309 C C . THR A 1 401 ? 135.897 130.371 141.182 1.00 42.36 401 THR A C 1
ATOM 2310 O O . THR A 1 401 ? 136.337 130.935 142.129 1.00 42.36 401 THR A O 1
ATOM 2314 N N . LEU A 1 402 ? 135.297 129.198 141.224 1.00 41.55 402 LEU A N 1
ATOM 2315 C CA . LEU A 1 402 ? 135.155 128.443 142.464 1.00 41.55 402 LEU A CA 1
ATOM 2316 C C . LEU A 1 402 ? 136.474 127.803 142.886 1.00 41.55 402 LEU A C 1
ATOM 2317 O O . LEU A 1 402 ? 136.852 127.858 144.063 1.00 41.55 402 LEU A O 1
ATOM 2322 N N . VAL A 1 403 ? 137.194 127.194 141.941 1.00 40.66 403 VAL A N 1
ATOM 2323 C CA . VAL A 1 403 ? 138.449 126.533 142.284 1.00 40.66 403 VAL A CA 1
ATOM 2324 C C . VAL A 1 403 ? 139.489 127.553 142.726 1.00 40.66 403 VAL A C 1
ATOM 2325 O O . VAL A 1 403 ? 140.227 127.326 143.691 1.00 40.66 403 VAL A O 1
ATOM 2329 N N . VAL A 1 404 ? 139.561 128.698 142.042 1.00 41.07 404 VAL A N 1
ATOM 2330 C CA . VAL A 1 404 ? 140.515 129.730 142.433 1.00 41.07 404 VAL A CA 1
ATOM 2331 C C . VAL A 1 404 ? 140.091 130.127 143.840 1.00 41.07 404 VAL A C 1
ATOM 2332 O O . VAL A 1 404 ? 140.909 130.119 144.769 1.00 41.07 404 VAL A O 1
ATOM 2336 N N . TYR A 1 405 ? 138.866 130.607 143.996 1.00 40.30 405 TYR A N 1
ATOM 2337 C CA . TYR A 1 405 ? 138.393 131.095 145.306 1.00 40.30 405 TYR A CA 1
ATOM 2338 C C . TYR A 1 405 ? 138.810 130.103 146.350 1.00 40.30 405 TYR A C 1
ATOM 2339 O O . TYR A 1 405 ? 139.400 130.505 147.359 1.00 40.30 405 TYR A O 1
ATOM 2348 N N . ILE A 1 406 ? 138.531 128.826 146.129 1.00 39.40 406 ILE A N 1
ATOM 2349 C CA . ILE A 1 406 ? 138.826 127.788 147.152 1.00 39.40 406 ILE A CA 1
ATOM 2350 C C . ILE A 1 406 ? 140.331 127.689 147.339 1.00 39.40 406 ILE A C 1
ATOM 2351 O O . ILE A 1 406 ? 140.736 127.253 148.400 1.00 39.40 406 ILE A O 1
ATOM 2356 N N . MET A 1 407 ? 141.126 128.153 146.400 1.00 41.37 407 MET A N 1
ATOM 2357 C CA . MET A 1 407 ? 142.615 128.101 146.442 1.00 41.37 407 MET A CA 1
ATOM 2358 C C . MET A 1 407 ? 143.111 129.347 147.152 1.00 41.37 407 MET A C 1
ATOM 2359 O O . MET A 1 407 ? 144.211 129.299 147.684 1.00 41.37 407 MET A O 1
ATOM 2364 N N . THR A 1 408 ? 142.297 130.385 147.237 1.00 40.77 408 THR A N 1
ATOM 2365 C CA . THR A 1 408 ? 142.601 131.600 148.041 1.00 40.77 408 THR A CA 1
ATOM 2366 C C . THR A 1 408 ? 142.234 131.325 149.507 1.00 40.77 408 THR A C 1
ATOM 2367 O O . THR A 1 408 ? 142.787 132.010 150.350 1.00 40.77 408 THR A O 1
ATOM 2371 N N . LEU A 1 409 ? 141.414 130.335 149.797 1.00 39.14 409 LEU A N 1
ATOM 2372 C CA . LEU A 1 409 ? 141.016 130.014 151.180 1.00 39.14 409 LEU A CA 1
ATOM 2373 C C . LEU A 1 409 ? 142.029 129.002 151.731 1.00 39.14 409 LEU A C 1
ATOM 2374 O O . LEU A 1 409 ? 142.362 129.086 152.912 1.00 39.14 409 LEU A O 1
ATOM 2379 N N . VAL A 1 410 ? 142.460 128.044 150.936 1.00 39.49 410 VAL A N 1
ATOM 2380 C CA . VAL A 1 410 ? 143.491 127.057 151.342 1.00 39.49 410 VAL A CA 1
ATOM 2381 C C . VAL A 1 410 ? 144.791 127.820 151.565 1.00 39.49 410 VAL A C 1
ATOM 2382 O O . VAL A 1 410 ? 145.491 127.486 152.492 1.00 39.49 410 VAL A O 1
ATOM 2386 N N . GLY A 1 411 ? 145.059 128.841 150.780 1.00 40.56 411 GLY A N 1
ATOM 2387 C CA . GLY A 1 411 ? 146.312 129.572 150.869 1.00 40.56 411 GLY A CA 1
ATOM 2388 C C . GLY A 1 411 ? 146.386 130.482 152.056 1.00 40.56 411 GLY A C 1
ATOM 2389 O O . GLY A 1 411 ? 147.500 130.641 152.559 1.00 40.56 411 GLY A O 1
ATOM 2390 N N . MET A 1 412 ? 145.263 131.072 152.465 1.00 41.87 412 MET A N 1
ATOM 2391 C CA . MET A 1 412 ? 145.197 131.975 153.626 1.00 41.87 412 MET A CA 1
ATOM 2392 C C . MET A 1 412 ? 145.338 131.131 154.879 1.00 41.87 412 MET A C 1
ATOM 2393 O O . MET A 1 412 ? 145.946 131.609 155.815 1.00 41.87 412 MET A O 1
ATOM 2398 N N . VAL A 1 413 ? 144.836 129.920 154.854 1.00 40.65 413 VAL A N 1
ATOM 2399 C CA . VAL A 1 413 ? 144.976 128.992 156.000 1.00 40.65 413 VAL A CA 1
ATOM 2400 C C . VAL A 1 413 ? 146.436 128.591 156.111 1.00 40.65 413 VAL A C 1
ATOM 2401 O O . VAL A 1 413 ? 146.940 128.621 157.196 1.00 40.65 413 VAL A O 1
ATOM 2405 N N . VAL A 1 414 ? 147.081 128.228 155.026 1.00 42.13 414 VAL A N 1
ATOM 2406 C CA . VAL A 1 414 ? 148.463 127.767 155.146 1.00 42.13 414 VAL A CA 1
ATOM 2407 C C . VAL A 1 414 ? 149.371 128.913 155.582 1.00 42.13 414 VAL A C 1
ATOM 2408 O O . VAL A 1 414 ? 150.270 128.735 156.411 1.00 42.13 414 VAL A O 1
ATOM 2412 N N . TYR A 1 415 ? 149.153 130.105 155.026 1.00 43.02 415 TYR A N 1
ATOM 2413 C CA . TYR A 1 415 ? 149.868 131.296 155.471 1.00 43.02 415 TYR A CA 1
ATOM 2414 C C . TYR A 1 415 ? 149.646 131.534 156.960 1.00 43.02 415 TYR A C 1
ATOM 2415 O O . TYR A 1 415 ? 150.595 131.741 157.729 1.00 43.02 415 TYR A O 1
ATOM 2424 N N . THR A 1 416 ? 148.378 131.485 157.378 1.00 42.70 416 THR A N 1
ATOM 2425 C CA . THR A 1 416 ? 148.002 131.658 158.775 1.00 42.70 416 THR A CA 1
ATOM 2426 C C . THR A 1 416 ? 148.779 130.717 159.682 1.00 42.70 416 THR A C 1
ATOM 2427 O O . THR A 1 416 ? 149.365 131.136 160.684 1.00 42.70 416 THR A O 1
ATOM 2431 N N . PHE A 1 417 ? 148.799 129.437 159.337 1.00 43.97 417 PHE A N 1
ATOM 2432 C CA . PHE A 1 417 ? 149.335 128.442 160.252 1.00 43.97 417 PHE A CA 1
ATOM 2433 C C . PHE A 1 417 ? 150.784 128.075 159.972 1.00 43.97 417 PHE A C 1
ATOM 2434 O O . PHE A 1 417 ? 151.300 127.150 160.605 1.00 43.97 417 PHE A O 1
ATOM 2442 N N . THR A 1 418 ? 151.491 128.942 159.255 1.00 45.80 418 THR A N 1
ATOM 2443 C CA . THR A 1 418 ? 152.924 128.731 158.924 1.00 45.80 418 THR A CA 1
ATOM 2444 C C . THR A 1 418 ? 153.730 130.010 159.220 1.00 45.80 418 THR A C 1
ATOM 2445 O O . THR A 1 418 ? 154.930 129.890 159.257 1.00 45.80 418 THR A O 1
ATOM 2449 N N . LEU A 1 419 ? 153.109 131.160 159.493 1.00 45.33 419 LEU A N 1
ATOM 2450 C CA . LEU A 1 419 ? 153.783 132.447 159.870 1.00 45.33 419 LEU A CA 1
ATOM 2451 C C . LEU A 1 419 ? 154.687 132.314 161.096 1.00 45.33 419 LEU A C 1
ATOM 2452 O O . LEU A 1 419 ? 155.679 132.994 161.128 1.00 45.33 419 LEU A O 1
ATOM 2457 N N . ASN A 1 420 ? 154.341 131.498 162.074 1.00 50.10 420 ASN A N 1
ATOM 2458 C CA . ASN A 1 420 ? 155.189 131.214 163.247 1.00 50.10 420 ASN A CA 1
ATOM 2459 C C . ASN A 1 420 ? 155.865 129.838 163.247 1.00 50.10 420 ASN A C 1
ATOM 2460 O O . ASN A 1 420 ? 156.013 129.314 164.341 1.00 50.10 420 ASN A O 1
ATOM 2465 N N . LEU A 1 421 ? 156.294 129.280 162.113 1.00 51.07 421 LEU A N 1
ATOM 2466 C CA . LEU A 1 421 ? 157.051 128.009 162.078 1.00 51.07 421 LEU A CA 1
ATOM 2467 C C . LEU A 1 421 ? 158.516 128.392 161.990 1.00 51.07 421 LEU A C 1
ATOM 2468 O O . LEU A 1 421 ? 159.336 127.487 161.877 1.00 51.07 421 LEU A O 1
ATOM 2473 N N . ASN A 1 422 ? 158.801 129.683 161.977 1.00 51.82 422 ASN A N 1
ATOM 2474 C CA . ASN A 1 422 ? 160.175 130.227 162.076 1.00 51.82 422 ASN A CA 1
ATOM 2475 C C . ASN A 1 422 ? 160.917 130.088 160.758 1.00 51.82 422 ASN A C 1
ATOM 2476 O O . ASN A 1 422 ? 162.129 130.054 160.796 1.00 51.82 422 ASN A O 1
ATOM 2481 N N . HIS A 1 423 ? 160.191 130.030 159.644 1.00 49.19 423 HIS A N 1
ATOM 2482 C CA . HIS A 1 423 ? 160.922 129.761 158.374 1.00 49.19 423 HIS A CA 1
ATOM 2483 C C . HIS A 1 423 ? 160.570 130.882 157.397 1.00 49.19 423 HIS A C 1
ATOM 2484 O O . HIS A 1 423 ? 159.398 130.949 156.965 1.00 49.19 423 HIS A O 1
ATOM 2491 N N . LEU A 1 424 ? 161.538 131.736 157.051 1.00 46.75 424 LEU A N 1
ATOM 2492 C CA . LEU A 1 424 ? 161.191 132.881 156.225 1.00 46.75 424 LEU A CA 1
ATOM 2493 C C . LEU A 1 424 ? 160.950 132.508 154.773 1.00 46.75 424 LEU A C 1
ATOM 2494 O O . LEU A 1 424 ? 160.160 133.174 154.099 1.00 46.75 424 LEU A O 1
ATOM 2499 N N . TRP A 1 425 ? 161.598 131.457 154.279 1.00 45.61 425 TRP A N 1
ATOM 2500 C CA . TRP A 1 425 ? 161.370 131.004 152.917 1.00 45.61 425 TRP A CA 1
ATOM 2501 C C . TRP A 1 425 ? 159.995 130.386 152.736 1.00 45.61 425 TRP A C 1
ATOM 2502 O O . TRP A 1 425 ? 159.433 130.452 151.637 1.00 45.61 425 TRP A O 1
ATOM 2513 N N . VAL A 1 426 ? 159.440 129.784 153.791 1.00 44.81 426 VAL A N 1
ATOM 2514 C CA . VAL A 1 426 ? 158.060 129.312 153.745 1.00 44.81 426 VAL A CA 1
ATOM 2515 C C . VAL A 1 426 ? 157.081 130.456 153.598 1.00 44.81 426 VAL A C 1
ATOM 2516 O O . VAL A 1 426 ? 156.116 130.340 152.834 1.00 44.81 426 VAL A O 1
ATOM 2520 N N . VAL A 1 427 ? 157.308 131.565 154.299 1.00 44.91 427 VAL A N 1
ATOM 2521 C CA . VAL A 1 427 ? 156.482 132.752 154.136 1.00 44.91 427 VAL A CA 1
ATOM 2522 C C . VAL A 1 427 ? 156.558 133.299 152.720 1.00 44.91 427 VAL A C 1
ATOM 2523 O O . VAL A 1 427 ? 155.528 133.728 152.183 1.00 44.91 427 VAL A O 1
ATOM 2527 N N . PHE A 1 428 ? 157.731 133.261 152.090 1.00 45.64 428 PHE A N 1
ATOM 2528 C CA . PHE A 1 428 ? 157.856 133.620 150.682 1.00 45.64 428 PHE A CA 1
ATOM 2529 C C . PHE A 1 428 ? 156.935 132.772 149.813 1.00 45.64 428 PHE A C 1
ATOM 2530 O O . PHE A 1 428 ? 156.168 133.302 149.005 1.00 45.64 428 PHE A O 1
ATOM 2538 N N . ILE A 1 429 ? 156.980 131.449 149.987 1.00 44.43 429 ILE A N 1
ATOM 2539 C CA . ILE A 1 429 ? 156.174 130.549 149.160 1.00 44.43 429 ILE A CA 1
ATOM 2540 C C . ILE A 1 429 ? 154.691 130.807 149.380 1.00 44.43 429 ILE A C 1
ATOM 2541 O O . ILE A 1 429 ? 153.909 130.911 148.428 1.00 44.43 429 ILE A O 1
ATOM 2546 N N . THR A 1 430 ? 154.283 130.897 150.646 1.00 44.61 430 THR A N 1
ATOM 2547 C CA . THR A 1 430 ? 152.866 131.046 150.964 1.00 44.61 430 THR A CA 1
ATOM 2548 C C . THR A 1 430 ? 152.320 132.372 150.457 1.00 44.61 430 THR A C 1
ATOM 2549 O O . THR A 1 430 ? 151.257 132.416 149.825 1.00 44.61 430 THR A O 1
ATOM 2553 N N . ALA A 1 431 ? 153.039 133.467 150.712 1.00 45.49 431 ALA A N 1
ATOM 2554 C CA . ALA A 1 431 ? 152.579 134.769 150.251 1.00 45.49 431 ALA A CA 1
ATOM 2555 C C . ALA A 1 431 ? 152.610 134.863 148.733 1.00 45.49 431 ALA A C 1
ATOM 2556 O O . ALA A 1 431 ? 151.744 135.506 148.133 1.00 45.49 431 ALA A O 1
ATOM 2558 N N . GLY A 1 432 ? 153.577 134.212 148.088 1.00 45.83 432 GLY A N 1
ATOM 2559 C CA . GLY A 1 432 ? 153.605 134.212 146.638 1.00 45.83 432 GLY A CA 1
ATOM 2560 C C . GLY A 1 432 ? 152.446 133.451 146.029 1.00 45.83 432 GLY A C 1
ATOM 2561 O O . GLY A 1 432 ? 151.827 133.914 145.072 1.00 45.83 432 GLY A O 1
ATOM 2562 N N . THR A 1 433 ? 152.044 132.321 146.603 1.00 44.75 433 THR A N 1
ATOM 2563 C CA . THR A 1 433 ? 150.874 131.526 146.151 1.00 44.75 433 THR A CA 1
ATOM 2564 C C . THR A 1 433 ? 149.567 132.307 146.320 1.00 44.75 433 THR A C 1
ATOM 2565 O O . THR A 1 433 ? 148.718 132.206 145.457 1.00 44.75 433 THR A O 1
ATOM 2569 N N . LEU A 1 434 ? 149.421 133.015 147.441 1.00 43.96 434 LEU A N 1
ATOM 2570 C CA . LEU A 1 434 ? 148.204 133.838 147.656 1.00 43.96 434 LEU A CA 1
ATOM 2571 C C . LEU A 1 434 ? 148.119 134.867 146.531 1.00 43.96 434 LEU A C 1
ATOM 2572 O O . LEU A 1 434 ? 147.112 134.864 145.809 1.00 43.96 434 LEU A O 1
ATOM 2577 N N . GLY A 1 435 ? 149.162 135.681 146.368 1.00 43.82 435 GLY A N 1
ATOM 2578 C CA . GLY A 1 435 ? 149.155 136.747 145.373 1.00 43.82 435 GLY A CA 1
ATOM 2579 C C . GLY A 1 435 ? 148.915 136.162 144.022 1.00 43.82 435 GLY A C 1
ATOM 2580 O O . GLY A 1 435 ? 148.250 136.779 143.224 1.00 43.82 435 GLY A O 1
ATOM 2581 N N . PHE A 1 436 ? 149.527 135.022 143.784 1.00 43.65 436 PHE A N 1
ATOM 2582 C CA . PHE A 1 436 ? 149.207 134.367 142.522 1.00 43.65 436 PHE A CA 1
ATOM 2583 C C . PHE A 1 436 ? 147.705 134.206 142.360 1.00 43.65 436 PHE A C 1
ATOM 2584 O O . PHE A 1 436 ? 147.098 134.748 141.429 1.00 43.65 436 PHE A O 1
ATOM 2592 N N . PHE A 1 437 ? 147.084 133.474 143.286 1.00 42.81 437 PHE A N 1
ATOM 2593 C CA . PHE A 1 437 ? 145.670 133.167 143.119 1.00 42.81 437 PHE A CA 1
ATOM 2594 C C . PHE A 1 437 ? 144.791 134.394 143.319 1.00 42.81 437 PHE A C 1
ATOM 2595 O O . PHE A 1 437 ? 143.825 134.585 142.570 1.00 42.81 437 PHE A O 1
ATOM 2603 N N . MET A 1 438 ? 145.111 135.256 144.285 1.00 44.06 438 MET A N 1
ATOM 2604 C CA . MET A 1 438 ? 144.233 136.383 144.565 1.00 44.06 438 MET A CA 1
ATOM 2605 C C . MET A 1 438 ? 144.339 137.490 143.527 1.00 44.06 438 MET A C 1
ATOM 2606 O O . MET A 1 438 ? 143.440 138.332 143.456 1.00 44.06 438 MET A O 1
ATOM 2611 N N . THR A 1 439 ? 145.397 137.513 142.716 1.00 44.71 439 THR A N 1
ATOM 2612 C CA . THR A 1 439 ? 145.430 138.425 141.582 1.00 44.71 439 THR A CA 1
ATOM 2613 C C . THR A 1 439 ? 144.949 137.772 140.296 1.00 44.71 439 THR A C 1
ATOM 2614 O O . THR A 1 439 ? 144.448 138.473 139.412 1.00 44.71 439 THR A O 1
ATOM 2618 N N . GLY A 1 440 ? 145.070 136.449 140.187 1.00 43.85 440 GLY A N 1
ATOM 2619 C CA . GLY A 1 440 ? 144.487 135.790 139.004 1.00 43.85 440 GLY A CA 1
ATOM 2620 C C . GLY A 1 440 ? 142.975 135.900 139.063 1.00 43.85 440 GLY A C 1
ATOM 2621 O O . GLY A 1 440 ? 142.336 135.910 137.995 1.00 43.85 440 GLY A O 1
ATOM 2622 N N . TYR A 1 441 ? 142.420 135.959 140.276 1.00 42.54 441 TYR A N 1
ATOM 2623 C CA . TYR A 1 441 ? 140.947 136.043 140.469 1.00 42.54 441 TYR A CA 1
ATOM 2624 C C . TYR A 1 441 ? 140.341 137.328 139.898 1.00 42.54 441 TYR A C 1
ATOM 2625 O O . TYR A 1 441 ? 139.241 137.247 139.317 1.00 42.54 441 TYR A O 1
ATOM 2634 N N . LEU A 1 442 ? 141.028 138.457 140.039 1.00 43.08 442 LEU A N 1
ATOM 2635 C CA . LEU A 1 442 ? 140.492 139.788 139.649 1.00 43.08 442 LEU A CA 1
ATOM 2636 C C . LEU A 1 442 ? 140.070 139.882 138.184 1.00 43.08 442 LEU A C 1
ATOM 2637 O O . LEU A 1 442 ? 138.978 140.351 137.931 1.00 43.08 442 LEU A O 1
ATOM 2642 N N . PRO A 1 443 ? 140.907 139.506 137.206 1.00 43.78 443 PRO A N 1
ATOM 2643 C CA . PRO A 1 443 ? 140.524 139.523 135.788 1.00 43.78 443 PRO A CA 1
ATOM 2644 C C . PRO A 1 443 ? 139.436 138.452 135.651 1.00 43.78 443 PRO A C 1
ATOM 2645 O O . PRO A 1 443 ? 138.480 138.672 134.927 1.00 43.78 443 PRO A O 1
ATOM 2649 N N . LEU A 1 444 ? 139.480 137.328 136.333 1.00 43.21 444 LEU A N 1
ATOM 2650 C CA . LEU A 1 444 ? 138.458 136.285 136.221 1.00 43.21 444 LEU A CA 1
ATOM 2651 C C . LEU A 1 444 ? 137.135 136.826 136.723 1.00 43.21 444 LEU A C 1
ATOM 2652 O O . LEU A 1 444 ? 136.122 136.571 136.105 1.00 43.21 444 LEU A O 1
ATOM 2657 N N . GLY A 1 445 ? 137.176 137.468 137.873 1.00 42.99 445 GLY A N 1
ATOM 2658 C CA . GLY A 1 445 ? 135.927 138.067 138.312 1.00 42.99 445 GLY A CA 1
ATOM 2659 C C . GLY A 1 445 ? 135.290 139.097 137.401 1.00 42.99 445 GLY A C 1
ATOM 2660 O O . GLY A 1 445 ? 134.071 139.101 137.216 1.00 42.99 445 GLY A O 1
ATOM 2661 N N . PHE A 1 446 ? 136.103 139.976 136.809 1.00 44.52 446 PHE A N 1
ATOM 2662 C CA . PHE A 1 446 ? 135.569 140.945 135.852 1.00 44.52 446 PHE A CA 1
ATOM 2663 C C . PHE A 1 446 ? 134.873 140.249 134.689 1.00 44.52 446 PHE A C 1
ATOM 2664 O O . PHE A 1 446 ? 133.756 140.615 134.301 1.00 44.52 446 PHE A O 1
ATOM 2672 N N . GLU A 1 447 ? 135.519 139.231 134.121 1.00 44.44 447 GLU A N 1
ATOM 2673 C CA . GLU A 1 447 ? 134.961 138.577 132.946 1.00 44.44 447 GLU A CA 1
ATOM 2674 C C . GLU A 1 447 ? 133.752 137.723 133.296 1.00 44.44 447 GLU A C 1
ATOM 2675 O O . GLU A 1 447 ? 132.808 137.643 132.507 1.00 44.44 447 GLU A O 1
ATOM 2681 N N . PHE A 1 448 ? 133.738 137.106 134.478 1.00 42.60 448 PHE A N 1
ATOM 2682 C CA . PHE A 1 448 ? 132.547 136.395 134.923 1.00 42.60 448 PHE A CA 1
ATOM 2683 C C . PHE A 1 448 ? 131.395 137.355 135.176 1.00 42.60 448 PHE A C 1
ATOM 2684 O O . PHE A 1 448 ? 130.231 137.002 134.954 1.00 42.60 448 PHE A O 1
ATOM 2692 N N . ALA A 1 449 ? 131.696 138.582 135.604 1.00 43.20 449 ALA A N 1
ATOM 2693 C CA . ALA A 1 449 ? 130.663 139.602 135.732 1.00 43.20 449 ALA A CA 1
ATOM 2694 C C . ALA A 1 449 ? 130.105 140.009 134.377 1.00 43.20 449 ALA A C 1
ATOM 2695 O O . ALA A 1 449 ? 128.895 140.209 134.236 1.00 43.20 449 ALA A O 1
ATOM 2697 N N . VAL A 1 450 ? 130.969 140.150 133.378 1.00 44.19 450 VAL A N 1
ATOM 2698 C CA . VAL A 1 450 ? 130.527 140.491 132.029 1.00 44.19 450 VAL A CA 1
ATOM 2699 C C . VAL A 1 450 ? 129.733 139.318 131.467 1.00 44.19 450 VAL A C 1
ATOM 2700 O O . VAL A 1 450 ? 128.869 139.485 130.601 1.00 44.19 450 VAL A O 1
ATOM 2704 N N . GLU A 1 451 ? 129.874 138.098 131.928 1.00 45.09 451 GLU A N 1
ATOM 2705 C CA . GLU A 1 451 ? 129.148 136.913 131.403 1.00 45.09 451 GLU A CA 1
ATOM 2706 C C . GLU A 1 451 ? 127.804 136.840 132.097 1.00 45.09 451 GLU A C 1
ATOM 2707 O O . GLU A 1 451 ? 126.871 136.380 131.514 1.00 45.09 451 GLU A O 1
ATOM 2713 N N . LEU A 1 452 ? 127.782 137.229 133.364 1.00 44.17 452 LEU A N 1
ATOM 2714 C CA . LEU A 1 452 ? 126.496 137.121 134.042 1.00 44.17 452 LEU A CA 1
ATOM 2715 C C . LEU A 1 452 ? 125.517 138.219 133.668 1.00 44.17 452 LEU A C 1
ATOM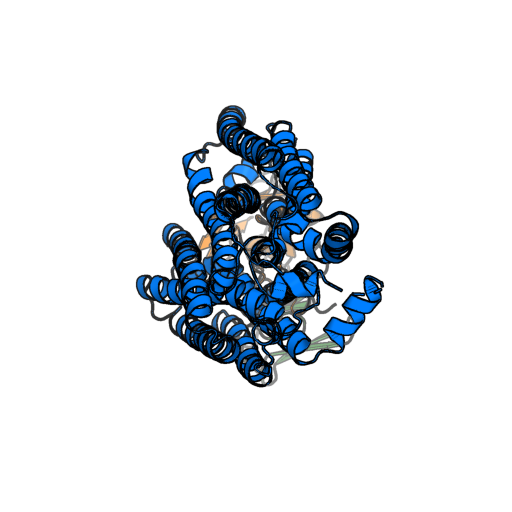 2716 O O . LEU A 1 452 ? 124.307 138.018 133.804 1.00 44.17 452 LEU A O 1
ATOM 2721 N N . THR A 1 453 ? 126.005 139.376 133.228 1.00 44.73 453 THR A N 1
ATOM 2722 C CA . THR A 1 453 ? 125.163 140.530 132.946 1.00 44.73 453 THR A CA 1
ATOM 2723 C C . THR A 1 453 ? 125.362 141.086 131.545 1.00 44.73 453 THR A C 1
ATOM 2724 O O . THR A 1 453 ? 125.443 142.308 131.395 1.00 44.73 453 THR A O 1
ATOM 2728 N N . TYR A 1 454 ? 125.426 140.232 130.521 1.00 44.92 454 TYR A N 1
ATOM 2729 C CA . TYR A 1 454 ? 126.037 140.526 129.226 1.00 44.92 454 TYR A CA 1
ATOM 2730 C C . TYR A 1 454 ? 125.611 141.851 128.599 1.00 44.92 454 TYR A C 1
ATOM 2731 O O . TYR A 1 454 ? 126.481 142.701 128.362 1.00 44.92 454 TYR A O 1
ATOM 2740 N N . PRO A 1 455 ? 124.328 142.083 128.292 1.00 45.25 455 PRO A N 1
ATOM 2741 C CA . PRO A 1 455 ? 123.992 143.322 127.574 1.00 45.25 455 PRO A CA 1
ATOM 2742 C C . PRO A 1 455 ? 124.363 144.565 128.351 1.00 45.25 455 PRO A C 1
ATOM 2743 O O . PRO A 1 455 ? 124.691 145.589 127.742 1.00 45.25 455 PRO A O 1
ATOM 2747 N N . GLU A 1 456 ? 124.455 144.399 129.701 1.00 47.77 456 GLU A N 1
ATOM 2748 C CA . GLU A 1 456 ? 124.766 145.524 130.599 1.00 47.77 456 GLU A CA 1
ATOM 2749 C C . GLU A 1 456 ? 126.202 145.945 130.385 1.00 47.77 456 GLU A C 1
ATOM 2750 O O . GLU A 1 456 ? 126.988 145.095 130.077 1.00 47.77 456 GLU A O 1
ATOM 2756 N N . SER A 1 457 ? 126.471 147.258 130.614 1.00 47.57 457 SER A N 1
ATOM 2757 C CA . SER A 1 457 ? 127.794 147.778 130.311 1.00 47.57 457 SER A CA 1
ATOM 2758 C C . SER A 1 457 ? 128.847 147.127 131.193 1.00 47.57 457 SER A C 1
ATOM 2759 O O . SER A 1 457 ? 128.632 146.895 132.384 1.00 47.57 457 SER A O 1
ATOM 2762 N N . GLU A 1 458 ? 129.998 146.834 130.588 1.00 46.52 458 GLU A N 1
ATOM 2763 C CA . GLU A 1 458 ? 131.111 146.266 131.334 1.00 46.52 458 GLU A CA 1
ATOM 2764 C C . GLU A 1 458 ? 131.648 147.251 132.357 1.00 46.52 458 GLU A C 1
ATOM 2765 O O . GLU A 1 458 ? 132.166 146.840 133.403 1.00 46.52 458 GLU A O 1
ATOM 2771 N N . GLY A 1 459 ? 131.528 148.544 132.076 1.00 45.68 459 GLY A N 1
ATOM 2772 C CA . GLY A 1 459 ? 131.970 149.581 132.983 1.00 45.68 459 GLY A CA 1
ATOM 2773 C C . GLY A 1 459 ? 131.283 149.521 134.327 1.00 45.68 459 GLY A C 1
ATOM 2774 O O . GLY A 1 459 ? 131.947 149.510 135.364 1.00 45.68 459 GLY A O 1
ATOM 2775 N N . VAL A 1 460 ? 129.951 149.462 134.319 1.00 45.26 460 VAL A N 1
ATOM 2776 C CA . VAL A 1 460 ? 129.197 149.433 135.570 1.00 45.26 460 VAL A CA 1
ATOM 2777 C C . VAL A 1 460 ? 129.515 148.168 136.356 1.00 45.26 460 VAL A C 1
ATOM 2778 O O . VAL A 1 460 ? 129.720 148.209 137.574 1.00 45.26 460 VAL A O 1
ATOM 2782 N N . SER A 1 461 ? 129.577 147.027 135.669 1.00 43.66 461 SER A N 1
ATOM 2783 C CA . SER A 1 461 ? 129.849 145.763 136.347 1.00 43.66 461 SER A CA 1
ATOM 2784 C C . SER A 1 461 ? 131.218 145.775 137.014 1.00 43.66 461 SER A C 1
ATOM 2785 O O . SER A 1 461 ? 131.341 145.507 138.218 1.00 43.66 461 SER A O 1
ATOM 2788 N N . SER A 1 462 ? 132.264 146.083 136.244 1.00 45.20 462 SER A N 1
ATOM 2789 C CA . SER A 1 462 ? 133.612 146.102 136.795 1.00 45.20 462 SER A CA 1
ATOM 2790 C C . SER A 1 462 ? 133.777 147.166 137.870 1.00 45.20 462 SER A C 1
ATOM 2791 O O . SER A 1 462 ? 134.484 146.936 138.857 1.00 45.20 462 SER A O 1
ATOM 2794 N N . GLY A 1 463 ? 133.121 148.317 137.722 1.00 44.05 463 GLY A N 1
ATOM 2795 C CA . GLY A 1 463 ? 133.235 149.348 138.734 1.00 44.05 463 GLY A CA 1
ATOM 2796 C C . GLY A 1 463 ? 132.545 148.974 140.029 1.00 44.05 463 GLY A C 1
ATOM 2797 O O . GLY A 1 463 ? 133.038 149.282 141.114 1.00 44.05 463 GLY A O 1
ATOM 2798 N N . LEU A 1 464 ? 131.385 148.324 139.937 1.00 43.79 464 LEU A N 1
ATOM 2799 C CA . LEU A 1 464 ? 130.720 147.848 141.144 1.00 43.79 464 LEU A CA 1
ATOM 2800 C C . LEU A 1 464 ? 131.555 146.781 141.839 1.00 43.79 464 LEU A C 1
ATOM 2801 O O . LEU A 1 464 ? 131.647 146.760 143.073 1.00 43.79 464 LEU A O 1
ATOM 2806 N N . LEU A 1 465 ? 132.191 145.903 141.060 1.00 42.35 465 LEU A N 1
ATOM 2807 C CA . LEU A 1 465 ? 133.113 144.935 141.646 1.00 42.35 465 LEU A CA 1
ATOM 2808 C C . LEU A 1 465 ? 134.268 145.630 142.359 1.00 42.35 465 LEU A C 1
ATOM 2809 O O . LEU A 1 465 ? 134.635 145.251 143.478 1.00 42.35 465 LEU A O 1
ATOM 2814 N N . ASN A 1 466 ? 134.841 146.661 141.734 1.00 42.86 466 ASN A N 1
ATOM 2815 C CA . ASN A 1 466 ? 135.948 147.388 142.352 1.00 42.86 466 ASN A CA 1
ATOM 2816 C C . ASN A 1 466 ? 135.505 148.107 143.619 1.00 42.86 466 ASN A C 1
ATOM 2817 O O . ASN A 1 466 ? 136.246 148.155 144.608 1.00 42.86 466 ASN A O 1
ATOM 2822 N N . VAL A 1 467 ? 134.327 148.714 143.599 1.00 42.06 467 VAL A N 1
ATOM 2823 C CA . VAL A 1 467 ? 133.823 149.477 144.775 1.00 42.06 467 VAL A CA 1
ATOM 2824 C C . VAL A 1 467 ? 133.643 148.502 145.937 1.00 42.06 467 VAL A C 1
ATOM 2825 O O . VAL A 1 467 ? 134.079 148.842 147.040 1.00 42.06 467 VAL A O 1
ATOM 2829 N N . SER A 1 468 ? 133.083 147.328 145.694 1.00 40.41 468 SER A N 1
ATOM 2830 C CA . SER A 1 468 ? 132.941 146.271 146.717 1.00 40.41 468 SER A CA 1
ATOM 2831 C C . SER A 1 468 ? 134.306 145.950 147.317 1.00 40.41 468 SER A C 1
ATOM 2832 O O . SER A 1 468 ? 134.451 146.081 148.520 1.00 40.41 468 SER A O 1
ATOM 2835 N N . ALA A 1 469 ? 135.261 145.555 146.504 1.00 40.62 469 ALA A N 1
ATOM 2836 C CA . ALA A 1 469 ? 136.622 145.196 146.918 1.00 40.62 469 ALA A CA 1
ATOM 2837 C C . ALA A 1 469 ? 137.261 146.305 147.731 1.00 40.62 469 ALA A C 1
ATOM 2838 O O . ALA A 1 469 ? 137.989 145.994 148.668 1.00 40.62 469 ALA A O 1
ATOM 2840 N N . GLN A 1 470 ? 136.952 147.555 147.466 1.00 41.83 470 GLN A N 1
ATOM 2841 C CA . GLN A 1 470 ? 137.582 148.700 148.144 1.00 41.83 470 GLN A CA 1
ATOM 2842 C C . GLN A 1 470 ? 136.845 148.955 149.445 1.00 41.83 470 GLN A C 1
ATOM 2843 O O . GLN A 1 470 ? 137.452 149.411 150.345 1.00 41.83 470 GLN A O 1
ATOM 2849 N N . VAL A 1 471 ? 135.570 148.677 149.502 1.00 38.81 471 VAL A N 1
ATOM 2850 C CA . VAL A 1 471 ? 134.807 148.782 150.741 1.00 38.81 471 VAL A CA 1
ATOM 2851 C C . VAL A 1 471 ? 135.190 147.658 151.692 1.00 38.81 471 VAL A C 1
ATOM 2852 O O . VAL A 1 471 ? 135.479 147.887 152.875 1.00 38.81 471 VAL A O 1
ATOM 2856 N N . PHE A 1 472 ? 135.212 146.424 151.185 1.00 37.84 472 PHE A N 1
ATOM 2857 C CA . PHE A 1 472 ? 135.554 145.293 152.038 1.00 37.84 472 PHE A CA 1
ATOM 2858 C C . PHE A 1 472 ? 137.004 145.348 152.489 1.00 37.84 472 PHE A C 1
ATOM 2859 O O . PHE A 1 472 ? 137.314 144.913 153.597 1.00 37.84 472 PHE A O 1
ATOM 2867 N N . GLY A 1 473 ? 137.899 145.902 151.670 1.00 37.64 473 GLY A N 1
ATOM 2868 C CA . GLY A 1 473 ? 139.280 146.040 152.099 1.00 37.64 473 GLY A CA 1
ATOM 2869 C C . GLY A 1 473 ? 139.432 147.017 153.244 1.00 37.64 473 GLY A C 1
ATOM 2870 O O . GLY A 1 473 ? 140.123 146.740 154.228 1.00 37.64 473 GLY A O 1
ATOM 2871 N N . ILE A 1 474 ? 138.778 148.176 153.135 1.00 37.57 474 ILE A N 1
ATOM 2872 C CA . ILE A 1 474 ? 138.814 149.152 154.222 1.00 37.57 474 ILE A CA 1
ATOM 2873 C C . ILE A 1 474 ? 138.225 148.555 155.492 1.00 37.57 474 ILE A C 1
ATOM 2874 O O . ILE A 1 474 ? 138.789 148.701 156.586 1.00 37.57 474 ILE A O 1
ATOM 2879 N N . VAL A 1 475 ? 137.098 147.852 155.367 1.00 37.39 475 VAL A N 1
ATOM 2880 C CA . VAL A 1 475 ? 136.457 147.269 156.542 1.00 37.39 475 VAL A CA 1
ATOM 2881 C C . VAL A 1 475 ? 137.346 146.203 157.166 1.00 37.39 475 VAL A C 1
ATOM 2882 O O . VAL A 1 475 ? 137.511 146.149 158.390 1.00 37.39 475 VAL A O 1
ATOM 2886 N N . PHE A 1 476 ? 137.892 145.306 156.380 1.00 37.53 476 PHE A N 1
ATOM 2887 C CA . PHE A 1 476 ? 138.721 144.206 156.891 1.00 37.53 476 PHE A CA 1
ATOM 2888 C C . PHE A 1 476 ? 140.013 144.759 157.483 1.00 37.53 476 PHE A C 1
ATOM 2889 O O . PHE A 1 476 ? 140.426 144.260 158.518 1.00 37.53 476 PHE A O 1
ATOM 2897 N N . THR A 1 477 ? 140.593 145.791 156.894 1.00 38.04 477 THR A N 1
ATOM 2898 C CA . THR A 1 477 ? 141.857 146.362 157.417 1.00 38.04 477 THR A CA 1
ATOM 2899 C C . THR A 1 477 ? 141.590 147.024 158.769 1.00 38.04 477 THR A C 1
ATOM 2900 O O . THR A 1 477 ? 142.391 146.802 159.655 1.00 38.04 477 THR A O 1
ATOM 2904 N N . ILE A 1 478 ? 140.535 147.809 158.901 1.00 37.30 478 ILE A N 1
ATOM 2905 C CA . ILE A 1 478 ? 140.154 148.412 160.200 1.00 37.30 478 ILE A CA 1
ATOM 2906 C C . ILE A 1 478 ? 139.888 147.316 161.219 1.00 37.30 478 ILE A C 1
ATOM 2907 O O . ILE A 1 478 ? 140.425 147.396 162.317 1.00 37.30 478 ILE A O 1
ATOM 2912 N N . SER A 1 479 ? 139.102 146.309 160.852 1.00 37.40 479 SER A N 1
ATOM 2913 C CA . SER A 1 479 ? 138.725 145.245 161.773 1.00 37.40 479 SER A CA 1
ATOM 2914 C C . SER A 1 479 ? 139.926 144.419 162.219 1.00 37.40 479 SER A C 1
ATOM 2915 O O . SER A 1 479 ? 140.057 144.090 163.401 1.00 37.40 479 SER A O 1
ATOM 2918 N N . GLN A 1 480 ? 140.808 144.108 161.301 1.00 39.74 480 GLN A N 1
ATOM 2919 C CA . GLN A 1 480 ? 141.955 143.239 161.586 1.00 39.74 480 GLN A CA 1
ATOM 2920 C C . GLN A 1 480 ? 142.962 143.927 162.488 1.00 39.74 480 GLN A C 1
ATOM 2921 O O . GLN A 1 480 ? 143.426 143.310 163.399 1.00 39.74 480 GLN A O 1
ATOM 2927 N N . GLY A 1 481 ? 143.263 145.170 162.222 1.00 40.45 481 GLY A N 1
ATOM 2928 C CA . GLY A 1 481 ? 144.198 145.915 163.087 1.00 40.45 481 GLY A CA 1
ATOM 2929 C C . GLY A 1 481 ? 143.610 145.978 164.473 1.00 40.45 481 GLY A C 1
ATOM 2930 O O . GLY A 1 481 ? 144.376 145.935 165.401 1.00 40.45 481 GLY A O 1
ATOM 2931 N N . GLN A 1 482 ? 142.321 146.039 164.658 1.00 39.74 482 GLN A N 1
ATOM 2932 C CA . GLN A 1 482 ? 141.721 145.980 166.003 1.00 39.74 482 GLN A CA 1
ATOM 2933 C C . GLN A 1 482 ? 141.783 144.569 166.606 1.00 39.74 482 GLN A C 1
ATOM 2934 O O . GLN A 1 482 ? 141.970 144.476 167.798 1.00 39.74 482 GLN A O 1
ATOM 2940 N N . ILE A 1 483 ? 141.585 143.520 165.804 1.00 39.19 483 ILE A N 1
ATOM 2941 C CA . ILE A 1 483 ? 141.690 142.134 166.349 1.00 39.19 483 ILE A CA 1
ATOM 2942 C C . ILE A 1 483 ? 143.120 141.769 166.715 1.00 39.19 483 ILE A C 1
ATOM 2943 O O . ILE A 1 483 ? 143.314 141.101 167.726 1.00 39.19 483 ILE A O 1
ATOM 2948 N N . ILE A 1 484 ? 144.110 142.121 165.896 1.00 40.72 484 ILE A N 1
ATOM 2949 C CA . ILE A 1 484 ? 145.532 141.765 166.120 1.00 40.72 484 ILE A CA 1
ATOM 2950 C C . ILE A 1 484 ? 146.084 142.453 167.357 1.00 40.72 484 ILE A C 1
ATOM 2951 O O . ILE A 1 484 ? 146.788 141.796 168.120 1.00 40.72 484 ILE A O 1
ATOM 2956 N N . ASP A 1 485 ? 145.717 143.698 167.578 1.00 43.62 485 ASP A N 1
ATOM 2957 C CA . ASP A 1 485 ? 146.264 144.480 168.696 1.00 43.62 485 ASP A CA 1
ATOM 2958 C C . ASP A 1 485 ? 145.686 143.953 169.987 1.00 43.62 485 ASP A C 1
ATOM 2959 O O . ASP A 1 485 ? 146.277 144.211 171.023 1.00 43.62 485 ASP A O 1
ATOM 2964 N N . ASN A 1 486 ? 144.631 143.177 169.913 1.00 42.50 486 ASN A N 1
ATOM 2965 C CA . ASN A 1 486 ? 143.866 142.793 171.114 1.00 42.50 486 ASN A CA 1
ATOM 2966 C C . ASN A 1 486 ? 143.760 141.293 171.314 1.00 42.50 486 ASN A C 1
ATOM 2967 O O . ASN A 1 486 ? 143.514 140.903 172.413 1.00 42.50 486 ASN A O 1
ATOM 2972 N N . HIS A 1 487 ? 144.029 140.479 170.304 1.00 40.94 487 HIS A N 1
ATOM 2973 C CA . HIS A 1 487 ? 143.912 139.031 170.316 1.00 40.94 487 HIS A CA 1
ATOM 2974 C C . HIS A 1 487 ? 145.051 138.315 169.617 1.00 40.94 487 HIS A C 1
ATOM 2975 O O . HIS A 1 487 ? 145.197 137.105 169.809 1.00 40.94 487 HIS A O 1
ATOM 2982 N N . GLY A 1 488 ? 145.857 139.004 168.824 1.00 42.16 488 GLY A N 1
ATOM 2983 C CA . GLY A 1 488 ? 146.986 138.375 168.175 1.00 42.16 488 GLY A CA 1
ATOM 2984 C C . GLY A 1 488 ? 146.835 138.290 166.675 1.00 42.16 488 GLY A C 1
ATOM 2985 O O . GLY A 1 488 ? 145.794 138.594 166.090 1.00 42.16 488 GLY A O 1
ATOM 2986 N N . THR A 1 489 ? 147.919 137.849 166.037 1.00 43.14 489 THR A N 1
ATOM 2987 C CA . THR A 1 489 ? 147.942 137.780 164.581 1.00 43.14 489 THR A CA 1
ATOM 2988 C C . THR A 1 489 ? 147.156 136.591 164.057 1.00 43.14 489 THR A C 1
ATOM 2989 O O . THR A 1 489 ? 146.520 136.688 163.000 1.00 43.14 489 THR A O 1
ATOM 2993 N N . MET A 1 490 ? 147.190 135.466 164.770 1.00 42.92 490 MET A N 1
ATOM 2994 C CA . MET A 1 490 ? 146.496 134.279 164.292 1.00 42.92 490 MET A CA 1
ATOM 2995 C C . MET A 1 490 ? 144.996 134.509 164.233 1.00 42.92 490 MET A C 1
ATOM 2996 O O . MET A 1 490 ? 144.322 133.991 163.340 1.00 42.92 490 MET A O 1
ATOM 3001 N N . PHE A 1 491 ? 144.459 135.319 165.143 1.00 42.18 491 PHE A N 1
ATOM 3002 C CA . PHE A 1 491 ? 143.020 135.549 165.144 1.00 42.18 491 PHE A CA 1
ATOM 3003 C C . PHE A 1 491 ? 142.592 136.460 163.997 1.00 42.18 491 PHE A C 1
ATOM 3004 O O . PHE A 1 491 ? 141.535 136.248 163.398 1.00 42.18 491 PHE A O 1
ATOM 3012 N N . GLY A 1 492 ? 143.400 137.482 163.747 1.00 41.22 492 GLY A N 1
ATOM 3013 C CA . GLY A 1 492 ? 143.162 138.417 162.658 1.00 41.22 492 GLY A CA 1
ATOM 3014 C C . GLY A 1 492 ? 143.348 137.716 161.353 1.00 41.22 492 GLY A C 1
ATOM 3015 O O . GLY A 1 492 ? 142.673 138.092 160.385 1.00 41.22 492 GLY A O 1
ATOM 3016 N N . ASN A 1 493 ? 144.228 136.723 161.321 1.00 41.65 493 ASN A N 1
ATOM 3017 C CA . ASN A 1 493 ? 144.415 135.919 160.097 1.00 41.65 493 ASN A CA 1
ATOM 3018 C C . ASN A 1 493 ? 143.204 135.000 159.916 1.00 41.65 493 ASN A C 1
ATOM 3019 O O . ASN A 1 493 ? 142.704 134.936 158.806 1.00 41.65 493 ASN A O 1
ATOM 3024 N N . ILE A 1 494 ? 142.717 134.365 160.973 1.00 39.35 494 ILE A N 1
ATOM 3025 C CA . ILE A 1 494 ? 141.538 133.467 160.892 1.00 39.35 494 ILE A CA 1
ATOM 3026 C C . ILE A 1 494 ? 140.348 134.292 160.462 1.00 39.35 494 ILE A C 1
ATOM 3027 O O . ILE A 1 494 ? 139.553 133.797 159.663 1.00 39.35 494 ILE A O 1
ATOM 3032 N N . PHE A 1 495 ? 140.239 135.494 160.973 1.00 39.07 495 PHE A N 1
ATOM 3033 C CA . PHE A 1 495 ? 139.199 136.396 160.495 1.00 39.07 495 PHE A CA 1
ATOM 3034 C C . PHE A 1 495 ? 139.140 136.389 158.971 1.00 39.07 495 PHE A C 1
ATOM 3035 O O . PHE A 1 495 ? 138.080 136.146 158.368 1.00 39.07 495 PHE A O 1
ATOM 3043 N N . LEU A 1 496 ? 140.289 136.615 158.332 1.00 39.29 496 LEU A N 1
ATOM 3044 C CA . LEU A 1 496 ? 140.330 136.602 156.870 1.00 39.29 496 LEU A CA 1
ATOM 3045 C C . LEU A 1 496 ? 139.986 135.224 156.303 1.00 39.29 496 LEU A C 1
ATOM 3046 O O . LEU A 1 496 ? 139.263 135.122 155.306 1.00 39.29 496 LEU A O 1
ATOM 3051 N N . CYS A 1 497 ? 140.392 134.150 156.924 1.00 39.14 497 CYS A N 1
ATOM 3052 C CA . CYS A 1 497 ? 140.042 132.790 156.468 1.00 39.14 497 CYS A CA 1
ATOM 3053 C C . CYS A 1 497 ? 138.532 132.526 156.549 1.00 39.14 497 CYS A C 1
ATOM 3054 O O . CYS A 1 497 ? 138.067 131.770 155.741 1.00 39.14 497 CYS A O 1
ATOM 3057 N N . VAL A 1 498 ? 137.806 133.074 157.514 1.00 38.36 498 VAL A N 1
ATOM 3058 C CA . VAL A 1 498 ? 136.364 132.766 157.734 1.00 38.36 498 VAL A CA 1
ATOM 3059 C C . VAL A 1 498 ? 135.515 133.580 156.757 1.00 38.36 498 VAL A C 1
ATOM 3060 O O . VAL A 1 498 ? 134.429 133.129 156.405 1.00 38.36 498 VAL A O 1
ATOM 3064 N N . PHE A 1 499 ? 136.034 134.701 156.281 1.00 38.81 499 PHE A N 1
ATOM 3065 C CA . PHE A 1 499 ? 135.335 135.491 155.252 1.00 38.81 499 PHE A CA 1
ATOM 3066 C C . PHE A 1 499 ? 135.737 134.922 153.907 1.00 38.81 499 PHE A C 1
ATOM 3067 O O . PHE A 1 499 ? 135.026 135.129 152.924 1.00 38.81 499 PHE A O 1
ATOM 3075 N N . LEU A 1 500 ? 136.869 134.232 153.872 1.00 38.16 500 LEU A N 1
ATOM 3076 C CA . LEU A 1 500 ? 137.109 133.548 152.606 1.00 38.16 500 LEU A CA 1
ATOM 3077 C C . LEU A 1 500 ? 136.316 132.252 152.518 1.00 38.16 500 LEU A C 1
ATOM 3078 O O . LEU A 1 500 ? 135.848 131.881 151.439 1.00 38.16 500 LEU A O 1
ATOM 3083 N N . ALA A 1 501 ? 136.150 131.552 153.638 1.00 37.35 501 ALA A N 1
ATOM 3084 C CA . ALA A 1 501 ? 135.334 130.344 153.640 1.00 37.35 501 ALA A CA 1
ATOM 3085 C C . ALA A 1 501 ? 133.873 130.675 153.391 1.00 37.35 501 ALA A C 1
ATOM 3086 O O . ALA A 1 501 ? 133.166 129.930 152.705 1.00 37.35 501 ALA A O 1
ATOM 3088 N N . LEU A 1 502 ? 133.401 131.793 153.936 1.00 39.96 502 LEU A N 1
ATOM 3089 C CA . LEU A 1 502 ? 132.037 132.225 153.653 1.00 39.96 502 LEU A CA 1
ATOM 3090 C C . LEU A 1 502 ? 131.870 132.616 152.190 1.00 39.96 502 LEU A C 1
ATOM 3091 O O . LEU A 1 502 ? 130.833 132.333 151.582 1.00 39.96 502 LEU A O 1
ATOM 3096 N N . GLY A 1 503 ? 132.881 133.263 151.607 1.00 39.38 503 GLY A N 1
ATOM 3097 C CA . GLY A 1 503 ? 132.800 133.631 150.207 1.00 39.38 503 GLY A CA 1
ATOM 3098 C C . GLY A 1 503 ? 132.867 132.444 149.271 1.00 39.38 503 GLY A C 1
ATOM 3099 O O . GLY A 1 503 ? 132.212 132.436 148.225 1.00 39.38 503 GLY A O 1
ATOM 3100 N N . SER A 1 504 ? 133.606 131.405 149.662 1.00 39.65 504 SER A N 1
ATOM 3101 C CA . SER A 1 504 ? 133.657 130.176 148.827 1.00 39.65 504 SER A CA 1
ATOM 3102 C C . SER A 1 504 ? 132.236 129.659 148.567 1.00 39.65 504 SER A C 1
ATOM 3103 O O . SER A 1 504 ? 131.893 129.441 147.386 1.00 39.65 504 SER A O 1
ATOM 3106 N N . ALA A 1 505 ? 131.438 129.474 149.625 1.00 40.52 505 ALA A N 1
ATOM 3107 C CA . ALA A 1 505 ? 130.068 128.924 149.473 1.00 40.52 505 ALA A CA 1
ATOM 3108 C C . ALA A 1 505 ? 129.205 129.870 148.633 1.00 40.52 505 ALA A C 1
ATOM 3109 O O . ALA A 1 505 ? 128.453 129.379 147.769 1.00 40.52 505 ALA A O 1
ATOM 3111 N N . LEU A 1 506 ? 129.338 131.178 148.856 1.00 41.74 506 LEU A N 1
ATOM 3112 C CA . LEU A 1 506 ? 128.534 132.182 148.108 1.00 41.74 506 LEU A CA 1
ATOM 3113 C C . LEU A 1 506 ? 128.888 132.079 146.622 1.00 41.74 506 LEU A C 1
ATOM 3114 O O . LEU A 1 506 ? 127.970 132.194 145.787 1.00 41.74 506 LEU A O 1
ATOM 3119 N N . THR A 1 507 ? 130.168 131.856 146.313 1.00 42.00 507 THR A N 1
ATOM 3120 C CA . THR A 1 507 ? 130.629 131.745 144.904 1.00 42.00 507 THR A CA 1
ATOM 3121 C C . THR A 1 507 ? 129.927 130.554 144.244 1.00 42.00 507 THR A C 1
ATOM 3122 O O . THR A 1 507 ? 129.574 130.658 143.056 1.00 42.00 507 THR A O 1
ATOM 3126 N N . ALA A 1 508 ? 129.660 129.488 144.992 1.00 43.18 508 ALA A N 1
ATOM 3127 C CA . ALA A 1 508 ? 129.075 128.218 144.493 1.00 43.18 508 ALA A CA 1
ATOM 3128 C C . ALA A 1 508 ? 127.580 128.287 144.194 1.00 43.18 508 ALA A C 1
ATOM 3129 O O . ALA A 1 508 ? 127.095 127.385 143.501 1.00 43.18 508 ALA A O 1
ATOM 3131 N N . PHE A 1 509 ? 126.880 129.294 144.717 1.00 45.10 509 PHE A N 1
ATOM 3132 C CA . PHE A 1 509 ? 125.441 129.473 144.426 1.00 45.10 509 PHE A CA 1
ATOM 3133 C C . PHE A 1 509 ? 125.302 130.377 143.199 1.00 45.10 509 PHE A C 1
ATOM 3134 O O . PHE A 1 509 ? 124.178 130.534 142.751 1.00 45.10 509 PHE A O 1
ATOM 3142 N N . ILE A 1 510 ? 126.331 131.027 142.712 1.00 43.45 510 ILE A N 1
ATOM 3143 C CA . ILE A 1 510 ? 126.265 131.791 141.443 1.00 43.45 510 ILE A CA 1
ATOM 3144 C C . ILE A 1 510 ? 126.095 130.764 140.307 1.00 43.45 510 ILE A C 1
ATOM 3145 O O . ILE A 1 510 ? 126.807 129.746 140.277 1.00 43.45 510 ILE A O 1
ATOM 3150 N N . LYS A 1 511 ? 125.112 130.950 139.453 1.00 46.50 511 LYS A N 1
ATOM 3151 C CA . LYS A 1 511 ? 124.852 130.080 138.318 1.00 46.50 511 LYS A CA 1
ATOM 3152 C C . LYS A 1 511 ? 125.868 130.326 137.211 1.00 46.50 511 LYS A C 1
ATOM 3153 O O . LYS A 1 511 ? 126.442 131.411 137.091 1.00 46.50 511 LYS A O 1
ATOM 3159 N N . SER A 1 512 ? 126.089 129.301 136.393 1.00 46.90 512 SER A N 1
ATOM 3160 C CA . SER A 1 512 ? 126.904 129.461 135.198 1.00 46.90 512 SER A CA 1
ATOM 3161 C C . SER A 1 512 ? 126.058 130.062 134.086 1.00 46.90 512 SER A C 1
ATOM 3162 O O . SER A 1 512 ? 125.965 129.499 132.991 1.00 46.90 512 SER A O 1
ATOM 3165 N N . ASP A 1 513 ? 125.431 131.201 134.368 1.00 47.49 513 ASP A N 1
ATOM 3166 C CA . ASP A 1 513 ? 124.574 131.864 133.397 1.00 47.49 513 ASP A CA 1
ATOM 3167 C C . ASP A 1 513 ? 125.430 132.684 132.446 1.00 47.49 513 ASP A C 1
ATOM 3168 O O . ASP A 1 513 ? 125.523 133.907 132.579 1.00 47.49 513 ASP A O 1
ATOM 3173 N N . LEU A 1 514 ? 125.932 132.033 131.400 1.00 46.69 514 LEU A N 1
ATOM 3174 C CA . LEU A 1 514 ? 126.912 132.642 130.473 1.00 46.69 514 LEU A CA 1
ATOM 3175 C C . LEU A 1 514 ? 126.207 133.253 129.273 1.00 46.69 514 LEU A C 1
ATOM 3176 O O . LEU A 1 514 ? 126.054 132.567 128.298 1.00 46.69 514 LEU A O 1
ATOM 3181 N N . ARG A 1 515 ? 125.778 134.513 129.381 1.00 46.14 515 ARG A N 1
ATOM 3182 C CA . ARG A 1 515 ? 124.994 135.131 128.278 1.00 46.14 515 ARG A CA 1
ATOM 3183 C C . ARG A 1 515 ? 125.926 135.485 127.112 1.00 46.14 515 ARG A C 1
ATOM 3184 O O . ARG A 1 515 ? 125.590 135.120 125.972 1.00 46.14 515 ARG A O 1
ATOM 3192 N N . ARG A 1 516 ? 127.030 136.193 127.370 1.00 45.94 516 ARG A N 1
ATOM 3193 C CA . ARG A 1 516 ? 127.890 136.606 126.220 1.00 45.94 516 ARG A CA 1
ATOM 3194 C C . ARG A 1 516 ? 128.319 135.367 125.422 1.00 45.94 516 ARG A C 1
ATOM 3195 O O . ARG A 1 516 ? 128.457 135.475 124.226 1.00 45.94 516 ARG A O 1
ATOM 3203 N N . GLN A 1 517 ? 128.508 134.232 126.076 1.00 47.04 517 GLN A N 1
ATOM 3204 C CA . GLN A 1 517 ? 128.794 132.961 125.401 1.00 47.04 517 GLN A CA 1
ATOM 3205 C C . GLN A 1 517 ? 127.616 132.542 124.551 1.00 47.04 517 GLN A C 1
ATOM 3206 O O . GLN A 1 517 ? 127.870 131.930 123.535 1.00 47.04 517 GLN A O 1
ATOM 3212 N N . ARG A 1 518 ? 126.399 132.739 125.021 1.00 47.72 518 ARG A N 1
ATOM 3213 C CA . ARG A 1 518 ? 125.183 132.266 124.327 1.00 47.72 518 ARG A CA 1
ATOM 3214 C C . ARG A 1 518 ? 124.982 133.143 123.120 1.00 47.72 518 ARG A C 1
ATOM 3215 O O . ARG A 1 518 ? 124.443 132.659 122.140 1.00 47.72 518 ARG A O 1
ATOM 3223 N N . ALA A 1 519 ? 125.458 134.394 123.203 1.00 45.55 519 ALA A N 1
ATOM 3224 C CA . ALA A 1 519 ? 125.409 135.321 122.049 1.00 45.55 519 ALA A CA 1
ATOM 3225 C C . ALA A 1 519 ? 126.678 135.113 121.221 1.00 45.55 519 ALA A C 1
ATOM 3226 O O . ALA A 1 519 ? 126.890 135.905 120.279 1.00 45.55 519 ALA A O 1
ATOM 3228 N N . ASN A 1 520 ? 127.504 134.125 121.591 1.00 46.02 520 ASN A N 1
ATOM 3229 C CA . ASN A 1 520 ? 128.696 133.775 120.830 1.00 46.02 520 ASN A CA 1
ATOM 3230 C C . ASN A 1 520 ? 129.712 134.917 120.787 1.00 46.02 520 ASN A C 1
ATOM 3231 O O . ASN A 1 520 ? 130.310 135.290 121.792 1.00 46.02 520 ASN A O 1
ATOM 3236 N N . GLU B 2 1 ? 161.473 134.235 165.696 1.00 50.00 1 GLU B N 1
ATOM 3237 C CA . GLU B 2 1 ? 160.438 134.111 166.754 1.00 50.00 1 GLU B CA 1
ATOM 3238 C C . GLU B 2 1 ? 159.977 135.520 167.111 1.00 50.00 1 GLU B C 1
ATOM 3239 O O . GLU B 2 1 ? 160.573 136.423 166.628 1.00 50.00 1 GLU B O 1
ATOM 3245 N N . ILE B 2 2 ? 158.947 135.642 167.920 1.00 50.00 2 ILE B N 1
ATOM 3246 C CA . ILE B 2 2 ? 158.422 136.954 168.344 1.00 50.00 2 ILE B CA 1
ATOM 3247 C C . ILE B 2 2 ? 159.328 137.433 169.477 1.00 50.00 2 ILE B C 1
ATOM 3248 O O . ILE B 2 2 ? 159.227 136.870 170.552 1.00 50.00 2 ILE B O 1
ATOM 3253 N N . SER B 2 3 ? 160.224 138.385 169.223 1.00 50.00 3 SER B N 1
ATOM 3254 C CA . SER B 2 3 ? 161.197 138.813 170.275 1.00 50.00 3 SER B CA 1
ATOM 3255 C C . SER B 2 3 ? 160.282 139.437 171.322 1.00 50.00 3 SER B C 1
ATOM 3256 O O . SER B 2 3 ? 159.323 140.124 170.917 1.00 50.00 3 SER B O 1
ATOM 3259 N N . GLU B 2 4 ? 160.599 139.290 172.598 1.00 50.00 4 GLU B N 1
ATOM 3260 C CA . GLU B 2 4 ? 159.806 139.874 173.704 1.00 50.00 4 GLU B CA 1
ATOM 3261 C C . GLU B 2 4 ? 159.995 141.384 173.774 1.00 50.00 4 GLU B C 1
ATOM 3262 O O . GLU B 2 4 ? 161.088 141.840 173.431 1.00 50.00 4 GLU B O 1
ATOM 3268 N N . VAL B 2 5 ? 159.006 142.131 174.212 1.00 50.00 5 VAL B N 1
ATOM 3269 C CA . VAL B 2 5 ? 159.125 143.607 174.168 1.00 50.00 5 VAL B CA 1
ATOM 3270 C C . VAL B 2 5 ? 159.695 144.090 175.509 1.00 50.00 5 VAL B C 1
ATOM 3271 O O . VAL B 2 5 ? 159.193 143.626 176.539 1.00 50.00 5 VAL B O 1
ATOM 3275 N N . GLN B 2 6 ? 160.709 144.965 175.506 1.00 95.14 6 GLN B N 1
ATOM 3276 C CA . GLN B 2 6 ? 161.351 145.522 176.713 1.00 95.14 6 GLN B CA 1
ATOM 3277 C C . GLN B 2 6 ? 161.552 147.024 176.543 1.00 95.14 6 GLN B C 1
ATOM 3278 O O . GLN B 2 6 ? 162.054 147.417 175.485 1.00 95.14 6 GLN B O 1
ATOM 3284 N N . LEU B 2 7 ? 161.221 147.801 177.577 1.00 97.42 7 LEU B N 1
ATOM 3285 C CA . LEU B 2 7 ? 161.463 149.265 177.561 1.00 97.42 7 LEU B CA 1
ATOM 3286 C C . LEU B 2 7 ? 162.466 149.576 178.680 1.00 97.42 7 LEU B C 1
ATOM 3287 O O . LEU B 2 7 ? 162.166 149.236 179.832 1.00 97.42 7 LEU B O 1
ATOM 3292 N N . VAL B 2 8 ? 163.611 150.186 178.364 1.00 102.36 8 VAL B N 1
ATOM 3293 C CA . VAL B 2 8 ? 164.700 150.445 179.354 1.00 102.36 8 VAL B CA 1
ATOM 3294 C C . VAL B 2 8 ? 164.976 151.914 179.656 1.00 102.36 8 VAL B C 1
ATOM 3295 O O . VAL B 2 8 ? 165.458 152.598 178.787 1.00 102.36 8 VAL B O 1
ATOM 3299 N N . GLU B 2 9 ? 164.557 152.427 180.808 1.00 104.73 9 GLU B N 1
ATOM 3300 C CA . GLU B 2 9 ? 164.736 153.888 181.031 1.00 104.73 9 GLU B CA 1
ATOM 3301 C C . GLU B 2 9 ? 166.116 154.199 181.618 1.00 104.73 9 GLU B C 1
ATOM 3302 O O . GLU B 2 9 ? 166.504 153.523 182.578 1.00 104.73 9 GLU B O 1
ATOM 3308 N N . SER B 2 10 ? 166.829 155.160 181.035 1.00 106.66 10 SER B N 1
ATOM 3309 C CA . SER B 2 10 ? 168.158 155.617 181.488 1.00 106.66 10 SER B CA 1
ATOM 3310 C C . SER B 2 10 ? 168.279 157.136 181.524 1.00 106.66 10 SER B C 1
ATOM 3311 O O . SER B 2 10 ? 167.622 157.775 180.708 1.00 106.66 10 SER B O 1
ATOM 3314 N N . GLY B 2 11 ? 169.208 157.645 182.329 1.00 110.34 11 GLY B N 1
ATOM 3315 C CA . GLY B 2 11 ? 169.449 159.093 182.379 1.00 110.34 11 GLY B CA 1
ATOM 3316 C C . GLY B 2 11 ? 169.174 159.587 183.777 1.00 110.34 11 GLY B C 1
ATOM 3317 O O . GLY B 2 11 ? 169.901 160.480 184.225 1.00 110.34 11 GLY B O 1
ATOM 3318 N N . GLY B 2 12 ? 168.201 158.996 184.470 1.00 114.20 12 GLY B N 1
ATOM 3319 C CA . GLY B 2 12 ? 167.778 159.614 185.736 1.00 114.20 12 GLY B CA 1
ATOM 3320 C C . GLY B 2 12 ? 168.923 159.730 186.718 1.00 114.20 12 GLY B C 1
ATOM 3321 O O . GLY B 2 12 ? 169.620 158.722 186.940 1.00 114.20 12 GLY B O 1
ATOM 3322 N N . GLY B 2 13 ? 169.076 160.909 187.321 1.00 116.70 13 GLY B N 1
ATOM 3323 C CA . GLY B 2 13 ? 170.159 161.172 188.288 1.00 116.70 13 GLY B CA 1
ATOM 3324 C C . GLY B 2 13 ? 169.774 162.368 189.133 1.00 116.70 13 GLY B C 1
ATOM 3325 O O . GLY B 2 13 ? 168.841 163.078 188.720 1.00 116.70 13 GLY B O 1
ATOM 3326 N N . LEU B 2 14 ? 170.430 162.602 190.268 1.00 118.22 14 LEU B N 1
ATOM 3327 C CA . LEU B 2 14 ? 170.122 163.851 191.016 1.00 118.22 14 LEU B CA 1
ATOM 3328 C C . LEU B 2 14 ? 170.610 165.015 190.149 1.00 118.22 14 LEU B C 1
ATOM 3329 O O . LEU B 2 14 ? 171.676 164.877 189.528 1.00 118.22 14 LEU B O 1
ATOM 3334 N N . VAL B 2 15 ? 169.871 166.120 190.133 1.00 118.56 15 VAL B N 1
ATOM 3335 C CA . VAL B 2 15 ? 170.308 167.331 189.387 1.00 118.56 15 VAL B CA 1
ATOM 3336 C C . VAL B 2 15 ? 169.916 168.542 190.231 1.00 118.56 15 VAL B C 1
ATOM 3337 O O . VAL B 2 15 ? 168.929 168.437 190.982 1.00 118.56 15 VAL B O 1
ATOM 3341 N N . GLN B 2 16 ? 170.690 169.624 190.148 1.00 119.21 16 GLN B N 1
ATOM 3342 C CA . GLN B 2 16 ? 170.377 170.868 190.905 1.00 119.21 16 GLN B CA 1
ATOM 3343 C C . GLN B 2 16 ? 169.122 171.567 190.373 1.00 119.21 16 GLN B C 1
ATOM 3344 O O . GLN B 2 16 ? 168.827 171.390 189.180 1.00 119.21 16 GLN B O 1
ATOM 3350 N N . PRO B 2 17 ? 168.373 172.347 191.182 1.00 119.68 17 PRO B N 1
ATOM 3351 C CA . PRO B 2 17 ? 167.134 172.956 190.712 1.00 119.68 17 PRO B CA 1
ATOM 3352 C C . PRO B 2 17 ? 167.451 173.913 189.559 1.00 119.68 17 PRO B C 1
ATOM 3353 O O . PRO B 2 17 ? 168.468 174.573 189.623 1.00 119.68 17 PRO B O 1
ATOM 3357 N N . GLY B 2 18 ? 166.595 173.942 188.535 1.00 119.25 18 GLY B N 1
ATOM 3358 C CA . GLY B 2 18 ? 166.881 174.733 187.324 1.00 119.25 18 GLY B CA 1
ATOM 3359 C C . GLY B 2 18 ? 167.793 173.880 186.472 1.00 119.25 18 GLY B C 1
ATOM 3360 O O . GLY B 2 18 ? 168.224 174.348 185.406 1.00 119.25 18 GLY B O 1
ATOM 3361 N N . GLY B 2 19 ? 168.081 172.667 186.949 1.00 117.11 19 GLY B N 1
ATOM 3362 C CA . GLY B 2 19 ? 168.902 171.698 186.201 1.00 117.11 19 GLY B CA 1
ATOM 3363 C C . GLY B 2 19 ? 168.140 171.132 185.022 1.00 117.11 19 GLY B C 1
ATOM 3364 O O . GLY B 2 19 ? 166.897 171.165 185.060 1.00 117.11 19 GLY B O 1
ATOM 3365 N N . SER B 2 20 ? 168.850 170.717 183.977 1.00 113.96 20 SER B N 1
ATOM 3366 C CA . SER B 2 20 ? 168.190 170.056 182.828 1.00 113.96 20 SER B CA 1
ATOM 3367 C C . SER B 2 20 ? 168.739 168.632 182.717 1.00 113.96 20 SER B C 1
ATOM 3368 O O . SER B 2 20 ? 169.970 168.482 182.753 1.00 113.96 20 SER B O 1
ATOM 3371 N N . LEU B 2 21 ? 167.865 167.628 182.608 1.00 110.70 21 LEU B N 1
ATOM 3372 C CA . LEU B 2 21 ? 168.336 166.227 182.425 1.00 110.70 21 LEU B CA 1
ATOM 3373 C C . LEU B 2 21 ? 167.625 165.605 181.220 1.00 110.70 21 LEU B C 1
ATOM 3374 O O . LEU B 2 21 ? 166.470 165.994 180.963 1.00 110.70 21 LEU B O 1
ATOM 3379 N N . ARG B 2 22 ? 168.248 164.653 180.513 1.00 107.24 22 ARG B N 1
ATOM 3380 C CA . ARG B 2 22 ? 167.548 163.966 179.388 1.00 107.24 22 ARG B CA 1
ATOM 3381 C C . ARG B 2 22 ? 167.419 162.458 179.619 1.00 107.24 22 ARG B C 1
ATOM 3382 O O . ARG B 2 22 ? 168.429 161.756 179.435 1.00 107.24 22 ARG B O 1
ATOM 3390 N N . LEU B 2 23 ? 166.236 161.981 180.019 1.00 103.83 23 LEU B N 1
ATOM 3391 C CA . LEU B 2 23 ? 165.980 160.517 180.149 1.00 103.83 23 LEU B CA 1
ATOM 3392 C C . LEU B 2 23 ? 165.848 159.855 178.773 1.00 103.83 23 LEU B C 1
ATOM 3393 O O . LEU B 2 23 ? 165.441 160.549 177.829 1.00 103.83 23 LEU B O 1
ATOM 3398 N N . SER B 2 24 ? 166.153 158.556 178.681 1.00 101.88 24 SER B N 1
ATOM 3399 C CA . SER B 2 24 ? 165.996 157.794 177.415 1.00 101.88 24 SER B CA 1
ATOM 3400 C C . SER B 2 24 ? 165.176 156.520 177.658 1.00 101.88 24 SER B C 1
ATOM 3401 O O . SER B 2 24 ? 165.067 156.136 178.822 1.00 101.88 24 SER B O 1
ATOM 3404 N N . CYS B 2 25 ? 164.595 155.951 176.598 1.00 100.02 25 CYS B N 1
ATOM 3405 C CA . CYS B 2 25 ? 163.815 154.692 176.709 1.00 100.02 25 CYS B CA 1
ATOM 3406 C C . CYS B 2 25 ? 164.111 153.830 175.482 1.00 100.02 25 CYS B C 1
ATOM 3407 O O . CYS B 2 25 ? 163.448 154.028 174.460 1.00 100.02 25 CYS B O 1
ATOM 3410 N N . ALA B 2 26 ? 165.088 152.934 175.578 1.00 98.33 26 ALA B N 1
ATOM 3411 C CA . ALA B 2 26 ? 165.388 152.005 174.469 1.00 98.33 26 ALA B CA 1
ATOM 3412 C C . ALA B 2 26 ? 164.214 151.041 174.292 1.00 98.33 26 ALA B C 1
ATOM 3413 O O . ALA B 2 26 ? 163.623 150.647 175.307 1.00 98.33 26 ALA B O 1
ATOM 3415 N N . ALA B 2 27 ? 163.897 150.673 173.050 1.00 94.43 27 ALA B N 1
ATOM 3416 C CA . ALA B 2 27 ? 162.723 149.818 172.796 1.00 94.43 27 ALA B CA 1
ATOM 3417 C C . ALA B 2 27 ? 163.123 148.594 171.979 1.00 94.43 27 ALA B C 1
ATOM 3418 O O . ALA B 2 27 ? 163.643 148.770 170.889 1.00 94.43 27 ALA B O 1
ATOM 3420 N N . SER B 2 28 ? 162.867 147.404 172.504 1.00 92.52 28 SER B N 1
ATOM 3421 C CA . SER B 2 28 ? 163.171 146.148 171.789 1.00 92.52 28 SER B CA 1
ATOM 3422 C C . SER B 2 28 ? 161.879 145.363 171.618 1.00 92.52 28 SER B C 1
ATOM 3423 O O . SER B 2 28 ? 161.046 145.447 172.496 1.00 92.52 28 SER B O 1
ATOM 3426 N N . GLY B 2 29 ? 161.730 144.657 170.523 1.00 86.23 29 GLY B N 1
ATOM 3427 C CA . GLY B 2 29 ? 160.552 143.796 170.303 1.00 86.23 29 GLY B CA 1
ATOM 3428 C C . GLY B 2 29 ? 159.563 144.514 169.401 1.00 86.23 29 GLY B C 1
ATOM 3429 O O . GLY B 2 29 ? 158.720 143.820 168.801 1.00 86.23 29 GLY B O 1
ATOM 3430 N N . PHE B 2 30 ? 159.647 145.844 169.303 1.00 76.79 30 PHE B N 1
ATOM 3431 C CA . PHE B 2 30 ? 158.656 146.588 168.511 1.00 76.79 30 PHE B CA 1
ATOM 3432 C C . PHE B 2 30 ? 159.388 147.817 168.038 1.00 76.79 30 PHE B C 1
ATOM 3433 O O . PHE B 2 30 ? 160.496 147.931 168.457 1.00 76.79 30 PHE B O 1
ATOM 3441 N N . ASN B 2 31 ? 158.755 148.657 167.222 1.00 70.63 31 ASN B N 1
ATOM 3442 C CA . ASN B 2 31 ? 159.365 149.885 166.666 1.00 70.63 31 ASN B CA 1
ATOM 3443 C C . ASN B 2 31 ? 158.613 151.134 167.145 1.00 70.63 31 ASN B C 1
ATOM 3444 O O . ASN B 2 31 ? 157.394 151.117 167.023 1.00 70.63 31 ASN B O 1
ATOM 3449 N N . LEU B 2 32 ? 159.305 152.177 167.661 1.00 66.53 32 LEU B N 1
ATOM 3450 C CA . LEU B 2 32 ? 158.646 153.457 168.035 1.00 66.53 32 LEU B CA 1
ATOM 3451 C C . LEU B 2 32 ? 157.879 154.070 166.867 1.00 66.53 32 LEU B C 1
ATOM 3452 O O . LEU B 2 32 ? 157.144 154.996 167.094 1.00 66.53 32 LEU B O 1
ATOM 3457 N N . SER B 2 33 ? 158.027 153.519 165.681 1.00 58.18 33 SER B N 1
ATOM 3458 C CA . SER B 2 33 ? 157.354 154.023 164.470 1.00 58.18 33 SER B CA 1
ATOM 3459 C C . SER B 2 33 ? 155.898 153.543 164.403 1.00 58.18 33 SER B C 1
ATOM 3460 O O . SER B 2 33 ? 155.126 154.209 163.753 1.00 58.18 33 SER B O 1
ATOM 3463 N N . SER B 2 34 ? 155.574 152.373 164.974 1.00 54.78 34 SER B N 1
ATOM 3464 C CA . SER B 2 34 ? 154.210 151.794 164.961 1.00 54.78 34 SER B CA 1
ATOM 3465 C C . SER B 2 34 ? 153.460 151.923 166.287 1.00 54.78 34 SER B C 1
ATOM 3466 O O . SER B 2 34 ? 152.366 151.437 166.344 1.00 54.78 34 SER B O 1
ATOM 3469 N N . TYR B 2 35 ? 154.004 152.587 167.290 1.00 52.01 35 TYR B N 1
ATOM 3470 C CA . TYR B 2 35 ? 153.397 152.627 168.644 1.00 52.01 35 TYR B CA 1
ATOM 3471 C C . TYR B 2 35 ? 153.757 153.937 169.320 1.00 52.01 35 TYR B C 1
ATOM 3472 O O . TYR B 2 35 ? 154.867 154.420 169.106 1.00 52.01 35 TYR B O 1
ATOM 3481 N N . SER B 2 36 ? 152.872 154.484 170.146 1.00 48.50 36 SER B N 1
ATOM 3482 C CA . SER B 2 36 ? 153.123 155.762 170.848 1.00 48.50 36 SER B CA 1
ATOM 3483 C C . SER B 2 36 ? 153.718 155.436 172.222 1.00 48.50 36 SER B C 1
ATOM 3484 O O . SER B 2 36 ? 153.320 154.419 172.808 1.00 48.50 36 SER B O 1
ATOM 3487 N N . ILE B 2 37 ? 154.682 156.233 172.676 1.00 63.40 37 ILE B N 1
ATOM 3488 C CA . ILE B 2 37 ? 155.384 155.985 173.966 1.00 63.40 37 ILE B CA 1
ATOM 3489 C C . ILE B 2 37 ? 154.963 157.047 174.975 1.00 63.40 37 ILE B C 1
ATOM 3490 O O . ILE B 2 37 ? 154.836 158.205 174.573 1.00 63.40 37 ILE B O 1
ATOM 3495 N N . HIS B 2 38 ? 154.689 156.647 176.208 1.00 74.10 38 HIS B N 1
ATOM 3496 C CA . HIS B 2 38 ? 154.215 157.612 177.227 1.00 74.10 38 HIS B CA 1
ATOM 3497 C C . HIS B 2 38 ? 155.233 157.703 178.357 1.00 74.10 38 HIS B C 1
ATOM 3498 O O . HIS B 2 38 ? 156.030 156.766 178.521 1.00 74.10 38 HIS B O 1
ATOM 3505 N N . TRP B 2 39 ? 155.233 158.822 179.077 1.00 92.50 39 TRP B N 1
ATOM 3506 C CA . TRP B 2 39 ? 156.099 158.947 180.273 1.00 92.50 39 TRP B CA 1
ATOM 3507 C C . TRP B 2 39 ? 155.176 159.126 181.476 1.00 92.50 39 TRP B C 1
ATOM 3508 O O . TRP B 2 39 ? 154.281 159.984 181.407 1.00 92.50 39 TRP B O 1
ATOM 3519 N N . VAL B 2 40 ? 155.362 158.321 182.524 1.00 98.17 40 VAL B N 1
ATOM 3520 C CA . VAL B 2 40 ? 154.543 158.452 183.766 1.00 98.17 40 VAL B CA 1
ATOM 3521 C C . VAL B 2 40 ? 155.504 158.566 184.954 1.00 98.17 40 VAL B C 1
ATOM 3522 O O . VAL B 2 40 ? 156.501 157.829 184.962 1.00 98.17 40 VAL B O 1
ATOM 3526 N N . ARG B 2 41 ? 155.221 159.450 185.912 1.00 104.51 41 ARG B N 1
ATOM 3527 C CA . ARG B 2 41 ? 156.189 159.645 187.023 1.00 104.51 41 ARG B CA 1
ATOM 3528 C C . ARG B 2 41 ? 155.533 159.324 188.369 1.00 104.51 41 ARG B C 1
ATOM 3529 O O . ARG B 2 41 ? 154.353 159.680 188.555 1.00 104.51 41 ARG B O 1
ATOM 3537 N N . GLN B 2 42 ? 156.258 158.636 189.253 1.00 108.55 42 GLN B N 1
ATOM 3538 C CA . GLN B 2 42 ? 155.741 158.394 190.627 1.00 108.55 42 GLN B CA 1
ATOM 3539 C C . GLN B 2 42 ? 156.743 158.922 191.657 1.00 108.55 42 GLN B C 1
ATOM 3540 O O . GLN B 2 42 ? 157.884 158.435 191.658 1.00 108.55 42 GLN B O 1
ATOM 3546 N N . ALA B 2 43 ? 156.331 159.876 192.501 1.00 112.42 43 ALA B N 1
ATOM 3547 C CA . ALA B 2 43 ? 157.204 160.366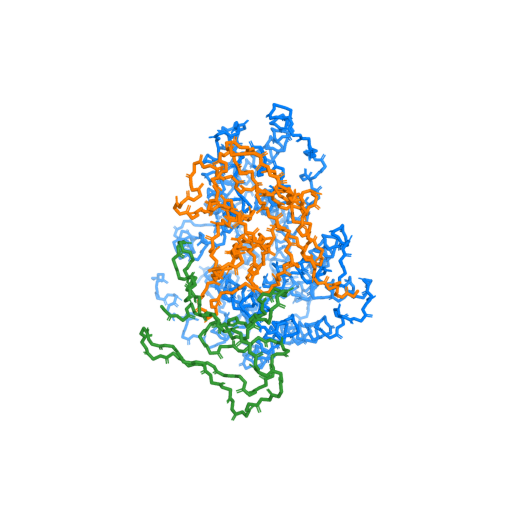 193.593 1.00 112.42 43 ALA B CA 1
ATOM 3548 C C . ALA B 2 43 ? 157.114 159.399 194.777 1.00 112.42 43 ALA B C 1
ATOM 3549 O O . ALA B 2 43 ? 156.053 158.761 194.930 1.00 112.42 43 ALA B O 1
ATOM 3551 N N . PRO B 2 44 ? 158.158 159.245 195.623 1.00 115.44 44 PRO B N 1
ATOM 3552 C CA . PRO B 2 44 ? 158.121 158.267 196.714 1.00 115.44 44 PRO B CA 1
ATOM 3553 C C . PRO B 2 44 ? 156.858 158.443 197.571 1.00 115.44 44 PRO B C 1
ATOM 3554 O O . PRO B 2 44 ? 156.322 157.447 198.020 1.00 115.44 44 PRO B O 1
ATOM 3558 N N . GLY B 2 45 ? 156.418 159.689 197.770 1.00 114.19 45 GLY B N 1
ATOM 3559 C CA . GLY B 2 45 ? 155.209 159.958 198.572 1.00 114.19 45 GLY B CA 1
ATOM 3560 C C . GLY B 2 45 ? 154.016 160.311 197.700 1.00 114.19 45 GLY B C 1
ATOM 3561 O O . GLY B 2 45 ? 153.078 160.947 198.219 1.00 114.19 45 GLY B O 1
ATOM 3562 N N . LYS B 2 46 ? 154.007 159.876 196.444 1.00 114.07 46 LYS B N 1
ATOM 3563 C CA . LYS B 2 46 ? 152.803 160.167 195.636 1.00 114.07 46 LYS B CA 1
ATOM 3564 C C . LYS B 2 46 ? 152.381 158.926 194.853 1.00 114.07 46 LYS B C 1
ATOM 3565 O O . LYS B 2 46 ? 152.918 157.838 195.119 1.00 114.07 46 LYS B O 1
ATOM 3571 N N . GLY B 2 47 ? 151.448 159.103 193.921 1.00 109.56 47 GLY B N 1
ATOM 3572 C CA . GLY B 2 47 ? 151.012 157.976 193.072 1.00 109.56 47 GLY B CA 1
ATOM 3573 C C . GLY B 2 47 ? 151.431 158.182 191.626 1.00 109.56 47 GLY B C 1
ATOM 3574 O O . GLY B 2 47 ? 152.309 159.034 191.383 1.00 109.56 47 GLY B O 1
ATOM 3575 N N . LEU B 2 48 ? 150.826 157.435 190.698 1.00 104.66 48 LEU B N 1
ATOM 3576 C CA . LEU B 2 48 ? 151.214 157.536 189.249 1.00 104.66 48 LEU B CA 1
ATOM 3577 C C . LEU B 2 48 ? 150.728 158.829 188.572 1.00 104.66 48 LEU B C 1
ATOM 3578 O O . LEU B 2 48 ? 149.556 159.162 188.730 1.00 104.66 48 LEU B O 1
ATOM 3583 N N . GLU B 2 49 ? 151.611 159.544 187.867 1.00 98.12 49 GLU B N 1
ATOM 3584 C CA . GLU B 2 49 ? 151.274 160.847 187.228 1.00 98.12 49 GLU B CA 1
ATOM 3585 C C . GLU B 2 49 ? 151.711 160.909 185.756 1.00 98.12 49 GLU B C 1
ATOM 3586 O O . GLU B 2 49 ? 152.911 160.883 185.479 1.00 98.12 49 GLU B O 1
ATOM 3592 N N . TRP B 2 50 ? 150.806 161.122 184.788 1.00 86.76 50 TRP B N 1
ATOM 3593 C CA . TRP B 2 50 ? 151.179 161.073 183.338 1.00 86.76 50 TRP B CA 1
ATOM 3594 C C . TRP B 2 50 ? 151.939 162.320 182.850 1.00 86.76 50 TRP B C 1
ATOM 3595 O O . TRP B 2 50 ? 151.307 163.371 182.699 1.00 86.76 50 TRP B O 1
ATOM 3606 N N . VAL B 2 51 ? 153.173 162.158 182.390 1.00 89.40 51 VAL B N 1
ATOM 3607 C CA . VAL B 2 51 ? 153.974 163.306 181.872 1.00 89.40 51 VAL B CA 1
ATOM 3608 C C . VAL B 2 51 ? 153.718 163.579 180.379 1.00 89.40 51 VAL B C 1
ATOM 3609 O O . VAL B 2 51 ? 152.997 164.541 180.097 1.00 89.40 51 VAL B O 1
ATOM 3613 N N . ALA B 2 52 ? 154.234 162.773 179.451 1.00 81.62 52 ALA B N 1
ATOM 3614 C CA . ALA B 2 52 ? 154.186 163.129 178.009 1.00 81.62 52 ALA B CA 1
ATOM 3615 C C . ALA B 2 52 ? 153.979 161.922 177.082 1.00 81.62 52 ALA B C 1
ATOM 3616 O O . ALA B 2 52 ? 154.361 160.817 177.483 1.00 81.62 52 ALA B O 1
ATOM 3618 N N . SER B 2 53 ? 153.520 162.155 175.841 1.00 69.60 53 SER B N 1
ATOM 3619 C CA . SER B 2 53 ? 153.295 161.072 174.842 1.00 69.60 53 SER B CA 1
ATOM 3620 C C . SER B 2 53 ? 153.722 161.519 173.434 1.00 69.60 53 SER B C 1
ATOM 3621 O O . SER B 2 53 ? 153.434 162.670 173.086 1.00 69.60 53 SER B O 1
ATOM 3624 N N . ILE B 2 54 ? 154.382 160.649 172.655 1.00 58.42 54 ILE B N 1
ATOM 3625 C CA . ILE B 2 54 ? 154.778 160.982 171.248 1.00 58.42 54 ILE B CA 1
ATOM 3626 C C . ILE B 2 54 ? 154.260 159.914 170.292 1.00 58.42 54 ILE B C 1
ATOM 3627 O O . ILE B 2 54 ? 154.339 158.745 170.659 1.00 58.42 54 ILE B O 1
ATOM 3632 N N . SER B 2 55 ? 153.678 160.291 169.153 1.00 46.23 55 SER B N 1
ATOM 3633 C CA . SER B 2 55 ? 153.376 159.268 168.130 1.00 46.23 55 SER B CA 1
ATOM 3634 C C . SER B 2 55 ? 154.307 159.545 166.982 1.00 46.23 55 SER B C 1
ATOM 3635 O O . SER B 2 55 ? 154.296 160.634 166.534 1.00 46.23 55 SER B O 1
ATOM 3638 N N . SER B 2 56 ? 155.174 158.624 166.636 1.00 53.58 56 SER B N 1
ATOM 3639 C CA . SER B 2 56 ? 155.975 158.799 165.423 1.00 53.58 56 SER B CA 1
ATOM 3640 C C . SER B 2 56 ? 155.040 158.785 164.232 1.00 53.58 56 SER B C 1
ATOM 3641 O O . SER B 2 56 ? 155.188 159.660 163.385 1.00 53.58 56 SER B O 1
ATOM 3644 N N . TYR B 2 57 ? 154.082 157.867 164.202 1.00 41.80 57 TYR B N 1
ATOM 3645 C CA . TYR B 2 57 ? 153.219 157.725 163.012 1.00 41.80 57 TYR B CA 1
ATOM 3646 C C . TYR B 2 57 ? 152.357 158.956 162.756 1.00 41.80 57 TYR B C 1
ATOM 3647 O O . TYR B 2 57 ? 152.211 159.379 161.631 1.00 41.80 57 TYR B O 1
ATOM 3656 N N . TYR B 2 58 ? 151.780 159.485 163.807 1.00 45.51 58 TYR B N 1
ATOM 3657 C CA . TYR B 2 58 ? 150.830 160.600 163.699 1.00 45.51 58 TYR B CA 1
ATOM 3658 C C . TYR B 2 58 ? 151.543 161.843 163.946 1.00 45.51 58 TYR B C 1
ATOM 3659 O O . TYR B 2 58 ? 150.950 162.879 163.674 1.00 45.51 58 TYR B O 1
ATOM 3668 N N . GLY B 2 59 ? 152.819 161.756 164.254 1.00 47.82 59 GLY B N 1
ATOM 3669 C CA . GLY B 2 59 ? 153.630 162.948 164.403 1.00 47.82 59 GLY B CA 1
ATOM 3670 C C . GLY B 2 59 ? 153.048 163.858 165.436 1.00 47.82 59 GLY B C 1
ATOM 3671 O O . GLY B 2 59 ? 152.983 165.056 165.177 1.00 47.82 59 GLY B O 1
ATOM 3672 N N . SER B 2 60 ? 152.613 163.307 166.545 1.00 50.04 60 SER B N 1
ATOM 3673 C CA . SER B 2 60 ? 151.931 164.095 167.569 1.00 50.04 60 SER B CA 1
ATOM 3674 C C . SER B 2 60 ? 152.717 164.030 168.867 1.00 50.04 60 SER B C 1
ATOM 3675 O O . SER B 2 60 ? 153.284 162.995 169.141 1.00 50.04 60 SER B O 1
ATOM 3678 N N . THR B 2 61 ? 152.879 165.152 169.554 1.00 60.68 61 THR B N 1
ATOM 3679 C CA . THR B 2 61 ? 153.496 165.166 170.904 1.00 60.68 61 THR B CA 1
ATOM 3680 C C . THR B 2 61 ? 152.471 165.801 171.845 1.00 60.68 61 THR B C 1
ATOM 3681 O O . THR B 2 61 ? 151.922 166.840 171.476 1.00 60.68 61 THR B O 1
ATOM 3685 N N . SER B 2 62 ? 152.194 165.180 172.988 1.00 72.69 62 SER B N 1
ATOM 3686 C CA . SER B 2 62 ? 151.236 165.733 173.982 1.00 72.69 62 SER B CA 1
ATOM 3687 C C . SER B 2 62 ? 151.912 165.837 175.351 1.00 72.69 62 SER B C 1
ATOM 3688 O O . SER B 2 62 ? 152.709 164.949 175.673 1.00 72.69 62 SER B O 1
ATOM 3691 N N . TYR B 2 63 ? 151.628 166.889 176.118 1.00 84.62 63 TYR B N 1
ATOM 3692 C CA . TYR B 2 63 ? 152.352 167.091 177.404 1.00 84.62 63 TYR B CA 1
ATOM 3693 C C . TYR B 2 63 ? 151.407 167.346 178.565 1.00 84.62 63 TYR B C 1
ATOM 3694 O O . TYR B 2 63 ? 150.312 167.893 178.357 1.00 84.62 63 TYR B O 1
ATOM 3703 N N . ALA B 2 64 ? 151.813 166.929 179.767 1.00 94.25 64 ALA B N 1
ATOM 3704 C CA . ALA B 2 64 ? 151.042 167.246 180.993 1.00 94.25 64 ALA B CA 1
ATOM 3705 C C . ALA B 2 64 ? 151.123 168.752 181.240 1.00 94.25 64 ALA B C 1
ATOM 3706 O O . ALA B 2 64 ? 152.156 169.349 180.891 1.00 94.25 64 ALA B O 1
ATOM 3708 N N . ASP B 2 65 ? 150.094 169.352 181.836 1.00 100.99 65 ASP B N 1
ATOM 3709 C CA . ASP B 2 65 ? 150.101 170.835 181.958 1.00 100.99 65 ASP B CA 1
ATOM 3710 C C . ASP B 2 65 ? 151.293 171.313 182.799 1.00 100.99 65 ASP B C 1
ATOM 3711 O O . ASP B 2 65 ? 151.936 172.286 182.385 1.00 100.99 65 ASP B O 1
ATOM 3716 N N . SER B 2 66 ? 151.601 170.635 183.902 1.00 102.26 66 SER B N 1
ATOM 3717 C CA . SER B 2 66 ? 152.702 171.092 184.780 1.00 102.26 66 SER B CA 1
ATOM 3718 C C . SER B 2 66 ? 154.034 171.043 184.039 1.00 102.26 66 SER B C 1
ATOM 3719 O O . SER B 2 66 ? 154.825 171.996 184.175 1.00 102.26 66 SER B O 1
ATOM 3722 N N . VAL B 2 67 ? 154.275 169.972 183.298 1.00 103.54 67 VAL B N 1
ATOM 3723 C CA . VAL B 2 67 ? 155.538 169.782 182.526 1.00 103.54 67 VAL B CA 1
ATOM 3724 C C . VAL B 2 67 ? 155.612 170.714 181.314 1.00 103.54 67 VAL B C 1
ATOM 3725 O O . VAL B 2 67 ? 156.730 170.926 180.820 1.00 103.54 67 VAL B O 1
ATOM 3729 N N . LYS B 2 68 ? 154.477 171.229 180.836 1.00 102.46 68 LYS B N 1
ATOM 3730 C CA . LYS B 2 68 ? 154.509 171.963 179.544 1.00 102.46 68 LYS B CA 1
ATOM 3731 C C . LYS B 2 68 ? 155.449 173.161 179.585 1.00 102.46 68 LYS B C 1
ATOM 3732 O O . LYS B 2 68 ? 155.400 173.927 180.561 1.00 102.46 68 LYS B O 1
ATOM 3738 N N . GLY B 2 69 ? 156.268 173.297 178.545 1.00 106.78 69 GLY B N 1
ATOM 3739 C CA . GLY B 2 69 ? 157.216 174.413 178.405 1.00 106.78 69 GLY B CA 1
ATOM 3740 C C . GLY B 2 69 ? 158.521 174.114 179.110 1.00 106.78 69 GLY B C 1
ATOM 3741 O O . GLY B 2 69 ? 159.467 174.893 178.927 1.00 106.78 69 GLY B O 1
ATOM 3742 N N . ARG B 2 70 ? 158.592 173.023 179.874 1.00 109.96 70 ARG B N 1
ATOM 3743 C CA . ARG B 2 70 ? 159.893 172.639 180.476 1.00 109.96 70 ARG B CA 1
ATOM 3744 C C . ARG B 2 70 ? 160.317 171.254 179.985 1.00 109.96 70 ARG B C 1
ATOM 3745 O O . ARG B 2 70 ? 161.506 170.923 180.127 1.00 109.96 70 ARG B O 1
ATOM 3753 N N . PHE B 2 71 ? 159.380 170.479 179.439 1.00 105.65 71 PHE B N 1
ATOM 3754 C CA . PHE B 2 71 ? 159.693 169.083 179.037 1.00 105.65 71 PHE B CA 1
ATOM 3755 C C . PHE B 2 71 ? 159.407 168.914 177.548 1.00 105.65 71 PHE B C 1
ATOM 3756 O O . PHE B 2 71 ? 158.347 169.372 177.104 1.00 105.65 71 PHE B O 1
ATOM 3764 N N . THR B 2 72 ? 160.338 168.327 176.798 1.00 97.48 72 THR B N 1
ATOM 3765 C CA . THR B 2 72 ? 160.052 168.026 175.374 1.00 97.48 72 THR B CA 1
ATOM 3766 C C . THR B 2 72 ? 160.136 166.513 175.155 1.00 97.48 72 THR B C 1
ATOM 3767 O O . THR B 2 72 ? 161.191 165.939 175.474 1.00 97.48 72 THR B O 1
ATOM 3771 N N . ILE B 2 73 ? 159.092 165.908 174.574 1.00 84.78 73 ILE B N 1
ATOM 3772 C CA . ILE B 2 73 ? 159.145 164.453 174.249 1.00 84.78 73 ILE B CA 1
ATOM 3773 C C . ILE B 2 73 ? 159.618 164.351 172.805 1.00 84.78 73 ILE B C 1
ATOM 3774 O O . ILE B 2 73 ? 159.239 165.197 171.984 1.00 84.78 73 ILE B O 1
ATOM 3779 N N . SER B 2 74 ? 160.475 163.380 172.547 1.00 87.05 74 SER B N 1
ATOM 3780 C CA . SER B 2 74 ? 160.999 163.222 171.171 1.00 87.05 74 SER B CA 1
ATOM 3781 C C . SER B 2 74 ? 161.306 161.745 170.968 1.00 87.05 74 SER B C 1
ATOM 3782 O O . SER B 2 74 ? 161.342 161.012 171.958 1.00 87.05 74 SER B O 1
ATOM 3785 N N . ALA B 2 75 ? 161.518 161.339 169.724 1.00 86.55 75 ALA B N 1
ATOM 3786 C CA . ALA B 2 75 ? 161.781 159.914 169.449 1.00 86.55 75 ALA B CA 1
ATOM 3787 C C . ALA B 2 75 ? 162.827 159.735 168.359 1.00 86.55 75 ALA B C 1
ATOM 3788 O O . ALA B 2 75 ? 162.740 160.448 167.386 1.00 86.55 75 ALA B O 1
ATOM 3790 N N . ASP B 2 76 ? 163.789 158.819 168.541 1.00 88.66 76 ASP B N 1
ATOM 3791 C CA . ASP B 2 76 ? 164.672 158.491 167.395 1.00 88.66 76 ASP B CA 1
ATOM 3792 C C . ASP B 2 76 ? 164.317 157.095 166.910 1.00 88.66 76 ASP B C 1
ATOM 3793 O O . ASP B 2 76 ? 164.736 156.129 167.557 1.00 88.66 76 ASP B O 1
ATOM 3798 N N . THR B 2 77 ? 163.574 157.027 165.820 1.00 82.91 77 THR B N 1
ATOM 3799 C CA . THR B 2 77 ? 163.131 155.737 165.248 1.00 82.91 77 THR B CA 1
ATOM 3800 C C . THR B 2 77 ? 164.340 154.983 164.709 1.00 82.91 77 THR B C 1
ATOM 3801 O O . THR B 2 77 ? 164.271 153.748 164.624 1.00 82.91 77 THR B O 1
ATOM 3805 N N . SER B 2 78 ? 165.399 155.706 164.361 1.00 88.87 78 SER B N 1
ATOM 3806 C CA . SER B 2 78 ? 166.610 155.075 163.798 1.00 88.87 78 SER B CA 1
ATOM 3807 C C . SER B 2 78 ? 167.327 154.323 164.922 1.00 88.87 78 SER B C 1
ATOM 3808 O O . SER B 2 78 ? 168.056 153.371 164.598 1.00 88.87 78 SER B O 1
ATOM 3811 N N . LYS B 2 79 ? 167.132 154.715 166.186 1.00 91.07 79 LYS B N 1
ATOM 3812 C CA . LYS B 2 79 ? 167.709 153.964 167.338 1.00 91.07 79 LYS B CA 1
ATOM 3813 C C . LYS B 2 79 ? 166.640 153.178 168.113 1.00 91.07 79 LYS B C 1
ATOM 3814 O O . LYS B 2 79 ? 166.999 152.204 168.784 1.00 91.07 79 LYS B O 1
ATOM 3820 N N . ASN B 2 80 ? 165.362 153.420 167.822 1.00 89.54 80 ASN B N 1
ATOM 3821 C CA . ASN B 2 80 ? 164.249 152.763 168.562 1.00 89.54 80 ASN B CA 1
ATOM 3822 C C . ASN B 2 80 ? 164.359 153.272 169.991 1.00 89.54 80 ASN B C 1
ATOM 3823 O O . ASN B 2 80 ? 164.182 152.491 170.923 1.00 89.54 80 ASN B O 1
ATOM 3828 N N . THR B 2 81 ? 164.678 154.552 170.118 1.00 92.97 81 THR B N 1
ATOM 3829 C CA . THR B 2 81 ? 164.837 155.160 171.459 1.00 92.97 81 THR B CA 1
ATOM 3830 C C . THR B 2 81 ? 164.007 156.433 171.550 1.00 92.97 81 THR B C 1
ATOM 3831 O O . THR B 2 81 ? 164.050 157.215 170.610 1.00 92.97 81 THR B O 1
ATOM 3835 N N . ALA B 2 82 ? 163.267 156.603 172.638 1.00 94.34 82 ALA B N 1
ATOM 3836 C CA . ALA B 2 82 ? 162.509 157.842 172.870 1.00 94.34 82 ALA B CA 1
ATOM 3837 C C . ALA B 2 82 ? 163.221 158.597 173.984 1.00 94.34 82 ALA B C 1
ATOM 3838 O O . ALA B 2 82 ? 164.036 157.978 174.685 1.00 94.34 82 ALA B O 1
ATOM 3840 N N . TYR B 2 83 ? 162.904 159.875 174.156 1.00 96.20 83 TYR B N 1
ATOM 3841 C CA . TYR B 2 83 ? 163.670 160.668 175.142 1.00 96.20 83 TYR B CA 1
ATOM 3842 C C . TYR B 2 83 ? 162.777 161.682 175.818 1.00 96.20 83 TYR B C 1
ATOM 3843 O O . TYR B 2 83 ? 161.702 161.982 175.282 1.00 96.20 83 TYR B O 1
ATOM 3852 N N . LEU B 2 84 ? 163.269 162.325 176.873 1.00 101.29 84 LEU B N 1
ATOM 3853 C CA . LEU B 2 84 ? 162.532 163.419 177.551 1.00 101.29 84 LEU B CA 1
ATOM 3854 C C . LEU B 2 84 ? 163.566 164.452 178.006 1.00 101.29 84 LEU B C 1
ATOM 3855 O O . LEU B 2 84 ? 164.469 164.070 178.747 1.00 101.29 84 LEU B O 1
ATOM 3860 N N . GLN B 2 85 ? 163.458 165.697 177.558 1.00 107.39 85 GLN B N 1
ATOM 3861 C CA . GLN B 2 85 ? 164.375 166.761 178.027 1.00 107.39 85 GLN B CA 1
ATOM 3862 C C . GLN B 2 85 ? 163.672 167.594 179.097 1.00 107.39 85 GLN B C 1
ATOM 3863 O O . GLN B 2 85 ? 162.807 168.393 178.711 1.00 107.39 85 GLN B O 1
ATOM 3869 N N . MET B 2 86 ? 164.056 167.479 180.372 1.00 110.37 86 MET B N 1
ATOM 3870 C CA . MET B 2 86 ? 163.430 168.296 181.449 1.00 110.37 86 MET B CA 1
ATOM 3871 C C . MET B 2 86 ? 164.181 169.584 181.821 1.00 110.37 86 MET B C 1
ATOM 3872 O O . MET B 2 86 ? 164.898 169.554 182.819 1.00 110.37 86 MET B O 1
ATOM 3877 N N . ASN B 2 87 ? 164.033 170.660 181.035 1.00 113.23 87 ASN B N 1
ATOM 3878 C CA . ASN B 2 87 ? 164.876 171.894 181.120 1.00 113.23 87 ASN B CA 1
ATOM 3879 C C . ASN B 2 87 ? 164.935 172.638 182.472 1.00 113.23 87 ASN B C 1
ATOM 3880 O O . ASN B 2 87 ? 166.042 173.066 182.836 1.00 113.23 87 ASN B O 1
ATOM 3885 N N . SER B 2 88 ? 163.837 172.811 183.206 1.00 116.40 88 SER B N 1
ATOM 3886 C CA . SER B 2 88 ? 163.915 173.645 184.445 1.00 116.40 88 SER B CA 1
ATOM 3887 C C . SER B 2 88 ? 163.306 172.848 185.590 1.00 116.40 88 SER B C 1
ATOM 3888 O O . SER B 2 88 ? 162.186 173.170 186.014 1.00 116.40 88 SER B O 1
ATOM 3891 N N . LEU B 2 89 ? 164.047 171.862 186.081 1.00 117.11 89 LEU B N 1
ATOM 3892 C CA . LEU B 2 89 ? 163.454 170.918 187.062 1.00 117.11 89 LEU B CA 1
ATOM 3893 C C . LEU B 2 89 ? 163.140 171.536 188.426 1.00 117.11 89 LEU B C 1
ATOM 3894 O O . LEU B 2 89 ? 163.986 172.272 188.953 1.00 117.11 89 LEU B O 1
ATOM 3899 N N . ARG B 2 90 ? 161.974 171.211 188.994 1.00 115.85 90 ARG B N 1
ATOM 3900 C CA . ARG B 2 90 ? 161.602 171.722 190.343 1.00 115.85 90 ARG B CA 1
ATOM 3901 C C . ARG B 2 90 ? 161.737 170.592 191.370 1.00 115.85 90 ARG B C 1
ATOM 3902 O O . ARG B 2 90 ? 161.785 169.420 190.952 1.00 115.85 90 ARG B O 1
ATOM 3910 N N . ALA B 2 91 ? 161.797 170.935 192.662 1.00 117.65 91 ALA B N 1
ATOM 3911 C CA . ALA B 2 91 ? 161.983 169.901 193.709 1.00 117.65 91 ALA B CA 1
ATOM 3912 C C . ALA B 2 91 ? 160.771 168.962 193.684 1.00 117.65 91 ALA B C 1
ATOM 3913 O O . ALA B 2 91 ? 160.843 167.899 194.330 1.00 117.65 91 ALA B O 1
ATOM 3915 N N . GLU B 2 92 ? 159.707 169.332 192.966 1.00 118.42 92 GLU B N 1
ATOM 3916 C CA . GLU B 2 92 ? 158.482 168.498 192.937 1.00 118.42 92 GLU B CA 1
ATOM 3917 C C . GLU B 2 92 ? 158.452 167.676 191.621 1.00 118.42 92 GLU B C 1
ATOM 3918 O O . GLU B 2 92 ? 157.410 167.154 191.231 1.00 118.42 92 GLU B O 1
ATOM 3924 N N . ASP B 2 93 ? 159.615 167.615 190.982 1.00 114.67 93 ASP B N 1
ATOM 3925 C CA . ASP B 2 93 ? 159.796 166.857 189.720 1.00 114.67 93 ASP B CA 1
ATOM 3926 C C . ASP B 2 93 ? 160.672 165.678 190.155 1.00 114.67 93 ASP B C 1
ATOM 3927 O O . ASP B 2 93 ? 161.085 164.909 189.278 1.00 114.67 93 ASP B O 1
ATOM 3932 N N . THR B 2 94 ? 160.927 165.550 191.448 1.00 114.98 94 THR B N 1
ATOM 3933 C CA . THR B 2 94 ? 161.698 164.393 191.950 1.00 114.98 94 THR B CA 1
ATOM 3934 C C . THR B 2 94 ? 160.741 163.208 191.918 1.00 114.98 94 THR B C 1
ATOM 3935 O O . THR B 2 94 ? 159.691 163.307 192.570 1.00 114.98 94 THR B O 1
ATOM 3939 N N . ALA B 2 95 ? 161.084 162.158 191.167 1.00 109.94 95 ALA B N 1
ATOM 3940 C CA . ALA B 2 95 ? 160.165 161.009 191.026 1.00 109.94 95 ALA B CA 1
ATOM 3941 C C . ALA B 2 95 ? 160.783 159.860 190.244 1.00 109.94 95 ALA B C 1
ATOM 3942 O O . ALA B 2 95 ? 161.924 159.974 189.809 1.00 109.94 95 ALA B O 1
ATOM 3944 N N . VAL B 2 96 ? 160.047 158.763 190.148 1.00 107.83 96 VAL B N 1
ATOM 3945 C CA . VAL B 2 96 ? 160.496 157.615 189.324 1.00 107.83 96 VAL B CA 1
ATOM 3946 C C . VAL B 2 96 ? 159.830 157.759 187.958 1.00 107.83 96 VAL B C 1
ATOM 3947 O O . VAL B 2 96 ? 158.610 157.634 187.882 1.00 107.83 96 VAL B O 1
ATOM 3951 N N . TYR B 2 97 ? 160.620 158.064 186.937 1.00 106.08 97 TYR B N 1
ATOM 3952 C CA . TYR B 2 97 ? 160.110 158.270 185.566 1.00 106.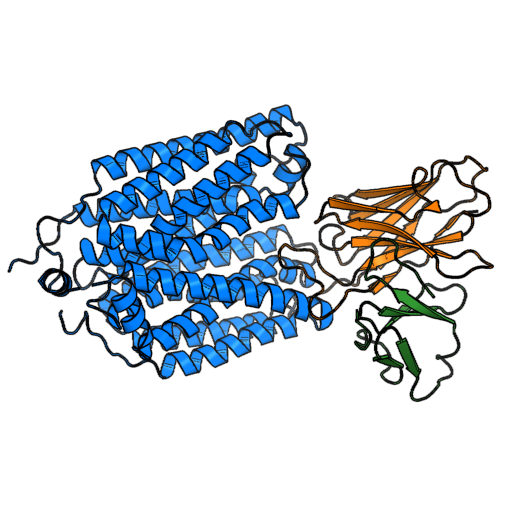08 97 TYR B CA 1
ATOM 3953 C C . TYR B 2 97 ? 160.065 156.936 184.876 1.00 106.08 97 TYR B C 1
ATOM 3954 O O . TYR B 2 97 ? 161.100 156.292 184.740 1.00 106.08 97 TYR B O 1
ATOM 3963 N N . TYR B 2 98 ? 158.852 156.487 184.562 1.00 102.48 98 TYR B N 1
ATOM 3964 C CA . TYR B 2 98 ? 158.629 155.194 183.877 1.00 102.48 98 TYR B CA 1
ATOM 3965 C C . TYR B 2 98 ? 158.203 155.439 182.430 1.00 102.48 98 TYR B C 1
ATOM 3966 O O . TYR B 2 98 ? 157.329 156.289 182.198 1.00 102.48 98 TYR B O 1
ATOM 3975 N N . CYS B 2 99 ? 158.794 154.730 181.469 1.00 94.14 99 CYS B N 1
ATOM 3976 C CA . CYS B 2 99 ? 158.400 154.838 180.035 1.00 94.14 99 CYS B CA 1
ATOM 3977 C C . CYS B 2 99 ? 157.534 153.627 179.662 1.00 94.14 99 CYS B C 1
ATOM 3978 O O . CYS B 2 99 ? 158.005 152.499 179.849 1.00 94.14 99 CYS B O 1
ATOM 3981 N N . ALA B 2 100 ? 156.311 153.854 179.180 1.00 79.16 100 ALA B N 1
ATOM 3982 C CA . ALA B 2 100 ? 155.372 152.756 178.850 1.00 79.16 100 ALA B CA 1
ATOM 3983 C C . ALA B 2 100 ? 155.028 152.783 177.356 1.00 79.16 100 ALA B C 1
ATOM 3984 O O . ALA B 2 100 ? 155.390 153.739 176.686 1.00 79.16 100 ALA B O 1
ATOM 3986 N N . ARG B 2 101 ? 154.297 151.778 176.881 1.00 65.52 101 ARG B N 1
ATOM 3987 C CA . ARG B 2 101 ? 153.946 151.733 175.444 1.00 65.52 101 ARG B CA 1
ATOM 3988 C C . ARG B 2 101 ? 152.433 151.586 175.335 1.00 65.52 101 ARG B C 1
ATOM 3989 O O . ARG B 2 101 ? 151.874 150.864 176.150 1.00 65.52 101 ARG B O 1
ATOM 3997 N N . SER B 2 102 ? 151.816 152.190 174.328 1.00 51.49 102 SER B N 1
ATOM 3998 C CA . SER B 2 102 ? 150.377 151.946 174.100 1.00 51.49 102 SER B CA 1
ATOM 3999 C C . SER B 2 102 ? 150.193 150.618 173.357 1.00 51.49 102 SER B C 1
ATOM 4000 O O . SER B 2 102 ? 151.067 150.271 172.560 1.00 51.49 102 SER B O 1
ATOM 4003 N N . SER B 2 103 ? 149.085 149.981 173.621 1.00 48.47 103 SER B N 1
ATOM 4004 C CA . SER B 2 103 ? 148.697 148.712 173.022 1.00 48.47 103 SER B CA 1
ATOM 4005 C C . SER B 2 103 ? 148.431 148.851 171.536 1.00 48.47 103 SER B C 1
ATOM 4006 O O . SER B 2 103 ? 148.560 147.852 170.852 1.00 48.47 103 SER B O 1
ATOM 4009 N N . ARG B 2 104 ? 148.080 150.053 171.069 1.00 50.00 104 ARG B N 1
ATOM 4010 C CA . ARG B 2 104 ? 147.645 150.220 169.656 1.00 50.00 104 ARG B CA 1
ATOM 4011 C C . ARG B 2 104 ? 148.805 150.372 168.671 1.00 50.00 104 ARG B C 1
ATOM 4012 O O . ARG B 2 104 ? 149.638 151.277 168.875 1.00 50.00 104 ARG B O 1
ATOM 4020 N N . TYR B 2 105 ? 148.841 149.529 167.635 1.00 50.00 105 TYR B N 1
ATOM 4021 C CA . TYR B 2 105 ? 149.828 149.696 166.564 1.00 50.00 105 TYR B CA 1
ATOM 4022 C C . TYR B 2 105 ? 149.317 150.789 165.632 1.00 50.00 105 TYR B C 1
ATOM 4023 O O . TYR B 2 105 ? 148.185 150.718 165.202 1.00 50.00 105 TYR B O 1
ATOM 4032 N N . GLU B 2 106 ? 150.152 151.776 165.332 1.00 50.00 106 GLU B N 1
ATOM 4033 C CA . GLU B 2 106 ? 149.655 152.895 164.513 1.00 50.00 106 GLU B CA 1
ATOM 4034 C C . GLU B 2 106 ? 149.908 152.713 163.033 1.00 50.00 106 GLU B C 1
ATOM 4035 O O . GLU B 2 106 ? 151.048 152.530 162.647 1.00 50.00 106 GLU B O 1
ATOM 4041 N N . PHE B 2 107 ? 148.851 152.803 162.271 1.00 50.00 107 PHE B N 1
ATOM 4042 C CA . PHE B 2 107 ? 148.832 152.573 160.819 1.00 50.00 107 PHE B CA 1
ATOM 4043 C C . PHE B 2 107 ? 147.636 153.401 160.377 1.00 50.00 107 PHE B C 1
ATOM 4044 O O . PHE B 2 107 ? 146.991 153.948 161.244 1.00 50.00 107 PHE B O 1
ATOM 4052 N N . PHE B 2 108 ? 147.383 153.502 159.094 1.00 50.00 108 PHE B N 1
ATOM 4053 C CA . PHE B 2 108 ? 146.329 154.384 158.575 1.00 50.00 108 PHE B CA 1
ATOM 4054 C C . PHE B 2 108 ? 144.973 153.967 159.146 1.00 50.00 108 PHE B C 1
ATOM 4055 O O . PHE B 2 108 ? 144.227 154.879 159.474 1.00 50.00 108 PHE B O 1
ATOM 4063 N N . TYR B 2 109 ? 144.690 152.687 159.294 1.00 50.00 109 TYR B N 1
ATOM 4064 C CA . TYR B 2 109 ? 143.348 152.194 159.694 1.00 50.00 109 TYR B CA 1
ATOM 4065 C C . TYR B 2 109 ? 143.255 152.035 161.193 1.00 50.00 109 TYR B C 1
ATOM 4066 O O . TYR B 2 109 ? 142.216 151.582 161.605 1.00 50.00 109 TYR B O 1
ATOM 4075 N N . SER B 2 110 ? 144.266 152.431 161.957 1.00 50.00 110 SER B N 1
ATOM 4076 C CA . SER B 2 110 ? 144.280 152.369 163.437 1.00 50.00 110 SER B CA 1
ATOM 4077 C C . SER B 2 110 ? 143.168 153.229 164.023 1.00 50.00 110 SER B C 1
ATOM 4078 O O . SER B 2 110 ? 142.881 154.282 163.493 1.00 50.00 110 SER B O 1
ATOM 4081 N N . ASN B 2 111 ? 142.511 152.718 165.045 1.00 50.00 111 ASN B N 1
ATOM 4082 C CA . ASN B 2 111 ? 141.304 153.379 165.579 1.00 50.00 111 ASN B CA 1
ATOM 4083 C C . ASN B 2 111 ? 141.077 152.910 167.004 1.00 50.00 111 ASN B C 1
ATOM 4084 O O . ASN B 2 111 ? 141.720 151.936 167.370 1.00 50.00 111 ASN B O 1
ATOM 4089 N N . SER B 2 112 ? 140.253 153.597 167.777 1.00 50.00 112 SER B N 1
ATOM 4090 C CA . SER B 2 112 ? 139.844 153.194 169.148 1.00 50.00 112 SER B CA 1
ATOM 4091 C C . SER B 2 112 ? 138.389 152.749 169.125 1.00 50.00 112 SER B C 1
ATOM 4092 O O . SER B 2 112 ? 137.736 152.843 170.149 1.00 50.00 112 SER B O 1
ATOM 4095 N N . TRP B 2 113 ? 137.915 152.269 167.994 1.00 50.00 113 TRP B N 1
ATOM 4096 C CA . TRP B 2 113 ? 136.471 152.019 167.829 1.00 50.00 113 TRP B CA 1
ATOM 4097 C C . TRP B 2 113 ? 135.891 150.846 168.638 1.00 50.00 113 TRP B C 1
ATOM 4098 O O . TRP B 2 113 ? 134.739 151.018 169.054 1.00 50.00 113 TRP B O 1
ATOM 4109 N N . TRP B 2 114 ? 136.584 149.736 168.871 1.00 50.00 114 TRP B N 1
ATOM 4110 C CA . TRP B 2 114 ? 136.023 148.711 169.768 1.00 50.00 114 TRP B CA 1
ATOM 4111 C C . TRP B 2 114 ? 136.801 148.767 171.029 1.00 50.00 114 TRP B C 1
ATOM 4112 O O . TRP B 2 114 ? 136.294 148.774 172.133 1.00 50.00 114 TRP B O 1
ATOM 4123 N N . TYR B 2 115 ? 138.119 148.666 170.839 1.00 50.00 115 TYR B N 1
ATOM 4124 C CA . TYR B 2 115 ? 139.015 148.584 172.014 1.00 50.00 115 TYR B CA 1
ATOM 4125 C C . TYR B 2 115 ? 139.859 149.824 172.143 1.00 50.00 115 TYR B C 1
ATOM 4126 O O . TYR B 2 115 ? 140.644 150.139 171.223 1.00 50.00 115 TYR B O 1
ATOM 4135 N N . TRP B 2 116 ? 139.703 150.524 173.261 1.00 50.00 116 TRP B N 1
ATOM 4136 C CA . TRP B 2 116 ? 140.553 151.654 173.558 1.00 50.00 116 TRP B CA 1
ATOM 4137 C C . TRP B 2 116 ? 141.883 151.110 174.033 1.00 50.00 116 TRP B C 1
ATOM 4138 O O . TRP B 2 116 ? 141.921 150.238 174.875 1.00 50.00 116 TRP B O 1
ATOM 4149 N N . PRO B 2 117 ? 142.995 151.603 173.463 1.00 50.00 117 PRO B N 1
ATOM 4150 C CA . PRO B 2 117 ? 144.283 151.130 173.835 1.00 50.00 117 PRO B CA 1
ATOM 4151 C C . PRO B 2 117 ? 144.599 151.482 175.291 1.00 50.00 117 PRO B C 1
ATOM 4152 O O . PRO B 2 117 ? 143.971 152.333 175.835 1.00 50.00 117 PRO B O 1
ATOM 4156 N N . ALA B 2 118 ? 145.573 150.830 175.887 1.00 50.00 118 ALA B N 1
ATOM 4157 C CA . ALA B 2 118 ? 146.092 151.112 177.239 1.00 50.00 118 ALA B CA 1
ATOM 4158 C C . ALA B 2 118 ? 147.617 151.071 177.222 1.00 50.00 118 ALA B C 1
ATOM 4159 O O . ALA B 2 118 ? 148.183 150.840 176.158 1.00 50.00 118 ALA B O 1
ATOM 4161 N N . MET B 2 119 ? 148.252 151.292 178.371 1.00 50.00 119 MET B N 1
ATOM 4162 C CA . MET B 2 119 ? 149.738 151.269 178.466 1.00 50.00 119 MET B CA 1
ATOM 4163 C C . MET B 2 119 ? 150.203 149.831 178.704 1.00 50.00 119 MET B C 1
ATOM 4164 O O . MET B 2 119 ? 150.327 149.448 179.864 1.00 50.00 119 MET B O 1
ATOM 4169 N N . ASP B 2 120 ? 150.462 149.079 177.628 1.00 50.00 120 ASP B N 1
ATOM 4170 C CA . ASP B 2 120 ? 150.794 147.626 177.682 1.00 50.00 120 ASP B CA 1
ATOM 4171 C C . ASP B 2 120 ? 152.079 147.277 178.428 1.00 50.00 120 ASP B C 1
ATOM 4172 O O . ASP B 2 120 ? 152.000 146.497 179.377 1.00 50.00 120 ASP B O 1
ATOM 4177 N N . TYR B 2 121 ? 153.210 147.783 177.968 1.00 50.00 121 TYR B N 1
ATOM 4178 C CA . TYR B 2 121 ? 154.506 147.394 178.550 1.00 50.00 121 TYR B CA 1
ATOM 4179 C C . TYR B 2 121 ? 155.081 148.600 179.229 1.00 50.00 121 TYR B C 1
ATOM 4180 O O . TYR B 2 121 ? 154.911 149.702 178.700 1.00 50.00 121 TYR B O 1
ATOM 4189 N N . TRP B 2 122 ? 155.787 148.394 180.335 1.00 50.00 122 TRP B N 1
ATOM 4190 C CA . TRP B 2 122 ? 156.317 149.508 181.146 1.00 50.00 122 TRP B CA 1
ATOM 4191 C C . TRP B 2 122 ? 157.791 149.246 181.384 1.00 50.00 122 TRP B C 1
ATOM 4192 O O . TRP B 2 122 ? 158.211 148.086 181.234 1.00 50.00 122 TRP B O 1
ATOM 4203 N N . GLY B 2 123 ? 158.570 150.290 181.647 1.00 50.00 123 GLY B N 1
ATOM 4204 C CA . GLY B 2 123 ? 159.983 150.076 182.009 1.00 50.00 123 GLY B CA 1
ATOM 4205 C C . GLY B 2 123 ? 160.148 149.937 183.513 1.00 50.00 123 GLY B C 1
ATOM 4206 O O . GLY B 2 123 ? 159.164 150.158 184.222 1.00 50.00 123 GLY B O 1
ATOM 4207 N N . GLN B 2 124 ? 161.350 149.602 183.988 1.00 50.00 124 GLN B N 1
ATOM 4208 C CA . GLN B 2 124 ? 161.613 149.419 185.437 1.00 50.00 124 GLN B CA 1
ATOM 4209 C C . GLN B 2 124 ? 161.521 150.765 186.154 1.00 50.00 124 GLN B C 1
ATOM 4210 O O . GLN B 2 124 ? 160.955 150.799 187.251 1.00 50.00 124 GLN B O 1
ATOM 4216 N N . GLY B 2 125 ? 162.030 151.791 185.501 1.00 50.00 125 GLY B N 1
ATOM 4217 C CA . GLY B 2 125 ? 161.983 153.171 185.998 1.00 50.00 125 GLY B CA 1
ATOM 4218 C C . GLY B 2 125 ? 163.402 153.676 186.067 1.00 50.00 125 GLY B C 1
ATOM 4219 O O . GLY B 2 125 ? 164.311 152.860 186.024 1.00 50.00 125 GLY B O 1
ATOM 4220 N N . THR B 2 126 ? 163.590 154.975 186.103 1.00 50.00 126 THR B N 1
ATOM 4221 C CA . THR B 2 126 ? 164.901 155.605 186.381 1.00 50.00 126 THR B CA 1
ATOM 4222 C C . THR B 2 126 ? 164.481 156.775 187.275 1.00 50.00 126 THR B C 1
ATOM 4223 O O . THR B 2 126 ? 163.422 157.336 186.975 1.00 50.00 126 THR B O 1
ATOM 4227 N N . LEU B 2 127 ? 165.162 156.948 188.412 1.00 50.00 127 LEU B N 1
ATOM 4228 C CA . LEU B 2 127 ? 164.740 157.966 189.410 1.00 50.00 127 LEU B CA 1
ATOM 4229 C C . LEU B 2 127 ? 165.427 159.295 189.129 1.00 50.00 127 LEU B C 1
ATOM 4230 O O . LEU B 2 127 ? 166.620 159.276 188.798 1.00 50.00 127 LEU B O 1
ATOM 4235 N N . VAL B 2 128 ? 164.680 160.389 189.218 1.00 50.00 128 VAL B N 1
ATOM 4236 C CA . VAL B 2 128 ? 165.311 161.726 189.074 1.00 50.00 128 VAL B CA 1
ATOM 4237 C C . VAL B 2 128 ? 165.074 162.447 190.399 1.00 50.00 128 VAL B C 1
ATOM 4238 O O . VAL B 2 128 ? 163.916 162.479 190.835 1.00 50.00 128 VAL B O 1
ATOM 4242 N N . THR B 2 129 ? 166.129 163.002 191.000 1.00 50.00 129 THR B N 1
ATOM 4243 C CA . THR B 2 129 ? 166.003 163.659 192.330 1.00 50.00 129 THR B CA 1
ATOM 4244 C C . THR B 2 129 ? 166.402 165.135 192.223 1.00 50.00 129 THR B C 1
ATOM 4245 O O . THR B 2 129 ? 167.040 165.472 191.216 1.00 50.00 129 THR B O 1
ATOM 4249 N N . SER C 3 31 ? 133.989 157.323 177.876 1.00 64.62 31 SER D N 1
ATOM 4250 C CA . SER C 3 31 ? 133.620 156.121 177.091 1.00 64.62 31 SER D CA 1
ATOM 4251 C C . SER C 3 31 ? 134.051 154.869 177.840 1.00 64.62 31 SER D C 1
ATOM 4252 O O . SER C 3 31 ? 133.667 154.720 179.007 1.00 64.62 31 SER D O 1
ATOM 4255 N N . SER C 3 32 ? 134.810 154.013 177.185 1.00 63.32 32 SER D N 1
ATOM 4256 C CA . SER C 3 32 ? 135.300 152.746 177.753 1.00 63.32 32 SER D CA 1
ATOM 4257 C C . SER C 3 32 ? 136.819 152.836 177.776 1.00 63.32 32 SER D C 1
ATOM 4258 O O . SER C 3 32 ? 137.467 151.799 177.786 1.00 63.32 32 SER D O 1
ATOM 4261 N N . ALA C 3 33 ? 137.352 154.051 177.773 1.00 65.71 33 ALA D N 1
ATOM 4262 C CA . ALA C 3 33 ? 138.803 154.277 177.837 1.00 65.71 33 ALA D CA 1
ATOM 4263 C C . ALA C 3 33 ? 139.266 154.258 179.292 1.00 65.71 33 ALA D C 1
ATOM 4264 O O . ALA C 3 33 ? 139.810 155.273 179.728 1.00 65.71 33 ALA D O 1
ATOM 4266 N N . VAL C 3 34 ? 139.021 153.158 180.018 1.00 73.88 34 VAL D N 1
ATOM 4267 C CA . VAL C 3 34 ? 139.531 153.033 181.419 1.00 73.88 34 VAL D CA 1
ATOM 4268 C C . VAL C 3 34 ? 140.433 151.815 181.538 1.00 73.88 34 VAL D C 1
ATOM 4269 O O . VAL C 3 34 ? 140.061 150.752 181.044 1.00 73.88 34 VAL D O 1
ATOM 4273 N N . ALA C 3 35 ? 141.607 152.014 182.136 1.00 89.21 35 ALA D N 1
ATOM 4274 C CA . ALA C 3 35 ? 142.567 150.920 182.337 1.00 89.21 35 ALA D CA 1
ATOM 4275 C C . ALA C 3 35 ? 142.845 150.770 183.818 1.00 89.21 35 ALA D C 1
ATOM 4276 O O . ALA C 3 35 ? 143.010 151.787 184.488 1.00 89.21 35 ALA D O 1
ATOM 4278 N N . TRP C 3 36 ? 142.961 149.519 184.274 1.00 102.04 36 TRP D N 1
ATOM 4279 C CA . TRP C 3 36 ? 143.274 149.223 185.691 1.00 102.04 36 TRP D CA 1
ATOM 4280 C C . TRP C 3 36 ? 144.692 148.693 185.781 1.00 102.04 36 TRP D C 1
ATOM 4281 O O . TRP C 3 36 ? 144.996 147.701 185.105 1.00 102.04 36 TRP D O 1
ATOM 4292 N N . TYR C 3 37 ? 145.541 149.376 186.534 1.00 99.87 37 TYR D N 1
ATOM 4293 C CA . TYR C 3 37 ? 146.957 148.958 186.633 1.00 99.87 37 TYR D CA 1
ATOM 4294 C C . TYR C 3 37 ? 147.131 148.397 188.019 1.00 99.87 37 TYR D C 1
ATOM 4295 O O . TYR C 3 37 ? 146.355 148.780 188.909 1.00 99.87 37 TYR D O 1
ATOM 4304 N N . GLN C 3 38 ? 148.106 147.512 188.210 1.00 108.91 38 GLN D N 1
ATOM 4305 C CA . GLN C 3 38 ? 148.470 147.039 189.569 1.00 108.91 38 GLN D CA 1
ATOM 4306 C C . GLN C 3 38 ? 149.937 147.372 189.833 1.00 108.91 38 GLN D C 1
ATOM 4307 O O . GLN C 3 38 ? 150.789 146.918 189.052 1.00 108.91 38 GLN D O 1
ATOM 4313 N N . GLN C 3 39 ? 150.231 148.087 190.918 1.00 111.80 39 GLN D N 1
ATOM 4314 C CA . GLN C 3 39 ? 151.654 148.352 191.234 1.00 111.80 39 GLN D CA 1
ATOM 4315 C C . GLN C 3 39 ? 152.013 147.742 192.585 1.00 111.80 39 GLN D C 1
ATOM 4316 O O . GLN C 3 39 ? 151.324 148.044 193.572 1.00 111.80 39 GLN D O 1
ATOM 4322 N N . LYS C 3 40 ? 153.024 146.880 192.607 1.00 115.23 40 LYS D N 1
ATOM 4323 C CA . LYS C 3 40 ? 153.528 146.357 193.899 1.00 115.23 40 LYS D CA 1
ATOM 4324 C C . LYS C 3 40 ? 154.736 147.229 194.222 1.00 115.23 40 LYS D C 1
ATOM 4325 O O . LYS C 3 40 ? 155.378 147.690 193.272 1.00 115.23 40 LYS D O 1
ATOM 4331 N N . PRO C 3 41 ? 155.061 147.507 195.498 1.00 117.32 41 PRO D N 1
ATOM 4332 C CA . PRO C 3 41 ? 156.124 148.465 195.849 1.00 117.32 41 PRO D CA 1
ATOM 4333 C C . PRO C 3 41 ? 157.522 148.348 195.230 1.00 117.32 41 PRO D C 1
ATOM 4334 O O . PRO C 3 41 ? 158.138 147.326 195.405 1.00 117.32 41 PRO D O 1
ATOM 4338 N N . GLY C 3 42 ? 157.989 149.396 194.550 1.00 115.46 42 GLY D N 1
ATOM 4339 C CA . GLY C 3 42 ? 159.328 149.386 193.941 1.00 115.46 42 GLY D CA 1
ATOM 4340 C C . GLY C 3 42 ? 159.346 148.678 192.605 1.00 115.46 42 GLY D C 1
ATOM 4341 O O . GLY C 3 42 ? 160.442 148.371 192.117 1.00 115.46 42 GLY D O 1
ATOM 4342 N N . LYS C 3 43 ? 158.170 148.434 192.041 1.00 111.99 43 LYS D N 1
ATOM 4343 C CA . LYS C 3 43 ? 158.057 147.765 190.729 1.00 111.99 43 LYS D CA 1
ATOM 4344 C C . LYS C 3 43 ? 157.101 148.614 189.896 1.00 111.99 43 LYS D C 1
ATOM 4345 O O . LYS C 3 43 ? 156.397 149.437 190.488 1.00 111.99 43 LYS D O 1
ATOM 4351 N N . ALA C 3 44 ? 157.150 148.434 188.569 1.00 108.25 44 ALA D N 1
ATOM 4352 C CA . ALA C 3 44 ? 156.335 149.226 187.620 1.00 108.25 44 ALA D CA 1
ATOM 4353 C C . ALA C 3 44 ? 154.876 148.795 187.645 1.00 108.25 44 ALA D C 1
ATOM 4354 O O . ALA C 3 44 ? 154.595 147.646 188.016 1.00 108.25 44 ALA D O 1
ATOM 4356 N N . PRO C 3 45 ? 153.940 149.665 187.233 1.00 103.17 45 PRO D N 1
ATOM 4357 C CA . PRO C 3 45 ? 152.541 149.274 187.157 1.00 103.17 45 PRO D CA 1
ATOM 4358 C C . PRO C 3 45 ? 152.362 148.173 186.104 1.00 103.17 45 PRO D C 1
ATOM 4359 O O . PRO C 3 45 ? 153.054 148.191 185.115 1.00 103.17 45 PRO D O 1
ATOM 4363 N N . LYS C 3 46 ? 151.477 147.217 186.368 1.00 103.14 46 LYS D N 1
ATOM 4364 C CA . LYS C 3 46 ? 151.198 146.140 185.388 1.00 103.14 46 LYS D CA 1
ATOM 4365 C C . LYS C 3 46 ? 149.754 146.310 184.918 1.00 103.14 46 LYS D C 1
ATOM 4366 O O . LYS C 3 46 ? 148.913 146.625 185.764 1.00 103.14 46 LYS D O 1
ATOM 4372 N N . LEU C 3 47 ? 149.487 146.108 183.626 1.00 95.81 47 LEU D N 1
ATOM 4373 C CA . LEU C 3 47 ? 148.133 146.349 183.070 1.00 95.81 47 LEU D CA 1
ATOM 4374 C C . LEU C 3 47 ? 147.283 145.152 183.466 1.00 95.81 47 LEU D C 1
ATOM 4375 O O . LEU C 3 47 ? 147.663 144.036 183.146 1.00 95.81 47 LEU D O 1
ATOM 4380 N N . LEU C 3 48 ? 146.155 145.386 184.115 1.00 96.97 48 LEU D N 1
ATOM 4381 C CA . LEU C 3 48 ? 145.257 144.248 184.378 1.00 96.97 48 LEU D CA 1
ATOM 4382 C C . LEU C 3 48 ? 144.133 144.323 183.361 1.00 96.97 48 LEU D C 1
ATOM 4383 O O . LEU C 3 48 ? 143.977 143.390 182.564 1.00 96.97 48 LEU D O 1
ATOM 4388 N N . ILE C 3 49 ? 143.369 145.405 183.407 1.00 87.99 49 ILE D N 1
ATOM 4389 C CA . ILE C 3 49 ? 142.195 145.407 182.493 1.00 87.99 49 ILE D CA 1
ATOM 4390 C C . ILE C 3 49 ? 142.263 146.680 181.668 1.00 87.99 49 ILE D C 1
ATOM 4391 O O . ILE C 3 49 ? 142.745 147.670 182.208 1.00 87.99 49 ILE D O 1
ATOM 4396 N N . TYR C 3 50 ? 141.799 146.663 180.443 1.00 73.82 50 TYR D N 1
ATOM 4397 C CA . TYR C 3 50 ? 141.786 147.806 179.504 1.00 73.82 50 TYR D CA 1
ATOM 4398 C C . TYR C 3 50 ? 140.414 147.812 178.879 1.00 73.82 50 TYR D C 1
ATOM 4399 O O . TYR C 3 50 ? 139.655 146.858 179.093 1.00 73.82 50 TYR D O 1
ATOM 4408 N N . SER C 3 51 ? 140.146 148.757 178.003 1.00 65.86 51 SER D N 1
ATOM 4409 C CA . SER C 3 51 ? 138.850 148.916 177.298 1.00 65.86 51 SER D CA 1
ATOM 4410 C C . SER C 3 51 ? 137.698 148.658 178.276 1.00 65.86 51 SER D C 1
ATOM 4411 O O . SER C 3 51 ? 136.734 148.026 177.875 1.00 65.86 51 SER D O 1
ATOM 4414 N N . ALA C 3 52 ? 137.841 149.112 179.524 1.00 69.71 52 ALA D N 1
ATOM 4415 C CA . ALA C 3 52 ? 136.821 148.973 180.594 1.00 69.71 52 ALA D CA 1
ATOM 4416 C C . ALA C 3 52 ? 136.733 147.531 181.077 1.00 69.71 52 ALA D C 1
ATOM 4417 O O . ALA C 3 52 ? 136.904 147.304 182.270 1.00 69.71 52 ALA D O 1
ATOM 4419 N N . SER C 3 53 ? 136.478 146.600 180.173 1.00 75.30 53 SER D N 1
ATOM 4420 C CA . SER C 3 53 ? 136.205 145.215 180.591 1.00 75.30 53 SER D CA 1
ATOM 4421 C C . SER C 3 53 ? 137.212 144.261 179.992 1.00 75.30 53 SER D C 1
ATOM 4422 O O . SER C 3 53 ? 137.200 143.104 180.398 1.00 75.30 53 SER D O 1
ATOM 4425 N N . SER C 3 54 ? 137.976 144.700 179.009 1.00 78.95 54 SER D N 1
ATOM 4426 C CA . SER C 3 54 ? 138.871 143.691 178.385 1.00 78.95 54 SER D CA 1
ATOM 4427 C C . SER C 3 54 ? 140.125 143.324 179.183 1.00 78.95 54 SER D C 1
ATOM 4428 O O . SER C 3 54 ? 140.925 144.230 179.477 1.00 78.95 54 SER D O 1
ATOM 4431 N N . LEU C 3 55 ? 140.327 142.059 179.419 1.00 90.39 55 LEU D N 1
ATOM 4432 C CA . LEU C 3 55 ? 141.396 141.546 180.269 1.00 90.39 55 LEU D CA 1
ATOM 4433 C C . LEU C 3 55 ? 142.610 141.521 179.403 1.00 90.39 55 LEU D C 1
ATOM 4434 O O . LEU C 3 55 ? 142.490 141.135 178.264 1.00 90.39 55 LEU D O 1
ATOM 4439 N N . TYR C 3 56 ? 143.730 141.907 179.955 1.00 97.15 56 TYR D N 1
ATOM 4440 C CA . TYR C 3 56 ? 144.906 141.776 179.119 1.00 97.15 56 TYR D CA 1
ATOM 4441 C C . TYR C 3 56 ? 145.460 140.348 179.257 1.00 97.15 56 TYR D C 1
ATOM 4442 O O . TYR C 3 56 ? 145.342 139.777 180.327 1.00 97.15 56 TYR D O 1
ATOM 4451 N N . SER C 3 57 ? 146.004 139.866 178.152 1.00 101.30 57 SER D N 1
ATOM 4452 C CA . SER C 3 57 ? 146.685 138.578 178.043 1.00 101.30 57 SER D CA 1
ATOM 4453 C C . SER C 3 57 ? 147.625 138.331 179.197 1.00 101.30 57 SER D C 1
ATOM 4454 O O . SER C 3 57 ? 148.526 139.120 179.378 1.00 101.30 57 SER D O 1
ATOM 4457 N N . GLY C 3 58 ? 147.420 137.231 179.908 1.00 103.39 58 GLY D N 1
ATOM 4458 C CA . GLY C 3 58 ? 148.293 136.821 181.008 1.00 103.39 58 GLY D CA 1
ATOM 4459 C C . GLY C 3 58 ? 147.722 137.207 182.343 1.00 103.39 58 GLY D C 1
ATOM 4460 O O . GLY C 3 58 ? 148.264 136.758 183.362 1.00 103.39 58 GLY D O 1
ATOM 4461 N N . VAL C 3 59 ? 146.670 138.011 182.348 1.00 104.77 59 VAL D N 1
ATOM 4462 C CA . VAL C 3 59 ? 146.203 138.533 183.652 1.00 104.77 59 VAL D CA 1
ATOM 4463 C C . VAL C 3 59 ? 145.318 137.472 184.299 1.00 104.77 59 VAL D C 1
ATOM 4464 O O . VAL C 3 59 ? 144.417 136.974 183.623 1.00 104.77 59 VAL D O 1
ATOM 4468 N N . PRO C 3 60 ? 145.550 137.076 185.568 1.00 106.72 60 PRO D N 1
ATOM 4469 C CA . PRO C 3 60 ? 144.648 136.114 186.154 1.00 106.72 60 PRO D CA 1
ATOM 4470 C C . PRO C 3 60 ? 143.162 136.394 185.935 1.00 106.72 60 PRO D C 1
ATOM 4471 O O . PRO C 3 60 ? 142.782 137.541 185.900 1.00 106.72 60 PRO D O 1
ATOM 4475 N N . SER C 3 61 ? 142.370 135.349 185.709 1.00 50.00 61 SER D N 1
ATOM 4476 C CA . SER C 3 61 ? 140.945 135.561 185.348 1.00 50.00 61 SER D CA 1
ATOM 4477 C C . SER C 3 61 ? 140.109 136.016 186.546 1.00 50.00 61 SER D C 1
ATOM 4478 O O . SER C 3 61 ? 138.949 136.389 186.325 1.00 50.00 61 SER D O 1
ATOM 4481 N N . ARG C 3 62 ? 140.676 136.010 187.754 1.00 50.00 62 ARG D N 1
ATOM 4482 C CA . ARG C 3 62 ? 139.924 136.529 188.926 1.00 50.00 62 ARG D CA 1
ATOM 4483 C C . ARG C 3 62 ? 139.639 138.010 188.674 1.00 50.00 62 ARG D C 1
ATOM 4484 O O . ARG C 3 62 ? 138.508 138.448 188.946 1.00 50.00 62 ARG D O 1
ATOM 4492 N N . PHE C 3 63 ? 140.620 138.729 188.128 1.00 50.00 63 PHE D N 1
ATOM 4493 C CA . PHE C 3 63 ? 140.438 140.168 187.821 1.00 50.00 63 PHE D CA 1
ATOM 4494 C C . PHE C 3 63 ? 139.437 140.333 186.680 1.00 50.00 63 PHE D C 1
ATOM 4495 O O . PHE C 3 63 ? 139.560 139.611 185.683 1.00 50.00 63 PHE D O 1
ATOM 4503 N N . SER C 3 64 ? 138.479 141.239 186.836 1.00 50.00 64 SER D N 1
ATOM 4504 C CA . SER C 3 64 ? 137.471 141.538 185.811 1.00 50.00 64 SER D CA 1
ATOM 4505 C C . SER C 3 64 ? 136.980 142.966 186.026 1.00 50.00 64 SER D C 1
ATOM 4506 O O . SER C 3 64 ? 136.833 143.335 187.183 1.00 50.00 64 SER D O 1
ATOM 4509 N N . GLY C 3 65 ? 136.786 143.745 184.962 1.00 50.00 65 GLY D N 1
ATOM 4510 C CA . GLY C 3 65 ? 136.341 145.146 185.097 1.00 50.00 65 GLY D CA 1
ATOM 4511 C C . GLY C 3 65 ? 134.998 145.392 184.439 1.00 50.00 65 GLY D C 1
ATOM 4512 O O . GLY C 3 65 ? 134.695 144.698 183.465 1.00 50.00 65 GLY D O 1
ATOM 4513 N N . SER C 3 66 ? 134.223 146.345 184.966 1.00 50.00 66 SER D N 1
ATOM 4514 C CA . SER C 3 66 ? 132.870 146.628 184.421 1.00 50.00 66 SER D CA 1
ATOM 4515 C C . SER C 3 66 ? 132.709 148.135 184.198 1.00 50.00 66 SER D C 1
ATOM 4516 O O . SER C 3 66 ? 133.310 148.912 184.966 1.00 50.00 66 SER D O 1
ATOM 4519 N N . ARG C 3 67 ? 131.940 148.518 183.187 1.00 50.00 67 ARG D N 1
ATOM 4520 C CA . ARG C 3 67 ? 131.666 149.958 182.977 1.00 50.00 67 ARG D CA 1
ATOM 4521 C C . ARG C 3 67 ? 130.169 150.075 183.232 1.00 50.00 67 ARG D C 1
ATOM 4522 O O . ARG C 3 67 ? 129.440 149.118 182.933 1.00 50.00 67 ARG D O 1
ATOM 4530 N N . SER C 3 68 ? 129.780 151.194 183.853 1.00 50.00 68 SER D N 1
ATOM 4531 C CA . SER C 3 68 ? 128.358 151.556 184.055 1.00 50.00 68 SER D CA 1
ATOM 4532 C C . SER C 3 68 ? 128.251 153.080 183.998 1.00 50.00 68 SER D C 1
ATOM 4533 O O . SER C 3 68 ? 128.283 153.700 185.061 1.00 50.00 68 SER D O 1
ATOM 4536 N N . GLY C 3 69 ? 128.161 153.664 182.803 1.00 50.00 69 GLY D N 1
ATOM 4537 C CA . GLY C 3 69 ? 128.268 155.130 182.630 1.00 50.00 69 GLY D CA 1
ATOM 4538 C C . GLY C 3 69 ? 129.657 155.637 182.976 1.00 50.00 69 GLY D C 1
ATOM 4539 O O . GLY C 3 69 ? 130.626 155.025 182.505 1.00 50.00 69 GLY D O 1
ATOM 4540 N N . THR C 3 70 ? 129.760 156.700 183.776 1.00 50.00 70 THR D N 1
ATOM 4541 C CA . THR C 3 70 ? 131.070 157.274 184.180 1.00 50.00 70 THR D CA 1
ATOM 4542 C C . THR C 3 70 ? 131.564 156.533 185.423 1.00 50.00 70 THR D C 1
ATOM 4543 O O . THR C 3 70 ? 132.476 157.048 186.072 1.00 50.00 70 THR D O 1
ATOM 4547 N N . ASP C 3 71 ? 131.003 155.363 185.710 1.00 50.00 71 ASP D N 1
ATOM 4548 C CA . ASP C 3 71 ? 131.368 154.518 186.875 1.00 50.00 71 ASP D CA 1
ATOM 4549 C C . ASP C 3 71 ? 132.089 153.244 186.465 1.00 50.00 71 ASP D C 1
ATOM 4550 O O . ASP C 3 71 ? 131.522 152.487 185.667 1.00 50.00 71 ASP D O 1
ATOM 4555 N N . PHE C 3 72 ? 133.204 152.919 187.090 1.00 50.00 72 PHE D N 1
ATOM 4556 C CA . PHE C 3 72 ? 134.022 151.798 186.614 1.00 50.00 72 PHE D CA 1
ATOM 4557 C C . PHE C 3 72 ? 134.464 150.938 187.781 1.00 50.00 72 PHE D C 1
ATOM 4558 O O . PHE C 3 72 ? 135.041 151.458 188.724 1.00 50.00 72 PHE D O 1
ATOM 4566 N N . THR C 3 73 ? 134.270 149.647 187.678 1.00 50.00 73 THR D N 1
ATOM 4567 C CA . THR C 3 73 ? 134.526 148.790 188.845 1.00 50.00 73 THR D CA 1
ATOM 4568 C C . THR C 3 73 ? 135.466 147.645 188.518 1.00 50.00 73 THR D C 1
ATOM 4569 O O . THR C 3 73 ? 135.178 146.917 187.578 1.00 50.00 73 THR D O 1
ATOM 4573 N N . LEU C 3 74 ? 136.532 147.488 189.287 1.00 50.00 74 LEU D N 1
ATOM 4574 C CA . LEU C 3 74 ? 137.479 146.358 189.128 1.00 50.00 74 LEU D CA 1
ATOM 4575 C C . LEU C 3 74 ? 137.111 145.332 190.185 1.00 50.00 74 LEU D C 1
ATOM 4576 O O . LEU C 3 74 ? 136.750 145.741 191.297 1.00 50.00 74 LEU D O 1
ATOM 4581 N N . THR C 3 75 ? 137.189 144.058 189.860 1.00 50.00 75 THR D N 1
ATOM 4582 C CA . THR C 3 75 ? 136.764 143.043 190.837 1.00 50.00 75 THR D CA 1
ATOM 4583 C C . THR C 3 75 ? 137.796 141.929 190.862 1.00 50.00 75 THR D C 1
ATOM 4584 O O . THR C 3 75 ? 138.091 141.410 189.791 1.00 50.00 75 THR D O 1
ATOM 4588 N N . ILE C 3 76 ? 138.254 141.509 192.038 1.00 50.00 76 ILE D N 1
ATOM 4589 C CA . ILE C 3 76 ? 139.112 140.290 192.073 1.00 50.00 76 ILE D CA 1
ATOM 4590 C C . ILE C 3 76 ? 138.189 139.182 192.586 1.00 50.00 76 ILE D C 1
ATOM 4591 O O . ILE C 3 76 ? 137.802 139.251 193.768 1.00 50.00 76 ILE D O 1
ATOM 4596 N N . SER C 3 77 ? 137.853 138.198 191.745 1.00 50.00 77 SER D N 1
ATOM 4597 C CA . SER C 3 77 ? 136.834 137.188 192.143 1.00 50.00 77 SER D CA 1
ATOM 4598 C C . SER C 3 77 ? 137.298 136.396 193.367 1.00 50.00 77 SER D C 1
ATOM 4599 O O . SER C 3 77 ? 136.460 136.150 194.256 1.00 50.00 77 SER D O 1
ATOM 4602 N N . SER C 3 78 ? 138.576 136.024 193.418 1.00 50.00 78 SER D N 1
ATOM 4603 C CA . SER C 3 78 ? 139.113 135.335 194.617 1.00 50.00 78 SER D CA 1
ATOM 4604 C C . SER C 3 78 ? 140.417 136.029 195.005 1.00 50.00 78 SER D C 1
ATOM 4605 O O . SER C 3 78 ? 141.356 135.993 194.191 1.00 50.00 78 SER D O 1
ATOM 4608 N N . LEU C 3 79 ? 140.477 136.648 196.187 1.00 50.00 79 LEU D N 1
ATOM 4609 C CA . LEU C 3 79 ? 141.724 137.396 196.478 1.00 50.00 79 LEU D CA 1
ATOM 4610 C C . LEU C 3 79 ? 142.845 136.373 196.689 1.00 50.00 79 LEU D C 1
ATOM 4611 O O . LEU C 3 79 ? 142.536 135.239 197.084 1.00 50.00 79 LEU D O 1
ATOM 4616 N N . GLN C 3 80 ? 144.091 136.742 196.397 1.00 50.00 80 GLN D N 1
ATOM 4617 C CA . GLN C 3 80 ? 145.219 135.777 196.486 1.00 50.00 80 GLN D CA 1
ATOM 4618 C C . GLN C 3 80 ? 146.424 136.451 197.143 1.00 50.00 80 GLN D C 1
ATOM 4619 O O . GLN C 3 80 ? 146.472 137.693 197.143 1.00 50.00 80 GLN D O 1
ATOM 4625 N N . PRO C 3 81 ? 147.366 135.692 197.749 1.00 50.00 81 PRO D N 1
ATOM 4626 C CA . PRO C 3 8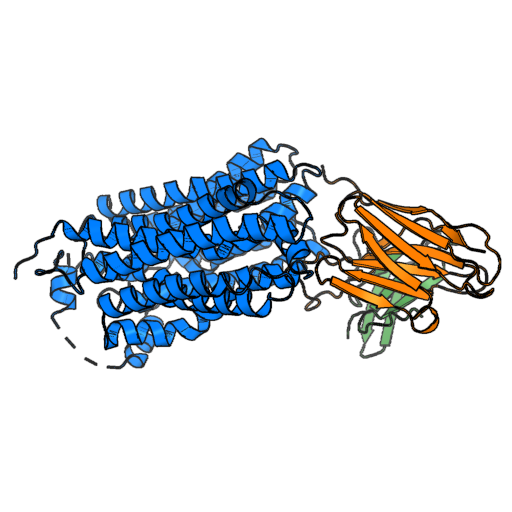1 ? 148.567 136.270 198.335 1.00 50.00 81 PRO D CA 1
ATOM 4627 C C . PRO C 3 81 ? 149.129 137.336 197.396 1.00 50.00 81 PRO D C 1
ATOM 4628 O O . PRO C 3 81 ? 149.662 138.316 197.879 1.00 50.00 81 PRO D O 1
ATOM 4632 N N . GLU C 3 82 ? 149.015 137.110 196.089 1.00 50.00 82 GLU D N 1
ATOM 4633 C CA . GLU C 3 82 ? 149.485 138.102 195.092 1.00 50.00 82 GLU D CA 1
ATOM 4634 C C . GLU C 3 82 ? 148.615 139.363 195.076 1.00 50.00 82 GLU D C 1
ATOM 4635 O O . GLU C 3 82 ? 149.189 140.461 195.031 1.00 50.00 82 GLU D O 1
ATOM 4641 N N . ASP C 3 83 ? 147.288 139.238 195.152 1.00 124.35 83 ASP D N 1
ATOM 4642 C CA . ASP C 3 83 ? 146.494 140.495 194.959 1.00 124.35 83 ASP D CA 1
ATOM 4643 C C . ASP C 3 83 ? 146.842 141.695 195.873 1.00 124.35 83 ASP D C 1
ATOM 4644 O O . ASP C 3 83 ? 146.418 142.800 195.511 1.00 124.35 83 ASP D O 1
ATOM 4649 N N . PHE C 3 84 ? 147.536 141.550 197.004 1.00 124.20 84 PHE D N 1
ATOM 4650 C CA . PHE C 3 84 ? 147.964 142.728 197.786 1.00 124.20 84 PHE D CA 1
ATOM 4651 C C . PHE C 3 84 ? 148.885 143.738 197.126 1.00 124.20 84 PHE D C 1
ATOM 4652 O O . PHE C 3 84 ? 150.086 143.471 197.021 1.00 124.20 84 PHE D O 1
ATOM 4660 N N . ALA C 3 85 ? 148.309 144.846 196.661 1.00 118.72 85 ALA D N 1
ATOM 4661 C CA . ALA C 3 85 ? 149.095 145.856 195.939 1.00 118.72 85 ALA D CA 1
ATOM 4662 C C . ALA C 3 85 ? 148.272 147.129 195.815 1.00 118.72 85 ALA D C 1
ATOM 4663 O O . ALA C 3 85 ? 147.289 147.226 196.522 1.00 118.72 85 ALA D O 1
ATOM 4665 N N . THR C 3 86 ? 148.716 148.084 194.992 1.00 115.92 86 THR D N 1
ATOM 4666 C CA . THR C 3 86 ? 147.944 149.322 194.720 1.00 115.92 86 THR D CA 1
ATOM 4667 C C . THR C 3 86 ? 147.429 149.247 193.292 1.00 115.92 86 THR D C 1
ATOM 4668 O O . THR C 3 86 ? 148.160 148.776 192.437 1.00 115.92 86 THR D O 1
ATOM 4672 N N . TYR C 3 87 ? 146.155 149.605 193.129 1.00 114.74 87 TYR D N 1
ATOM 4673 C CA . TYR C 3 87 ? 145.478 149.518 191.821 1.00 114.74 87 TYR D CA 1
ATOM 4674 C C . TYR C 3 87 ? 145.100 150.912 191.397 1.00 114.74 87 TYR D C 1
ATOM 4675 O O . TYR C 3 87 ? 144.498 151.629 192.216 1.00 114.74 87 TYR D O 1
ATOM 4684 N N . TYR C 3 88 ? 145.421 151.285 190.153 1.00 109.61 88 TYR D N 1
ATOM 4685 C CA . TYR C 3 88 ? 145.167 152.665 189.687 1.00 109.61 88 TYR D CA 1
ATOM 4686 C C . TYR C 3 88 ? 144.247 152.620 188.490 1.00 109.61 88 TYR D C 1
ATOM 4687 O O . TYR C 3 88 ? 144.476 151.818 187.580 1.00 109.61 88 TYR D O 1
ATOM 4696 N N . CYS C 3 89 ? 143.193 153.431 188.511 1.00 104.28 89 CYS D N 1
ATOM 4697 C CA . CYS C 3 89 ? 142.316 153.561 187.322 1.00 104.28 89 CYS D CA 1
ATOM 4698 C C . CYS C 3 89 ? 142.912 154.672 186.458 1.00 104.28 89 CYS D C 1
ATOM 4699 O O . CYS C 3 89 ? 143.562 155.557 187.010 1.00 104.28 89 CYS D O 1
ATOM 4702 N N . GLN C 3 90 ? 142.723 154.584 185.146 1.00 89.72 90 GLN D N 1
ATOM 4703 C CA . GLN C 3 90 ? 143.311 155.590 184.236 1.00 89.72 90 GLN D CA 1
ATOM 4704 C C . GLN C 3 90 ? 142.293 155.940 183.160 1.00 89.72 90 GLN D C 1
ATOM 4705 O O . GLN C 3 90 ? 141.526 155.055 182.784 1.00 89.72 90 GLN D O 1
ATOM 4711 N N . GLN C 3 91 ? 142.285 157.190 182.714 1.00 82.86 91 GLN D N 1
ATOM 4712 C CA . GLN C 3 91 ? 141.412 157.591 181.590 1.00 82.86 91 GLN D CA 1
ATOM 4713 C C . GLN C 3 91 ? 142.358 157.936 180.443 1.00 82.86 91 GLN D C 1
ATOM 4714 O O . GLN C 3 91 ? 143.392 158.577 180.702 1.00 82.86 91 GLN D O 1
ATOM 4720 N N . SER C 3 92 ? 142.082 157.413 179.251 1.00 74.52 92 SER D N 1
ATOM 4721 C CA . SER C 3 92 ? 142.931 157.702 178.072 1.00 74.52 92 SER D CA 1
ATOM 4722 C C . SER C 3 92 ? 142.025 158.294 177.000 1.00 74.52 92 SER D C 1
ATOM 4723 O O . SER C 3 92 ? 142.445 158.387 175.843 1.00 74.52 92 SER D O 1
ATOM 4726 N N . TYR C 3 93 ? 140.822 158.667 177.395 1.00 73.16 93 TYR D N 1
ATOM 4727 C CA . TYR C 3 93 ? 139.832 159.266 176.464 1.00 73.16 93 TYR D CA 1
ATOM 4728 C C . TYR C 3 93 ? 140.342 160.604 175.947 1.00 73.16 93 TYR D C 1
ATOM 4729 O O . TYR C 3 93 ? 140.186 160.879 174.738 1.00 73.16 93 TYR D O 1
ATOM 4738 N N . VAL C 3 94 ? 140.928 161.421 176.826 1.00 73.48 94 VAL D N 1
ATOM 4739 C CA . VAL C 3 94 ? 141.363 162.787 176.405 1.00 73.48 94 VAL D CA 1
ATOM 4740 C C . VAL C 3 94 ? 142.888 162.903 176.501 1.00 73.48 94 VAL D C 1
ATOM 4741 O O . VAL C 3 94 ? 143.506 162.020 177.127 1.00 73.48 94 VAL D O 1
ATOM 4745 N N . ASN C 3 95 ? 143.465 163.958 175.914 1.00 78.67 95 ASN D N 1
ATOM 4746 C CA . ASN C 3 95 ? 144.946 164.120 175.874 1.00 78.67 95 ASN D CA 1
ATOM 4747 C C . ASN C 3 95 ? 145.552 164.067 177.282 1.00 78.67 95 ASN D C 1
ATOM 4748 O O . ASN C 3 95 ? 146.495 163.274 177.465 1.00 78.67 95 ASN D O 1
ATOM 4753 N N . PRO C 3 96 ? 145.090 164.852 178.284 1.00 81.55 96 PRO D N 1
ATOM 4754 C CA . PRO C 3 96 ? 145.728 164.838 179.602 1.00 81.55 96 PRO D CA 1
ATOM 4755 C C . PRO C 3 96 ? 145.387 163.532 180.329 1.00 81.55 96 PRO D C 1
ATOM 4756 O O . PRO C 3 96 ? 144.548 163.551 181.211 1.00 81.55 96 PRO D O 1
ATOM 4760 N N . ILE C 3 97 ? 146.097 162.447 180.013 1.00 85.32 97 ILE D N 1
ATOM 4761 C CA . ILE C 3 97 ? 145.821 161.130 180.653 1.00 85.32 97 ILE D CA 1
ATOM 4762 C C . ILE C 3 97 ? 145.823 161.342 182.166 1.00 85.32 97 ILE D C 1
ATOM 4763 O O . ILE C 3 97 ? 146.811 161.881 182.683 1.00 85.32 97 ILE D O 1
ATOM 4768 N N . THR C 3 98 ? 144.742 160.954 182.836 1.00 92.29 98 THR D N 1
ATOM 4769 C CA . THR C 3 98 ? 144.571 161.188 184.292 1.00 92.29 98 THR D CA 1
ATOM 4770 C C . THR C 3 98 ? 144.438 159.852 184.995 1.00 92.29 98 THR D C 1
ATOM 4771 O O . THR C 3 98 ? 143.557 159.094 184.620 1.00 92.29 98 THR D O 1
ATOM 4775 N N . PHE C 3 99 ? 145.305 159.581 185.959 1.00 97.98 99 PHE D N 1
ATOM 4776 C CA . PHE C 3 99 ? 145.225 158.327 186.739 1.00 97.98 99 PHE D CA 1
ATOM 4777 C C . PHE C 3 99 ? 144.431 158.576 188.023 1.00 97.98 99 PHE D C 1
ATOM 4778 O O . PHE C 3 99 ? 144.488 159.707 188.505 1.00 97.98 99 PHE D O 1
ATOM 4786 N N . GLY C 3 100 ? 143.712 157.586 188.564 1.00 108.21 100 GLY D N 1
ATOM 4787 C CA . GLY C 3 100 ? 143.007 157.682 189.849 1.00 108.21 100 GLY D CA 1
ATOM 4788 C C . GLY C 3 100 ? 144.019 157.752 190.960 1.00 108.21 100 GLY D C 1
ATOM 4789 O O . GLY C 3 100 ? 145.209 157.593 190.666 1.00 108.21 100 GLY D O 1
#

B-factor: mean 55.74, std 22.49, range [20.0, 124.35]

Secondary structure (DSSP, 8-state):
------THHHHHHHHHHHHHHHHHHHHHHHHHTHHHHHHHHT--HHHHHHHHHHHHHHHHHHHHHHHHHHHHH-HHHHHHHHHHHHHHHHHHTTS--STT-HHHHHHHHHHHHHHHHTTTTTHHHHHHHH--TTTHHHHHHHHHHHHHHHHHHHHHHHHHHS-----HHHHHHHHHHHHHHHHHHHHHHHHHHHHH--SS-SS-SSHHHHHH---HHHHHHHHSS-HHHHHHHHHHHHHHHHHHHHHHHHHHHHHHHSTT-HHHHHHHHHHHHHHHHHHHHHHHHHHHHH--HHHHHHHHHHHHHHHHHHHHHHTTSS-HHHHHHHHHHHHHHHHHHHHHHHHHHHHHTTTS-HHHHHHHHHHHHHHHHHHHHHHHHHHHHHH-HHHHHHHHHHHHHHHHHHHHTS----HHHHT-/--PPPEEEEE------TT--EEEEEEEESS-TTSS-EEEEEE-TTS-EEEEEEEETTTTEEEE-TTTTTTEEEEEETTTTEEEEEETT--GGG-EEEEEEEESPPPSTT---SSS---EEEE---EEE-/---EEEEEE-TTS--EEEEETTTEEPTT--TTEEEEEETTEEEEEESS--GGG-SEEEEEE-SSSS-EE-

Solvent-accessible surface area: 24917 Å² total; per-residue (Å²): 148,72,74,134,49,43,152,89,27,112,69,0,4,100,8,4,8,55,1,3,40,1,1,5,5,1,66,24,1,2,27,34,4,51,61,7,0,49,80,5,16,67,41,20,16,59,19,2,38,97,0,19,23,10,3,24,107,15,0,56,73,59,4,74,64,5,1,111,46,3,85,120,103,14,3,63,50,1,3,48,35,0,0,33,35,0,14,86,0,2,98,39,1,37,41,0,26,84,55,135,36,30,91,45,0,38,82,0,0,61,33,0,0,38,0,22,0,11,1,40,2,5,8,1,50,3,0,6,3,2,2,3,50,92,30,7,1,31,3,0,0,30,2,12,56,3,19,20,52,0,22,2,54,0,61,86,44,0,66,126,43,1,54,90,75,125,59,81,145,110,1,18,128,39,0,16,64,0,2,123,80,15,0,38,56,1,38,121,16,44,91,54,0,72,117,20,1,84,67,118,8,167,53,29,6,9,116,4,8,17,78,50,103,121,118,34,112,44,23,19,81,121,2,88,171,29,122,20,0,41,18,0,20,62,0,3,0,4,0,10,0,0,24,42,0,4,49,47,3,7,71,17,3,0,24,60,6,17,58,63,64,90,104,26,2,48,136,0,14,33,45,4,14,60,17,0,13,106,2,0,42,92,11,1,94,113,1,7,155,38,39,35,0,36,91,12,0,41,86,19,0,70,83,0,34,79,6,0,55,68,2,2,103,22,5,71,103,81,87,27,152,26,1,46,103,12,0,6,55,0,0,59,47,0,0,4,0,28,2,0,0,7,1,0,0,2,0,1,3,27,75,32,25,13,3,5,1,0,0,21,0,10,26,11,12,16,62,52,0,47,74,4,0,38,32,1,3,17,36,11,28,27,97,30,14,84,123,0,3,57,44,0,9,90,59,0,46,96,0,13,50,43,0,44,145,1,137,62,43,28,91,16,52,153,14,84,131,76,38,128,28,106,7,77,7,60,43,25,28,124,39,120,115,56,12,64,24,112,0,25,2,47,11,50,26,15,56,4,50,14,26,14,2,18,0,0,13,27,11,124,75,126,31,12,68,9,0,0,17,22,7,27,14,59,55,56,71,25,58,10,123,69,4,153,73,32,6,71,4,43,32,46,70,107,144,24,22,0,32,0,52,0,62,52,11,114,91,119,10,36,0,40,0,8,0,0,15,8,8,47,35,15,19,34,14,16,9,15,190,193,37,59,30,6,4,17,82,30,2,102,14,20,92,1,61,52,27,4,9,5,31,0,22,10,70,127,76,134,7,0,101,8,7,0,13,13,3,67,26,65,41,89,83,21,56,98,48,6,55,11,58,112,80,44,133,92,43,76,35,72,36,88,58,123,64,105,93,6,152,34,73,55,28,48,4,98,34,130,94,106,71,22,79,22,67

Organism: Mus musculus (NCBI:txid10090)

Nearest PDB structures (foldseek):
  8vzo-assembly1_A  TM=1.002E+00  e=3.456E-54  Mus musculus
  8qcz-assembly1_A  TM=9.937E-01  e=3.693E-46  Homo sapiens
  8uby-assembly1_A  TM=8.573E-01  e=2.329E-35  Homo sapiens
  7ckr-assembly1_A  TM=8.499E-01  e=3.134E-09  Homo sapiens
  7bc7-assembly1_A  TM=6.274E-01  e=8.502E-07  Gallus gallus